Protein AF-A0ABD2TKL0-F1 (afdb_monomer)

Structure (mmCIF, N/CA/C/O backbone):
data_AF-A0ABD2TKL0-F1
#
_entry.id   AF-A0ABD2TKL0-F1
#
loop_
_atom_site.group_PDB
_atom_site.id
_atom_site.type_symbol
_atom_site.label_atom_id
_atom_site.label_alt_id
_atom_site.label_comp_id
_atom_site.label_asym_id
_atom_site.label_entity_id
_atom_site.label_seq_id
_atom_site.pdbx_PDB_ins_code
_atom_site.Cartn_x
_atom_site.Cartn_y
_atom_site.Cartn_z
_atom_site.occupancy
_atom_site.B_iso_or_equiv
_atom_site.auth_seq_id
_atom_site.auth_comp_id
_atom_site.auth_asym_id
_atom_site.auth_atom_id
_atom_site.pdbx_PDB_model_num
ATOM 1 N N . MET A 1 1 ? 14.483 70.917 74.355 1.00 39.25 1 MET A N 1
ATOM 2 C CA . MET A 1 1 ? 14.812 69.885 73.347 1.00 39.25 1 MET A CA 1
ATOM 3 C C . MET A 1 1 ? 14.126 70.251 72.047 1.00 39.25 1 MET A C 1
ATOM 5 O O . MET A 1 1 ? 13.033 70.799 72.085 1.00 39.25 1 MET A O 1
ATOM 9 N N . ALA A 1 2 ? 14.862 70.106 70.951 1.00 35.78 2 ALA A N 1
ATOM 10 C CA . ALA A 1 2 ? 14.733 70.887 69.730 1.00 35.78 2 ALA A CA 1
ATOM 11 C C . ALA A 1 2 ? 13.505 70.552 68.871 1.00 35.78 2 ALA A C 1
ATOM 13 O O . ALA A 1 2 ? 13.134 69.396 68.699 1.00 35.78 2 ALA A O 1
ATOM 14 N N . ASN A 1 3 ? 12.942 71.611 68.292 1.00 35.56 3 ASN A N 1
ATOM 15 C CA . ASN A 1 3 ? 11.890 71.616 67.289 1.00 35.56 3 ASN A CA 1
ATOM 16 C C . ASN A 1 3 ? 12.576 71.867 65.932 1.00 35.56 3 ASN A C 1
ATOM 18 O O . ASN A 1 3 ? 13.086 72.968 65.706 1.00 35.56 3 ASN A O 1
ATOM 22 N N . HIS A 1 4 ? 12.679 70.856 65.063 1.00 39.47 4 HIS A N 1
ATOM 23 C CA . HIS A 1 4 ? 13.347 71.008 63.767 1.00 39.47 4 HIS A CA 1
ATOM 24 C C . HIS A 1 4 ? 12.363 71.421 62.671 1.00 39.47 4 HIS A C 1
ATOM 26 O O . HIS A 1 4 ? 11.510 70.662 62.219 1.00 39.47 4 HIS A O 1
ATOM 32 N N . ARG A 1 5 ? 12.541 72.678 62.259 1.00 38.84 5 ARG A N 1
ATOM 33 C CA . ARG A 1 5 ? 11.972 73.333 61.085 1.00 38.84 5 ARG A CA 1
ATOM 34 C C . ARG A 1 5 ? 12.292 72.594 59.782 1.00 38.84 5 ARG A C 1
ATOM 36 O O . ARG A 1 5 ? 13.413 72.147 59.561 1.00 38.84 5 ARG A O 1
ATOM 43 N N . PHE A 1 6 ? 11.295 72.634 58.902 1.00 40.59 6 PHE A N 1
ATOM 44 C CA . PHE A 1 6 ? 11.349 72.493 57.449 1.00 40.59 6 PHE A CA 1
ATOM 45 C C . PHE A 1 6 ? 12.642 73.018 56.800 1.00 40.59 6 PHE A C 1
ATOM 47 O O . PHE A 1 6 ? 12.986 74.192 56.950 1.00 40.59 6 PHE A O 1
ATOM 54 N N . GLN A 1 7 ? 13.249 72.192 55.946 1.00 38.81 7 GLN A N 1
ATOM 55 C CA . GLN A 1 7 ? 14.012 72.650 54.786 1.00 38.81 7 GLN A CA 1
ATOM 56 C C . GLN A 1 7 ? 13.522 71.916 53.535 1.00 38.81 7 GLN A C 1
ATOM 58 O O . GLN A 1 7 ? 13.645 70.705 53.389 1.00 38.81 7 GLN A O 1
ATOM 63 N N . SER A 1 8 ? 12.933 72.699 52.637 1.00 43.91 8 SER A N 1
ATOM 64 C CA . SER A 1 8 ? 12.586 72.340 51.269 1.00 43.91 8 SER A CA 1
ATOM 65 C C . SER A 1 8 ? 13.842 72.029 50.453 1.00 43.91 8 SER A C 1
ATOM 67 O O . SER A 1 8 ? 14.709 72.896 50.326 1.00 43.91 8 SER A O 1
ATOM 69 N N . LEU A 1 9 ? 13.901 70.864 49.808 1.00 39.94 9 LEU A N 1
ATOM 70 C CA . LEU A 1 9 ? 14.871 70.591 48.748 1.00 39.94 9 LEU A CA 1
ATOM 71 C C . LEU A 1 9 ? 14.143 70.217 47.456 1.00 39.94 9 LEU A C 1
ATOM 73 O O . LEU A 1 9 ? 13.656 69.107 47.264 1.00 39.94 9 LEU A O 1
ATOM 77 N N . LYS A 1 10 ? 14.089 71.211 46.564 1.00 47.44 10 LYS A N 1
ATOM 78 C CA . LYS A 1 10 ? 13.870 71.045 45.129 1.00 47.44 10 LYS A CA 1
ATOM 79 C C . LYS A 1 10 ? 14.947 70.109 44.579 1.00 47.44 10 LYS A C 1
ATOM 81 O O . LYS A 1 10 ? 16.130 70.420 44.686 1.00 47.44 10 LYS A O 1
ATOM 86 N N . TRP A 1 11 ? 14.541 69.039 43.904 1.00 36.41 11 TRP A N 1
ATOM 87 C CA . TRP A 1 11 ? 15.440 68.273 43.043 1.00 36.41 11 TRP A CA 1
ATOM 88 C C . TRP A 1 11 ? 14.736 67.906 41.735 1.00 36.41 11 TRP A C 1
ATOM 90 O O . TRP A 1 11 ? 14.266 66.794 41.533 1.00 36.41 11 TRP A O 1
ATOM 100 N N . TRP A 1 12 ? 14.643 68.879 40.825 1.00 42.88 12 TRP A N 1
ATOM 101 C CA . TRP A 1 12 ? 14.432 68.585 39.407 1.00 42.88 12 TRP A CA 1
ATOM 102 C C . TRP A 1 12 ? 15.801 68.279 38.807 1.00 42.88 12 TRP A C 1
ATOM 104 O O . TRP A 1 12 ? 16.527 69.173 38.370 1.00 42.88 12 TRP A O 1
ATOM 114 N N . ARG A 1 13 ? 16.196 67.007 38.858 1.00 55.19 13 ARG A N 1
ATOM 115 C CA . ARG A 1 13 ? 17.421 66.537 38.214 1.00 55.19 13 ARG A CA 1
ATOM 116 C C . ARG A 1 13 ? 17.191 66.555 36.699 1.00 55.19 13 ARG A C 1
ATOM 118 O O . ARG A 1 13 ? 16.297 65.874 36.204 1.00 55.19 13 ARG A O 1
ATOM 125 N N . LYS A 1 14 ? 17.974 67.344 35.954 1.00 58.19 14 LYS A N 1
ATOM 126 C CA . LYS A 1 14 ? 18.012 67.256 34.485 1.00 58.19 14 LYS A CA 1
ATOM 127 C C . LYS A 1 14 ? 18.575 65.884 34.111 1.00 58.19 14 LYS A C 1
ATOM 129 O O . LYS A 1 14 ? 19.761 65.637 34.309 1.00 58.19 14 LYS A O 1
ATOM 134 N N . LEU A 1 15 ? 17.707 65.013 33.606 1.00 57.06 15 LEU A N 1
ATOM 135 C CA . LEU A 1 15 ? 18.072 63.695 33.095 1.00 57.06 15 LEU A CA 1
ATOM 136 C C . LEU A 1 15 ? 19.005 63.847 31.888 1.00 57.06 15 LEU A C 1
ATOM 138 O O . LEU A 1 15 ? 18.778 64.667 30.993 1.00 57.06 15 LEU A O 1
ATOM 142 N N . THR A 1 16 ? 20.071 63.061 31.878 1.00 70.75 16 THR A N 1
ATOM 143 C CA . THR A 1 16 ? 21.037 62.976 30.782 1.00 70.75 16 THR A CA 1
ATOM 144 C C . THR A 1 16 ? 20.407 62.310 29.556 1.00 70.75 16 THR A C 1
ATOM 146 O O . THR A 1 16 ? 19.427 61.570 29.656 1.00 70.75 16 THR A O 1
ATOM 149 N N . ARG A 1 17 ? 20.977 62.532 28.362 1.00 60.41 17 ARG A N 1
ATOM 150 C CA . ARG A 1 17 ? 20.471 61.962 27.093 1.00 60.41 17 ARG A CA 1
ATOM 151 C C . ARG A 1 17 ? 20.322 60.431 27.140 1.00 60.41 17 ARG A C 1
ATOM 153 O O . ARG A 1 17 ? 19.425 59.893 26.507 1.00 60.41 17 ARG A O 1
ATOM 160 N N . ARG A 1 18 ? 21.175 59.759 27.924 1.00 64.19 18 ARG A N 1
ATOM 161 C CA . ARG A 1 18 ? 21.169 58.305 28.142 1.00 64.19 18 ARG A CA 1
ATOM 162 C C . ARG A 1 18 ? 20.049 57.845 29.083 1.00 64.19 18 ARG A C 1
ATOM 164 O O . ARG A 1 18 ? 19.515 56.758 28.912 1.00 64.19 18 ARG A O 1
ATOM 171 N N . GLU A 1 19 ? 19.668 58.663 30.059 1.00 69.38 19 GLU A N 1
ATOM 172 C CA . GLU A 1 19 ? 18.536 58.362 30.944 1.00 69.38 19 GLU A CA 1
ATOM 173 C C . GLU A 1 19 ? 17.198 58.575 30.218 1.00 69.38 19 GLU A C 1
ATOM 175 O O . GLU A 1 19 ? 16.269 57.793 30.409 1.00 69.38 19 GLU A O 1
ATOM 180 N N . TRP A 1 20 ? 17.123 59.552 29.305 1.00 67.75 20 TRP A N 1
ATOM 181 C CA . TRP A 1 20 ? 15.969 59.731 28.415 1.00 67.75 20 TRP A CA 1
ATOM 182 C C . TRP A 1 20 ? 15.771 58.566 27.444 1.00 67.75 20 TRP A C 1
ATOM 184 O O . TRP A 1 20 ? 14.635 58.147 27.231 1.00 67.75 20 TRP A O 1
ATOM 194 N N . THR A 1 21 ? 16.845 58.008 26.878 1.00 68.19 21 THR A N 1
ATOM 195 C CA . THR A 1 21 ? 16.728 56.843 25.987 1.00 68.19 21 THR A CA 1
ATOM 196 C C . THR A 1 21 ? 16.302 55.586 26.737 1.00 68.19 21 THR A C 1
ATOM 198 O O . THR A 1 21 ? 15.481 54.832 26.222 1.00 68.19 21 THR A O 1
ATOM 201 N N . ILE A 1 22 ? 16.790 55.380 27.965 1.00 72.44 22 ILE A N 1
ATOM 202 C CA . ILE A 1 22 ? 16.349 54.263 28.812 1.00 72.44 22 ILE A CA 1
ATOM 203 C C . ILE A 1 22 ? 14.875 54.435 29.198 1.00 72.44 22 ILE A C 1
ATOM 205 O O . ILE A 1 22 ? 14.100 53.494 29.061 1.00 72.44 22 ILE A O 1
ATOM 209 N N . ALA A 1 23 ? 14.454 55.637 29.605 1.00 72.25 23 ALA A N 1
ATOM 210 C CA . ALA A 1 23 ?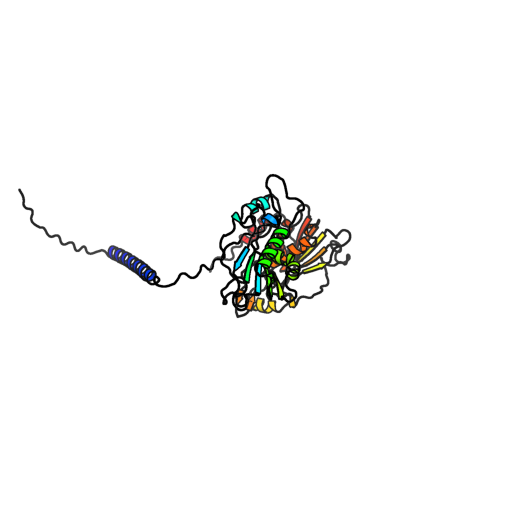 13.055 55.904 29.932 1.00 72.25 23 ALA A CA 1
ATOM 211 C C . ALA A 1 23 ? 12.125 55.695 28.722 1.00 72.25 23 ALA A C 1
ATOM 213 O O . ALA A 1 23 ? 11.073 55.076 28.866 1.00 72.25 23 ALA A O 1
ATOM 214 N N . ALA A 1 24 ? 12.527 56.140 27.526 1.00 71.44 24 ALA A N 1
ATOM 215 C CA . ALA A 1 24 ? 11.753 55.960 26.298 1.00 71.44 24 ALA A CA 1
ATOM 216 C C . ALA A 1 24 ? 11.652 54.486 25.865 1.00 71.44 24 ALA A C 1
ATOM 218 O O . ALA A 1 24 ? 10.581 54.043 25.445 1.00 71.44 24 ALA A O 1
ATOM 219 N N . ALA A 1 25 ? 12.732 53.709 26.005 1.00 73.19 25 ALA A N 1
ATOM 220 C CA . ALA A 1 25 ? 12.725 52.275 25.717 1.00 73.19 25 ALA A CA 1
ATOM 221 C C . ALA A 1 25 ? 11.818 51.510 26.694 1.00 73.19 25 ALA A C 1
ATOM 223 O O . ALA A 1 25 ? 10.984 50.714 26.264 1.00 73.19 25 ALA A O 1
ATOM 224 N N . SER A 1 26 ? 11.906 51.813 27.992 1.00 71.88 26 SER A N 1
ATOM 225 C CA . SER A 1 26 ? 11.052 51.209 29.021 1.00 71.88 26 SER A CA 1
ATOM 226 C C . SER A 1 26 ? 9.573 51.541 28.816 1.00 71.88 26 SER A C 1
ATOM 228 O O . SER A 1 26 ? 8.727 50.661 28.951 1.00 71.88 26 SER A O 1
ATOM 230 N N . LEU A 1 27 ? 9.251 52.784 28.433 1.00 73.62 27 LEU A N 1
ATOM 231 C CA . LEU A 1 27 ? 7.878 53.189 28.125 1.00 73.62 27 LEU A CA 1
ATOM 232 C C . LEU A 1 27 ? 7.348 52.461 26.881 1.00 73.62 27 LEU A C 1
ATOM 234 O O . LEU A 1 27 ? 6.213 52.000 26.882 1.00 73.62 27 LEU A O 1
ATOM 238 N N . SER A 1 28 ? 8.182 52.306 25.848 1.00 69.25 28 SER A N 1
ATOM 239 C CA . SER A 1 28 ? 7.814 51.606 24.609 1.00 69.25 28 SER A CA 1
ATOM 240 C C . SER A 1 28 ? 7.518 50.127 24.865 1.00 69.25 28 SER A C 1
ATOM 242 O O . SER A 1 28 ? 6.519 49.613 24.372 1.00 69.25 28 SER A O 1
ATOM 244 N N . ILE A 1 29 ? 8.324 49.460 25.698 1.00 71.50 29 ILE A N 1
ATOM 245 C CA . ILE A 1 29 ? 8.072 48.073 26.117 1.00 71.50 29 ILE A CA 1
ATOM 246 C C . ILE A 1 29 ? 6.756 47.984 26.899 1.00 71.50 29 ILE A C 1
ATOM 248 O O . ILE A 1 29 ? 5.958 47.093 26.628 1.00 71.50 29 ILE A O 1
ATOM 252 N N . LEU A 1 30 ? 6.479 48.934 27.802 1.00 72.25 30 LEU A N 1
ATOM 253 C CA . LEU A 1 30 ? 5.226 48.969 28.565 1.00 72.25 30 LEU A CA 1
ATOM 254 C C . LEU A 1 30 ? 3.991 49.186 27.668 1.00 72.25 30 LEU A C 1
ATOM 256 O O . LEU A 1 30 ? 2.945 48.582 27.891 1.00 72.25 30 LEU A O 1
ATOM 260 N N . PHE A 1 31 ? 4.106 50.022 26.632 1.00 66.06 31 PHE A N 1
ATOM 261 C CA . PHE A 1 31 ? 3.042 50.226 25.644 1.00 66.06 31 PHE A CA 1
ATOM 262 C C . PHE A 1 31 ? 2.820 48.988 24.768 1.00 66.06 31 PHE A C 1
ATOM 264 O O . PHE A 1 31 ? 1.670 48.653 24.475 1.00 66.06 31 PHE A O 1
ATOM 271 N N . PHE A 1 32 ? 3.885 48.275 24.391 1.00 59.59 32 PHE A N 1
ATOM 272 C CA . PHE A 1 32 ? 3.768 47.009 23.667 1.00 59.59 32 PHE A CA 1
ATOM 273 C C . PHE A 1 32 ? 3.122 45.920 24.534 1.00 59.59 32 PHE A C 1
ATOM 275 O O . PHE A 1 32 ? 2.214 45.240 24.060 1.00 59.59 32 PHE A O 1
ATOM 282 N N . THR A 1 33 ? 3.489 45.793 25.814 1.00 62.75 33 THR A N 1
ATOM 283 C CA . THR A 1 33 ? 2.867 44.799 26.705 1.00 62.75 33 THR A CA 1
ATOM 284 C C . THR A 1 33 ? 1.407 45.125 27.025 1.00 62.75 33 THR A C 1
ATOM 286 O O . THR A 1 33 ? 0.571 44.224 26.973 1.00 62.75 33 THR A O 1
ATOM 289 N N . LEU A 1 34 ? 1.044 46.396 27.256 1.00 57.16 34 LEU A N 1
ATOM 290 C CA . LEU A 1 34 ? -0.367 46.781 27.423 1.00 57.16 34 LEU A CA 1
ATOM 291 C C . LEU A 1 34 ? -1.189 46.602 26.137 1.00 57.16 34 LEU A C 1
ATOM 293 O O . LEU A 1 34 ? -2.364 46.236 26.215 1.00 57.16 34 LEU A O 1
ATOM 297 N N . SER A 1 35 ? -0.596 46.811 24.958 1.00 57.47 35 SER A N 1
ATOM 298 C CA . SER A 1 35 ? -1.269 46.554 23.674 1.00 57.47 35 SER A CA 1
ATOM 299 C C . SER A 1 35 ? -1.516 45.058 23.459 1.00 57.47 35 SER A C 1
ATOM 301 O O . SER A 1 35 ? -2.596 44.678 23.019 1.00 57.47 35 SER A O 1
ATOM 303 N N . PHE A 1 36 ? -0.582 44.189 23.863 1.00 51.44 36 PHE A N 1
ATOM 304 C CA . PHE A 1 36 ? -0.784 42.736 23.837 1.00 51.44 36 PHE A CA 1
ATOM 305 C C . PHE A 1 36 ? -1.855 42.267 24.832 1.00 51.44 36 PHE A C 1
ATOM 307 O O . PHE A 1 36 ? -2.663 41.408 24.486 1.00 51.44 36 PHE A O 1
ATOM 314 N N . ILE A 1 37 ? -1.931 42.852 26.033 1.00 55.81 37 ILE A N 1
ATOM 315 C CA . ILE A 1 37 ? -2.962 42.504 27.029 1.00 55.81 37 ILE A CA 1
ATOM 316 C C . ILE A 1 37 ? -4.350 42.994 26.583 1.00 55.81 37 ILE A C 1
ATOM 318 O O . ILE A 1 37 ? -5.338 42.274 26.719 1.00 55.81 37 ILE A O 1
ATOM 322 N N . THR A 1 38 ? -4.445 44.191 25.996 1.00 52.97 38 THR A N 1
ATOM 323 C CA . THR A 1 38 ? -5.719 44.725 25.474 1.00 52.97 38 THR A CA 1
ATOM 324 C C . THR A 1 38 ? -6.166 44.050 24.173 1.00 52.97 38 THR A C 1
ATOM 326 O O . THR A 1 38 ? -7.370 43.939 23.945 1.00 52.97 38 THR A O 1
ATOM 329 N N . HIS A 1 39 ? -5.236 43.531 23.359 1.00 49.78 39 HIS A N 1
ATOM 330 C CA . HIS A 1 39 ? -5.553 42.686 22.203 1.00 49.78 39 HIS A CA 1
ATOM 331 C C . HIS A 1 39 ? -5.976 41.269 22.627 1.00 49.78 39 HIS A C 1
ATOM 333 O O . HIS A 1 39 ? -6.954 40.744 22.102 1.00 49.78 39 HIS A O 1
ATOM 339 N N . SER A 1 40 ? -5.327 40.696 23.648 1.00 44.94 40 SER A N 1
ATOM 340 C CA . SER A 1 40 ? -5.685 39.374 24.192 1.00 44.94 40 SER A CA 1
ATOM 341 C C . SER A 1 40 ? -7.054 39.377 24.887 1.00 44.94 40 SER A C 1
ATOM 343 O O . SER A 1 40 ? -7.813 38.422 24.763 1.00 44.94 40 SER A O 1
ATOM 345 N N . ASN A 1 41 ? -7.434 40.481 25.543 1.00 43.84 41 ASN A N 1
ATOM 346 C CA . ASN A 1 41 ? -8.737 40.612 26.211 1.00 43.84 41 ASN A CA 1
ATOM 347 C C . ASN A 1 41 ? -9.910 40.970 25.275 1.00 43.84 41 ASN A C 1
ATOM 349 O O . ASN A 1 41 ? -11.048 41.023 25.737 1.00 43.84 41 ASN A O 1
ATOM 353 N N . ARG A 1 42 ? -9.678 41.200 23.971 1.00 41.47 42 ARG A N 1
ATOM 354 C CA . ARG A 1 42 ? -10.756 41.398 22.976 1.00 41.47 42 ARG A CA 1
ATOM 355 C C . ARG A 1 42 ? -11.228 40.109 22.290 1.00 41.47 42 ARG A C 1
ATOM 357 O O . ARG A 1 42 ? -12.180 40.177 21.521 1.00 41.47 42 ARG A O 1
ATOM 364 N N . TYR A 1 43 ? -10.635 38.959 22.616 1.00 40.62 43 TYR A N 1
ATOM 365 C CA . TYR A 1 43 ? -11.062 37.628 22.154 1.00 40.62 43 TYR A CA 1
ATOM 366 C C . TYR A 1 43 ? -11.635 36.760 23.283 1.00 40.62 43 TYR A C 1
ATOM 368 O O . TYR A 1 43 ? -11.528 35.539 23.269 1.00 40.62 43 TYR A O 1
ATOM 376 N N . SER A 1 44 ? -12.272 37.383 24.271 1.00 47.94 44 SER A N 1
ATOM 377 C CA . SER A 1 44 ? -13.084 36.659 25.244 1.00 47.94 44 SER A CA 1
ATOM 378 C C . SER A 1 44 ? -14.446 37.325 25.339 1.00 47.94 44 SER A C 1
ATOM 380 O O . SER A 1 44 ? -14.635 38.276 26.092 1.00 47.94 44 SER A O 1
ATOM 382 N N . ASN A 1 45 ? -15.357 36.900 24.461 1.00 42.91 45 ASN A N 1
ATOM 383 C CA . ASN A 1 45 ? -16.749 36.622 24.806 1.00 42.91 45 ASN A CA 1
ATOM 384 C C . ASN A 1 45 ? -17.491 36.024 23.602 1.00 42.91 45 ASN A C 1
ATOM 386 O O . ASN A 1 45 ? -17.555 36.622 22.531 1.00 42.91 45 ASN A O 1
ATOM 390 N N . ASN A 1 46 ? -18.099 34.866 23.867 1.00 46.31 46 ASN A N 1
ATOM 391 C CA . ASN A 1 46 ? -19.011 34.075 23.039 1.00 46.31 46 ASN A CA 1
ATOM 392 C C . ASN A 1 46 ? -18.413 33.298 21.856 1.00 46.31 46 ASN A C 1
ATOM 394 O O . ASN A 1 46 ? -18.666 33.605 20.696 1.00 46.31 46 ASN A O 1
ATOM 398 N N . SER A 1 47 ? -17.805 32.153 22.163 1.00 32.97 47 SER A N 1
ATOM 399 C CA . SER A 1 47 ? -18.075 30.944 21.382 1.00 32.97 47 SER A CA 1
ATOM 400 C C . SER A 1 47 ? -18.459 29.826 22.343 1.00 32.97 47 SER A C 1
ATOM 402 O O . SER A 1 47 ? -17.672 29.463 23.217 1.00 32.97 47 SER A O 1
ATOM 404 N N . MET A 1 48 ? -19.672 29.287 22.190 1.00 38.56 48 MET A N 1
ATOM 405 C CA . MET A 1 48 ? -19.973 27.920 22.619 1.00 38.56 48 MET A CA 1
ATOM 406 C C . MET A 1 48 ? -18.800 27.048 22.171 1.00 38.56 48 MET A C 1
ATOM 408 O O . MET A 1 48 ? -18.437 27.098 20.996 1.00 38.56 48 MET A O 1
ATOM 412 N N . THR A 1 49 ? -18.166 26.321 23.090 1.00 34.56 49 THR A N 1
ATOM 413 C CA . THR A 1 49 ? -17.178 25.301 22.730 1.00 34.56 49 THR A CA 1
ATOM 414 C C . THR A 1 49 ? -17.811 24.404 21.667 1.00 34.56 49 THR A C 1
ATOM 416 O O . THR A 1 49 ? -18.863 23.820 21.954 1.00 34.56 49 THR A O 1
ATOM 419 N N . PRO A 1 50 ? -17.238 24.324 20.452 1.00 42.56 50 PRO A N 1
ATOM 420 C CA . PRO A 1 50 ? -17.664 23.335 19.476 1.00 42.56 50 PRO A CA 1
ATOM 421 C C . PRO A 1 50 ? -17.591 21.949 20.131 1.00 42.56 50 PRO A C 1
ATOM 423 O O . PRO A 1 50 ? -16.760 21.752 21.029 1.00 42.56 50 PRO A O 1
ATOM 426 N N . PRO A 1 51 ? -18.437 20.986 19.731 1.00 48.91 51 PRO A N 1
ATOM 427 C CA . PRO A 1 51 ? -18.204 19.594 20.091 1.00 48.91 51 PRO A CA 1
ATOM 428 C C . PRO A 1 51 ? -16.749 19.253 19.756 1.00 48.91 51 PRO A C 1
ATOM 430 O O . PRO A 1 51 ? -16.257 19.660 18.708 1.00 48.91 51 PRO A O 1
ATOM 433 N N . SER A 1 52 ? -16.050 18.574 20.663 1.00 56.50 52 SER A N 1
ATOM 434 C CA . SER A 1 52 ? -14.696 18.086 20.398 1.00 56.50 52 SER A CA 1
ATOM 435 C C . SER A 1 52 ? -14.695 17.299 19.082 1.00 56.50 52 SER A C 1
ATOM 437 O O . SER A 1 52 ? -15.376 16.280 18.989 1.00 56.50 52 SER A O 1
ATOM 439 N N . ASP A 1 53 ? -13.940 17.758 18.080 1.00 77.06 53 ASP A N 1
ATOM 440 C CA . ASP A 1 53 ? -13.741 17.070 16.791 1.00 77.06 53 ASP A CA 1
ATOM 441 C C . ASP A 1 53 ? -12.852 15.815 16.920 1.00 77.06 53 ASP A C 1
ATOM 443 O O . ASP A 1 53 ? -12.397 15.260 15.919 1.00 77.06 53 ASP A O 1
ATOM 447 N N . LEU A 1 54 ? -12.560 15.373 18.148 1.00 91.81 54 LEU A N 1
ATOM 448 C CA . LEU A 1 54 ? -11.766 14.184 18.424 1.00 91.81 54 LEU A CA 1
ATOM 449 C C . LEU A 1 54 ? -12.653 12.934 18.432 1.00 91.81 54 LEU A C 1
ATOM 451 O O . LEU A 1 54 ? -13.710 12.887 19.058 1.00 91.81 54 LEU A O 1
ATOM 455 N N . ILE A 1 55 ? -12.199 11.902 17.729 1.00 95.38 55 ILE A N 1
ATOM 456 C CA . ILE A 1 55 ? -12.895 10.633 17.562 1.00 95.38 55 ILE A CA 1
ATOM 457 C C . ILE A 1 55 ? -12.274 9.616 18.528 1.00 95.38 55 ILE A C 1
ATOM 459 O O . ILE A 1 55 ? -11.077 9.327 18.404 1.00 95.38 55 ILE A O 1
ATOM 463 N N . PRO A 1 56 ? -13.046 9.033 19.461 1.00 97.50 56 PRO A N 1
ATOM 464 C CA . PRO A 1 56 ? -12.515 8.108 20.455 1.00 97.50 56 PRO A CA 1
ATOM 465 C C . PRO A 1 56 ? -12.132 6.754 19.850 1.00 97.50 56 PRO A C 1
ATOM 467 O O . PRO A 1 56 ? -12.722 6.288 18.871 1.00 97.50 56 PRO A O 1
ATOM 470 N N . PHE A 1 57 ? -11.136 6.113 20.455 1.00 98.00 57 PHE A N 1
ATOM 471 C CA . PHE A 1 57 ? -10.751 4.736 20.183 1.00 98.00 57 PHE A CA 1
ATOM 472 C C . PHE A 1 57 ? -11.809 3.788 20.746 1.00 98.00 57 PHE A C 1
ATOM 474 O O . PHE A 1 57 ? -12.200 3.886 21.909 1.00 98.00 57 PHE A O 1
ATOM 481 N N . THR A 1 58 ? -12.251 2.852 19.917 1.00 98.12 58 THR A N 1
ATOM 482 C CA . THR A 1 58 ? -13.206 1.801 20.261 1.00 98.12 58 THR A CA 1
ATOM 483 C C . THR A 1 58 ? -12.479 0.459 20.206 1.00 98.12 58 THR A C 1
ATOM 485 O O . THR A 1 58 ? -12.175 -0.011 19.107 1.00 98.12 58 THR A O 1
ATOM 488 N N . PRO A 1 59 ? -12.158 -0.158 21.359 1.00 97.69 59 PRO A N 1
ATOM 489 C CA . PRO A 1 59 ? -11.683 -1.536 21.398 1.00 97.69 59 PRO A CA 1
ATOM 490 C C . PRO A 1 59 ? -12.772 -2.485 20.887 1.00 97.69 59 PRO A C 1
ATOM 492 O O . PRO A 1 59 ? -13.944 -2.295 21.218 1.00 97.69 59 PRO A O 1
ATOM 495 N N . LEU A 1 60 ? -12.387 -3.522 20.142 1.00 97.31 60 LEU A N 1
ATOM 496 C CA . LEU A 1 60 ? -13.335 -4.512 19.630 1.00 97.31 60 LEU A CA 1
ATOM 497 C C . LEU A 1 60 ? -14.037 -5.254 20.772 1.00 97.31 60 LEU A C 1
ATOM 499 O O . LEU A 1 60 ? -13.385 -5.836 21.645 1.00 97.31 60 LEU A O 1
ATOM 503 N N . SER A 1 61 ? -15.366 -5.312 20.726 1.00 94.12 61 SER A N 1
ATOM 504 C CA . SER A 1 61 ? -16.188 -5.929 21.774 1.00 94.12 61 SER A CA 1
ATOM 505 C C . SER A 1 61 ? -16.020 -7.450 21.850 1.00 94.12 61 SER A C 1
ATOM 507 O O . SER A 1 61 ? -15.941 -8.014 22.941 1.00 94.12 61 SER A O 1
ATOM 509 N N . ASN A 1 62 ? -15.882 -8.115 20.69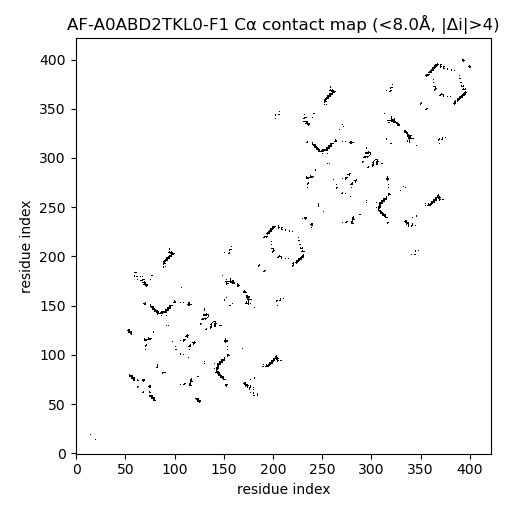9 1.00 90.19 62 ASN A N 1
ATOM 510 C CA . ASN A 1 62 ? -15.782 -9.576 20.596 1.00 90.19 62 ASN A CA 1
ATOM 511 C C . ASN A 1 62 ? -14.344 -10.087 20.407 1.00 90.19 62 ASN A C 1
ATOM 513 O O . ASN A 1 62 ? -14.145 -11.273 20.129 1.00 90.19 62 ASN A O 1
ATOM 517 N N . ALA A 1 63 ? -13.330 -9.227 20.565 1.00 92.31 63 ALA A N 1
ATOM 518 C CA . ALA A 1 63 ? -11.933 -9.598 20.325 1.00 92.31 63 ALA A CA 1
ATOM 519 C C . ALA A 1 63 ? -11.479 -10.797 21.172 1.00 92.31 63 ALA A C 1
ATOM 521 O O . ALA A 1 63 ? -10.907 -11.738 20.632 1.00 92.31 63 ALA A O 1
ATOM 522 N N . GLN A 1 64 ? -11.807 -10.828 22.469 1.00 90.94 64 GLN A N 1
ATOM 523 C CA . GLN A 1 64 ? -11.461 -11.963 23.337 1.00 90.94 64 GLN A CA 1
ATOM 524 C C . GLN A 1 64 ? -12.105 -13.274 22.885 1.00 90.94 64 GLN A C 1
ATOM 526 O O . GLN A 1 64 ? -11.431 -14.297 22.830 1.00 90.94 64 GLN A O 1
ATOM 531 N N . GLN A 1 65 ? -13.394 -13.247 22.536 1.00 92.06 65 GLN A N 1
ATOM 532 C CA . GLN A 1 65 ? -14.108 -14.441 22.080 1.00 92.06 65 GLN A CA 1
ATOM 533 C C . GLN A 1 65 ? -13.508 -14.988 20.780 1.00 92.06 65 GLN A C 1
ATOM 535 O O . GLN A 1 65 ? -13.405 -16.200 20.607 1.00 92.06 65 GLN A O 1
ATOM 540 N N . LYS A 1 66 ? -13.084 -14.090 19.887 1.00 92.00 66 LYS A N 1
ATOM 541 C CA . LYS A 1 66 ? -12.445 -14.430 18.614 1.00 92.00 66 LYS A CA 1
ATOM 542 C C . LYS A 1 66 ? -10.946 -14.700 18.721 1.00 92.00 66 LYS A C 1
ATOM 544 O O . LYS A 1 66 ? -10.333 -15.064 17.728 1.00 92.00 66 LYS A O 1
ATOM 549 N N . SER A 1 67 ? -10.347 -14.530 19.901 1.00 92.06 67 SER A N 1
ATOM 550 C CA . SER A 1 67 ? -8.888 -14.550 20.081 1.00 92.06 67 SER A CA 1
ATOM 551 C C . SER A 1 67 ? -8.143 -13.553 19.171 1.00 92.06 67 SER A C 1
ATOM 553 O O . SER A 1 67 ? -7.040 -13.826 18.699 1.00 92.06 67 SER A O 1
ATOM 555 N N . ALA A 1 68 ? -8.754 -12.392 18.912 1.00 95.19 68 ALA A N 1
ATOM 556 C CA . ALA A 1 68 ? -8.153 -11.285 18.178 1.00 95.19 68 ALA A CA 1
ATOM 557 C C . ALA A 1 68 ? -7.370 -10.391 19.146 1.00 95.19 68 ALA A C 1
ATOM 559 O O . ALA A 1 68 ? -7.958 -9.708 19.988 1.00 95.19 68 ALA A O 1
ATOM 560 N N . PHE A 1 69 ? -6.048 -10.375 19.013 1.00 95.62 69 PHE A N 1
ATOM 561 C CA . PHE A 1 69 ? -5.161 -9.619 19.890 1.00 95.62 69 PHE A CA 1
ATOM 562 C C . PHE A 1 69 ? -4.105 -8.872 19.079 1.00 95.62 69 PHE A C 1
ATOM 564 O O . PHE A 1 69 ? -3.595 -9.401 18.095 1.00 95.62 69 PHE A O 1
ATOM 571 N N . CYS A 1 70 ? -3.762 -7.660 19.515 1.00 97.06 70 CYS A N 1
ATOM 572 C CA . CYS A 1 70 ? -2.540 -6.982 19.086 1.00 97.06 70 CYS A CA 1
ATOM 573 C C . CYS A 1 70 ? -1.305 -7.796 19.488 1.00 97.06 70 CYS A C 1
ATOM 575 O O . CYS A 1 70 ? -1.406 -8.677 20.342 1.00 97.06 70 CYS A O 1
ATOM 577 N N . LEU A 1 71 ? -0.131 -7.457 18.941 1.00 94.94 71 LEU A N 1
ATOM 578 C CA . LEU A 1 71 ? 1.113 -8.184 19.216 1.00 94.94 71 LEU A CA 1
ATOM 579 C C . LEU A 1 71 ? 1.356 -8.439 20.712 1.00 94.94 71 LEU A C 1
ATOM 581 O O . LEU A 1 71 ? 1.838 -9.515 21.050 1.00 94.94 71 LEU A O 1
ATOM 585 N N . ASP A 1 72 ? 1.035 -7.487 21.597 1.00 94.69 72 ASP A N 1
ATOM 586 C CA . ASP A 1 72 ? 1.229 -7.571 23.058 1.00 94.69 72 ASP A CA 1
ATOM 587 C C . ASP A 1 72 ? 0.074 -8.229 23.850 1.00 94.69 72 ASP A C 1
ATOM 589 O O . ASP A 1 72 ? 0.079 -8.207 25.087 1.00 94.69 72 ASP A O 1
ATOM 593 N N . GLY A 1 73 ? -0.956 -8.739 23.171 1.00 94.19 73 GLY A N 1
ATOM 594 C CA . GLY A 1 73 ? -2.146 -9.318 23.799 1.00 94.19 73 GLY A CA 1
ATOM 595 C C . GLY A 1 73 ? -3.257 -8.313 24.137 1.00 94.19 73 GLY A C 1
ATOM 596 O O . GLY A 1 73 ? -4.297 -8.701 24.670 1.00 94.19 73 GLY A O 1
ATOM 597 N N . SER A 1 74 ? -3.070 -7.015 23.876 1.00 96.88 74 SER A N 1
ATOM 598 C CA . SER A 1 74 ? -4.133 -6.016 24.050 1.00 96.88 74 SER A CA 1
ATOM 599 C C . SER A 1 74 ? -5.211 -6.127 22.964 1.00 96.88 74 SER A C 1
ATOM 601 O O . SER A 1 74 ? -5.000 -6.729 21.911 1.00 96.88 74 SER A O 1
ATOM 603 N N . LEU A 1 75 ? -6.401 -5.573 23.227 1.00 97.69 75 LEU A N 1
ATOM 604 C CA . LEU A 1 75 ? -7.516 -5.663 22.282 1.00 97.69 75 LEU A CA 1
ATOM 605 C C . LEU A 1 75 ? -7.306 -4.681 21.121 1.00 97.69 75 LEU A C 1
ATOM 607 O O . LEU A 1 75 ? -7.094 -3.494 21.387 1.00 97.69 75 LEU A O 1
ATOM 611 N N . PRO A 1 76 ? -7.388 -5.130 19.859 1.00 98.06 76 PRO A N 1
ATOM 612 C CA . PRO A 1 76 ? -7.378 -4.235 18.707 1.00 98.06 76 PRO A CA 1
ATOM 613 C C . PRO A 1 76 ? -8.640 -3.361 18.687 1.00 98.06 76 PRO A C 1
ATOM 615 O O . PRO A 1 76 ? -9.576 -3.570 19.463 1.00 98.06 76 PRO A O 1
ATOM 618 N N . GLY A 1 77 ? -8.685 -2.380 17.788 1.00 98.00 77 GLY A N 1
ATOM 619 C CA . GLY A 1 77 ? -9.836 -1.493 17.683 1.00 98.00 77 GLY A CA 1
ATOM 620 C C . GLY A 1 77 ? -9.745 -0.490 16.544 1.00 98.00 77 GLY A C 1
ATOM 621 O O . GLY A 1 77 ? -8.840 -0.528 15.707 1.00 98.00 77 GLY A O 1
ATOM 622 N N . TYR A 1 78 ? -10.699 0.428 16.524 1.00 98.56 78 TYR A N 1
ATOM 623 C CA . TYR A 1 78 ? -10.828 1.448 15.490 1.00 98.56 78 TYR A CA 1
ATOM 624 C C . TYR A 1 78 ? -11.374 2.758 16.062 1.00 98.56 78 TYR A C 1
ATOM 626 O O . TYR A 1 78 ? -11.887 2.813 17.175 1.00 98.56 78 TYR A O 1
ATOM 634 N N . HIS A 1 79 ? -11.293 3.826 15.277 1.00 98.38 79 HIS A N 1
ATOM 635 C CA . HIS A 1 79 ? -12.034 5.064 15.514 1.00 98.38 79 HIS A CA 1
ATOM 636 C C . HIS A 1 79 ? -13.172 5.138 14.506 1.00 98.38 79 HIS A C 1
ATOM 638 O O . HIS A 1 79 ? -12.948 4.863 13.328 1.00 98.38 79 HIS A O 1
ATOM 644 N N . LEU A 1 80 ? -14.370 5.512 14.946 1.00 97.94 80 LEU A N 1
ATOM 645 C CA . LEU A 1 80 ? -15.547 5.612 14.085 1.00 97.94 80 LEU A CA 1
ATOM 646 C C . LEU A 1 80 ? -16.225 6.966 14.260 1.00 97.94 80 LEU A C 1
ATOM 648 O O . LEU A 1 80 ? -16.630 7.337 15.359 1.00 97.94 80 LEU A O 1
ATOM 652 N N . GLN A 1 81 ? -16.441 7.643 13.140 1.00 97.31 81 GLN A N 1
ATOM 653 C CA . GLN A 1 81 ? -17.340 8.780 13.036 1.00 97.31 81 GLN A CA 1
ATOM 654 C C . GLN A 1 81 ? -18.502 8.399 12.120 1.00 97.31 81 GLN A C 1
ATOM 656 O O . GLN A 1 81 ? -18.295 8.009 10.971 1.00 97.31 81 GLN A O 1
ATOM 661 N N . LYS A 1 82 ? -19.733 8.480 12.634 1.00 97.25 82 LYS A N 1
ATOM 662 C CA . LYS A 1 82 ? -20.924 8.135 11.851 1.00 97.25 82 LYS A CA 1
ATOM 663 C C . LYS A 1 82 ? -21.193 9.182 10.774 1.00 97.25 82 LYS A C 1
ATOM 665 O O . LYS A 1 82 ? -21.057 10.380 11.022 1.00 97.25 82 LYS A O 1
ATOM 670 N N . GLY A 1 83 ? -21.611 8.699 9.611 1.00 96.44 83 GLY A N 1
ATOM 671 C CA . GLY A 1 83 ? -22.057 9.532 8.507 1.00 96.44 83 GLY A CA 1
ATOM 672 C C . GLY A 1 83 ? -23.405 10.177 8.796 1.00 96.44 83 GLY A C 1
ATOM 673 O O . GLY A 1 83 ? -24.131 9.790 9.717 1.00 96.44 83 GLY A O 1
ATOM 674 N N . PHE A 1 84 ? -23.760 11.161 7.984 1.00 96.62 84 PHE A N 1
ATOM 675 C CA . PHE A 1 84 ? -25.010 11.899 8.104 1.00 96.62 84 PHE A CA 1
ATOM 676 C C . PHE A 1 84 ? -25.606 12.188 6.728 1.00 96.62 84 PHE A C 1
ATOM 678 O O . PHE A 1 84 ? -24.947 12.061 5.700 1.00 96.62 84 PHE A O 1
ATOM 685 N N . GLY A 1 85 ? -26.891 12.550 6.704 1.00 96.62 85 GLY A N 1
ATOM 686 C CA . GLY A 1 85 ? -27.593 12.888 5.468 1.00 96.62 85 GLY A CA 1
ATOM 687 C C . GLY A 1 85 ? -27.429 11.812 4.392 1.00 96.62 85 GLY A C 1
ATOM 688 O O . GLY A 1 85 ? -27.757 10.642 4.610 1.00 96.62 85 GLY A O 1
ATOM 689 N N . SER A 1 86 ? -26.902 12.221 3.238 1.00 96.12 86 SER A N 1
ATOM 690 C CA . SER A 1 86 ? -26.749 11.355 2.069 1.00 96.12 86 SER A CA 1
ATOM 691 C C . SER A 1 86 ? -25.631 10.319 2.200 1.00 96.12 86 SER A C 1
ATOM 693 O O . SER A 1 86 ? -25.581 9.395 1.393 1.00 96.12 86 SER A O 1
ATOM 695 N N . GLY A 1 87 ? -24.703 10.489 3.143 1.00 96.56 87 GLY A N 1
ATOM 696 C CA . GLY A 1 87 ? -23.585 9.578 3.384 1.00 96.56 87 GLY A CA 1
ATOM 697 C C . GLY A 1 87 ? -23.837 8.567 4.503 1.00 96.56 87 GLY A C 1
ATOM 698 O O . GLY A 1 87 ? -22.977 7.733 4.774 1.00 96.56 87 GLY A O 1
ATOM 699 N N . SER A 1 88 ? -25.016 8.585 5.132 1.00 97.06 88 SER A N 1
ATOM 700 C CA . SER A 1 88 ? -25.361 7.687 6.247 1.00 97.06 88 SER A CA 1
ATOM 701 C C . SER A 1 88 ? -25.327 6.188 5.900 1.00 97.06 88 SER A C 1
ATOM 703 O O . SER A 1 88 ? -25.107 5.372 6.794 1.00 97.06 88 SER A O 1
ATOM 705 N N . ASP A 1 89 ? -25.468 5.819 4.624 1.00 97.38 89 ASP A N 1
ATOM 706 C CA . ASP A 1 89 ? -25.349 4.451 4.096 1.00 97.38 89 ASP A CA 1
ATOM 707 C C . ASP A 1 89 ? -24.059 4.222 3.281 1.00 97.38 89 ASP A C 1
ATOM 709 O O . ASP A 1 89 ? -23.916 3.213 2.584 1.00 97.38 89 ASP A O 1
ATOM 713 N N . LYS A 1 90 ? -23.100 5.151 3.358 1.00 98.56 90 LYS A N 1
ATOM 714 C CA . LYS A 1 90 ? -21.813 5.078 2.661 1.00 98.56 90 LYS A CA 1
ATOM 715 C C . LYS A 1 90 ? -20.674 4.996 3.669 1.00 98.56 90 LYS A C 1
ATOM 717 O O . LYS A 1 90 ? -20.770 5.558 4.759 1.00 98.56 90 LYS A O 1
ATOM 722 N N . TRP A 1 91 ? -19.613 4.277 3.322 1.00 98.69 91 TRP A N 1
ATOM 723 C CA . TRP A 1 91 ? -18.542 3.934 4.257 1.00 98.69 91 TRP A CA 1
ATOM 724 C C . TRP A 1 91 ? -17.157 4.151 3.650 1.00 98.69 91 TRP A C 1
ATOM 726 O O . TRP A 1 91 ? -16.898 3.709 2.535 1.00 98.69 91 TRP A O 1
ATOM 736 N N . VAL A 1 92 ? -16.270 4.816 4.388 1.00 97.62 92 VAL A N 1
ATOM 737 C CA . VAL A 1 92 ? -14.825 4.844 4.137 1.00 97.62 92 VAL A CA 1
ATOM 738 C C . VAL A 1 92 ? -14.138 4.169 5.314 1.00 97.62 92 VAL A C 1
ATOM 740 O O . VAL A 1 92 ? -14.242 4.629 6.452 1.00 97.62 92 VAL A O 1
ATOM 743 N N . LEU A 1 93 ? -13.441 3.073 5.041 1.00 98.31 93 LEU A N 1
ATOM 744 C CA . LEU A 1 93 ? -12.573 2.390 5.988 1.00 98.31 93 LEU A CA 1
ATOM 745 C C . LEU A 1 93 ? -11.133 2.696 5.586 1.00 98.31 93 LEU A C 1
ATOM 747 O O . LEU A 1 93 ? -10.753 2.502 4.435 1.00 98.31 93 LEU A O 1
ATOM 751 N N . HIS A 1 94 ? -10.337 3.194 6.522 1.00 93.19 94 HIS A N 1
ATOM 752 C CA . HIS A 1 94 ? -8.929 3.492 6.316 1.00 93.19 94 HIS A CA 1
ATOM 753 C C . HIS A 1 94 ? -8.072 2.686 7.286 1.00 93.19 94 HIS A C 1
ATOM 755 O O . HIS A 1 94 ? -8.227 2.806 8.504 1.00 93.19 94 HIS A O 1
ATOM 761 N N . ILE A 1 95 ? -7.164 1.881 6.747 1.00 92.19 95 ILE A N 1
ATOM 762 C CA . ILE A 1 95 ? -6.224 1.069 7.510 1.00 92.19 95 ILE A CA 1
ATOM 763 C C . ILE A 1 95 ? -4.961 1.891 7.765 1.00 92.19 95 ILE A C 1
ATOM 765 O O . ILE A 1 95 ? -4.291 2.344 6.834 1.00 92.19 95 ILE A O 1
ATOM 769 N N . GLU A 1 96 ? -4.645 2.087 9.044 1.00 84.62 96 GLU A N 1
ATOM 770 C CA . GLU A 1 96 ? -3.425 2.762 9.478 1.00 84.62 96 GLU A CA 1
ATOM 771 C C . GLU A 1 96 ? -2.167 2.017 8.995 1.00 84.62 96 GLU A C 1
ATOM 773 O O . GLU A 1 96 ? -2.098 0.790 9.029 1.00 84.62 96 GLU A O 1
ATOM 778 N N . GLY A 1 97 ? -1.167 2.771 8.536 1.00 73.38 97 GLY A N 1
ATOM 779 C CA . GLY A 1 97 ? 0.148 2.241 8.177 1.00 73.38 97 GLY A CA 1
ATOM 780 C C . GLY A 1 97 ? 1.112 2.160 9.361 1.00 73.38 97 GLY A C 1
ATOM 781 O O . GLY A 1 97 ? 0.754 2.407 10.510 1.00 73.38 97 GLY A O 1
ATOM 782 N N . GLY A 1 98 ? 2.378 1.858 9.071 1.00 62.88 98 GLY A N 1
ATOM 783 C CA . GLY A 1 98 ? 3.440 1.873 10.084 1.00 62.88 98 GLY A CA 1
ATOM 784 C C . GLY A 1 98 ? 4.476 0.762 9.947 1.00 62.88 98 GLY A C 1
ATOM 785 O O . GLY A 1 98 ? 4.991 0.310 10.968 1.00 62.88 98 GLY A O 1
ATOM 786 N N . GLY A 1 99 ? 4.760 0.282 8.732 1.00 65.25 99 GLY A N 1
ATOM 787 C CA . GLY A 1 99 ? 5.752 -0.767 8.456 1.00 65.25 99 GLY A CA 1
ATOM 788 C C . GLY A 1 99 ? 5.500 -2.101 9.172 1.00 65.25 99 GLY A C 1
ATOM 789 O O . GLY A 1 99 ? 4.449 -2.320 9.769 1.00 65.25 99 GLY A O 1
ATOM 790 N N . TRP A 1 100 ? 6.493 -2.984 9.182 1.00 81.69 100 TRP A N 1
ATOM 791 C CA . TRP A 1 100 ? 6.393 -4.325 9.777 1.00 81.69 100 TRP A CA 1
ATOM 792 C C . TRP A 1 100 ? 7.410 -4.531 10.896 1.00 81.69 100 TRP A C 1
ATOM 794 O O . TRP A 1 100 ? 8.210 -3.646 11.218 1.00 81.69 100 TRP A O 1
ATOM 804 N N . CYS A 1 101 ? 7.360 -5.700 11.519 1.00 74.31 101 CYS A N 1
ATOM 805 C CA . CYS A 1 101 ? 8.488 -6.249 12.255 1.00 74.31 101 CYS A CA 1
ATOM 806 C C . CYS A 1 101 ? 8.837 -7.617 11.653 1.00 74.31 101 CYS A C 1
ATOM 808 O O . CYS A 1 101 ? 7.951 -8.422 11.385 1.00 74.31 101 CYS A O 1
ATOM 810 N N . ASN A 1 102 ? 10.119 -7.860 11.384 1.00 79.75 102 ASN A N 1
ATOM 811 C CA . ASN A 1 102 ? 10.595 -9.027 10.627 1.00 79.75 102 ASN A CA 1
ATOM 812 C C . ASN A 1 102 ? 11.546 -9.925 11.440 1.00 79.75 102 ASN A C 1
ATOM 814 O O . ASN A 1 102 ? 12.148 -10.857 10.909 1.00 79.75 102 ASN A O 1
ATOM 818 N N . SER A 1 103 ? 11.690 -9.655 12.738 1.00 79.12 103 SER A N 1
ATOM 819 C CA . SER A 1 103 ? 12.444 -10.479 13.680 1.00 79.12 103 SER A CA 1
ATOM 820 C C . SER A 1 103 ? 11.790 -10.447 15.059 1.00 79.12 103 SER A C 1
ATOM 822 O O . SER A 1 103 ? 11.045 -9.522 15.381 1.00 79.12 103 SER A O 1
ATOM 824 N N . ILE A 1 104 ? 12.098 -11.428 15.908 1.00 85.06 104 ILE A N 1
ATOM 825 C CA . ILE A 1 104 ? 11.582 -11.460 17.284 1.00 85.06 104 ILE A CA 1
ATOM 826 C C . ILE A 1 104 ? 11.998 -10.204 18.055 1.00 85.06 104 ILE A C 1
ATOM 828 O O . ILE A 1 104 ? 11.201 -9.647 18.800 1.00 85.06 104 ILE A O 1
ATOM 832 N N . GLU A 1 105 ? 13.215 -9.708 17.843 1.00 85.88 105 GLU A N 1
ATOM 833 C CA . GLU A 1 105 ? 13.722 -8.501 18.494 1.00 85.88 105 GLU A CA 1
ATOM 834 C C . GLU A 1 105 ? 12.952 -7.254 18.045 1.00 85.88 105 GLU A C 1
ATOM 836 O O . GLU A 1 105 ? 12.519 -6.460 18.883 1.00 85.88 105 GLU A O 1
ATOM 841 N N . THR A 1 106 ? 12.730 -7.095 16.735 1.00 78.88 106 THR A N 1
ATOM 842 C CA . THR A 1 106 ? 11.983 -5.947 16.195 1.00 78.88 106 THR A CA 1
ATOM 843 C C . THR A 1 106 ? 10.505 -6.003 16.584 1.00 78.88 106 THR A C 1
ATOM 845 O O . THR A 1 106 ? 9.917 -4.968 16.901 1.00 78.88 106 THR A O 1
ATOM 848 N N . CYS A 1 107 ? 9.908 -7.197 16.647 1.00 88.50 107 CYS A N 1
ATOM 849 C CA . CYS A 1 107 ? 8.532 -7.378 17.107 1.00 88.50 107 CYS A CA 1
ATOM 850 C C . CYS A 1 107 ? 8.393 -7.159 18.618 1.00 88.50 107 CYS A C 1
ATOM 852 O O . CYS A 1 107 ? 7.432 -6.525 19.050 1.00 88.50 107 CYS A O 1
ATOM 854 N N . SER A 1 108 ? 9.367 -7.610 19.415 1.00 91.75 108 SER A N 1
ATOM 855 C CA . SER A 1 108 ? 9.431 -7.366 20.864 1.00 91.75 108 SER A CA 1
ATOM 856 C C . SER A 1 108 ? 9.469 -5.870 21.157 1.00 91.75 108 SER A C 1
ATOM 858 O O . SER A 1 108 ? 8.694 -5.359 21.962 1.00 91.75 108 SER A O 1
ATOM 860 N N . PHE A 1 109 ? 10.308 -5.128 20.426 1.00 88.69 109 PHE A N 1
ATOM 861 C CA . PHE A 1 109 ? 10.314 -3.673 20.512 1.00 88.69 109 PHE A CA 1
ATOM 862 C C . PHE A 1 109 ? 8.954 -3.085 20.113 1.00 88.69 109 PHE A C 1
ATOM 864 O O . PHE A 1 109 ? 8.405 -2.254 20.837 1.00 88.69 109 PHE A O 1
ATOM 871 N N . ARG A 1 110 ? 8.366 -3.546 19.002 1.00 90.56 110 ARG A N 1
ATOM 872 C CA . ARG A 1 110 ? 7.092 -3.028 18.485 1.00 90.56 110 ARG A CA 1
ATOM 873 C C . ARG A 1 110 ? 5.927 -3.19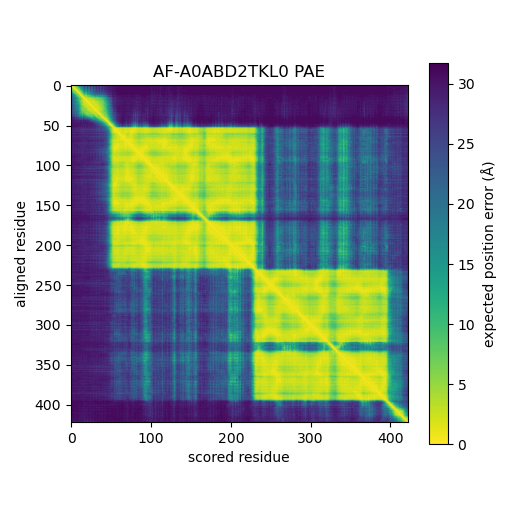9 19.466 1.00 90.56 110 ARG A C 1
ATOM 875 O O . ARG A 1 110 ? 5.111 -2.281 19.545 1.00 90.56 110 ARG A O 1
ATOM 882 N N . GLN A 1 111 ? 5.876 -4.277 20.257 1.00 93.75 111 GLN A N 1
ATOM 883 C CA . GLN A 1 111 ? 4.883 -4.467 21.336 1.00 93.75 111 GLN A CA 1
ATOM 884 C C . GLN A 1 111 ? 4.856 -3.304 22.341 1.00 93.75 111 GLN A C 1
ATOM 886 O O . GLN A 1 111 ? 3.814 -3.008 22.918 1.00 93.75 111 GLN A O 1
ATOM 891 N N . THR A 1 112 ? 5.982 -2.610 22.529 1.00 95.00 112 THR A N 1
ATOM 892 C CA . THR A 1 112 ? 6.093 -1.463 23.449 1.00 95.00 112 THR A CA 1
ATOM 893 C C . THR A 1 112 ? 5.648 -0.132 22.831 1.00 95.00 112 THR A C 1
ATOM 895 O O . THR A 1 112 ? 5.817 0.929 23.429 1.00 95.00 112 THR A O 1
ATOM 898 N N . THR A 1 113 ? 5.076 -0.167 21.624 1.00 93.75 113 THR A N 1
ATOM 899 C CA . THR A 1 113 ? 4.671 1.013 20.854 1.00 93.75 113 THR A CA 1
ATOM 900 C C . THR A 1 113 ? 3.200 0.940 20.456 1.00 93.75 113 THR A C 1
ATOM 902 O O . THR A 1 113 ? 2.577 -0.123 20.487 1.00 93.75 113 THR A O 1
ATOM 905 N N . LYS A 1 114 ? 2.653 2.062 19.974 1.00 93.94 114 LYS A N 1
ATOM 906 C CA . LYS A 1 114 ? 1.282 2.132 19.445 1.00 93.94 114 LYS A CA 1
ATOM 907 C C . LYS A 1 114 ? 1.008 1.215 18.246 1.00 93.94 114 LYS A C 1
ATOM 909 O O . LYS A 1 114 ? -0.149 0.965 17.942 1.00 93.94 114 LYS A O 1
ATOM 914 N N . LEU A 1 115 ? 2.060 0.722 17.581 1.00 91.56 115 LEU A N 1
ATOM 915 C CA . LEU A 1 115 ? 1.982 -0.172 16.419 1.00 91.56 115 LEU A CA 1
ATOM 916 C C . LEU A 1 115 ? 2.062 -1.665 16.785 1.00 91.56 115 LEU A C 1
ATOM 918 O O . LEU A 1 115 ? 2.100 -2.512 15.894 1.00 91.56 115 LEU A O 1
ATOM 922 N N . GLY A 1 116 ? 2.140 -1.995 18.077 1.00 95.12 116 GLY A N 1
ATOM 923 C CA . GLY A 1 116 ? 2.087 -3.372 18.584 1.00 95.12 116 GLY A CA 1
ATOM 924 C C . GLY A 1 116 ? 1.180 -3.555 19.802 1.00 95.12 116 GLY A C 1
ATOM 925 O O . GLY A 1 116 ? 0.995 -4.680 20.256 1.00 95.12 116 GLY A O 1
ATOM 926 N N . SER A 1 117 ? 0.606 -2.472 20.332 1.00 97.12 117 SER A N 1
ATOM 927 C CA . SER A 1 117 ? -0.293 -2.510 21.484 1.00 97.12 117 SER A CA 1
ATOM 928 C C . SER A 1 117 ? -1.277 -1.349 21.466 1.00 97.12 117 SER A C 1
ATOM 930 O O . SER A 1 117 ? -0.886 -0.183 21.350 1.00 97.12 117 SER A O 1
ATOM 932 N N . SER A 1 118 ? -2.556 -1.654 21.683 1.00 97.69 118 SER A N 1
ATOM 933 C CA . SER A 1 118 ? -3.588 -0.636 21.872 1.00 97.69 118 SER A CA 1
ATOM 934 C C . SER A 1 118 ? -3.460 0.122 23.191 1.00 97.69 118 SER A C 1
ATOM 936 O O . SER A 1 118 ? -4.018 1.207 23.328 1.00 97.69 118 SER A O 1
ATOM 938 N N . ARG A 1 119 ? -2.655 -0.372 24.142 1.00 97.19 119 ARG A N 1
ATOM 939 C CA . ARG A 1 119 ? -2.362 0.331 25.404 1.00 97.19 119 ARG A CA 1
ATOM 940 C C . ARG A 1 119 ? -1.546 1.607 25.193 1.00 97.19 119 ARG A C 1
ATOM 942 O O . ARG A 1 119 ? -1.555 2.474 26.060 1.00 97.19 119 ARG A O 1
ATOM 949 N N . PHE A 1 120 ? -0.842 1.711 24.064 1.00 97.31 120 PHE A N 1
ATOM 950 C CA . PHE A 1 120 ? -0.037 2.879 23.697 1.00 97.31 120 PHE A CA 1
ATOM 951 C C . PHE A 1 120 ? -0.664 3.707 22.567 1.00 97.31 120 PHE A C 1
ATOM 953 O O . PHE A 1 120 ? -0.050 4.668 22.106 1.00 97.31 120 PHE A O 1
ATOM 960 N N . MET A 1 121 ? -1.860 3.342 22.097 1.00 96.50 121 MET A N 1
ATOM 961 C CA . MET A 1 121 ? -2.578 4.104 21.078 1.00 96.50 121 MET A CA 1
ATOM 962 C C . MET A 1 121 ? -3.183 5.379 21.662 1.00 96.50 121 MET A C 1
ATOM 964 O O . MET A 1 121 ? -3.616 5.426 22.810 1.00 96.50 121 MET A O 1
ATOM 968 N N . GLU A 1 122 ? -3.260 6.418 20.836 1.00 93.94 122 GLU A N 1
ATOM 969 C CA . GLU A 1 122 ? -3.992 7.634 21.160 1.00 93.94 122 GLU A CA 1
ATOM 970 C C . GLU A 1 122 ? -5.475 7.300 21.394 1.00 93.94 122 GLU A C 1
ATOM 972 O O . GLU A 1 122 ? -6.135 6.737 20.516 1.00 93.94 122 GLU A O 1
ATOM 977 N N . HIS A 1 123 ? -5.989 7.655 22.575 1.00 93.75 123 HIS A N 1
ATOM 978 C CA . HIS A 1 123 ? -7.378 7.394 22.966 1.00 93.75 123 HIS A CA 1
ATOM 979 C C . HIS A 1 123 ? -8.392 8.176 22.139 1.00 93.75 123 HIS A C 1
ATOM 981 O O . HIS A 1 123 ? -9.515 7.718 21.972 1.00 93.75 123 HIS A O 1
ATOM 987 N N . GLU A 1 124 ? -8.007 9.336 21.618 1.00 94.75 124 GLU A N 1
ATOM 988 C CA . GLU A 1 124 ? -8.818 10.120 20.702 1.00 94.75 124 GLU A CA 1
ATOM 989 C C . GLU A 1 124 ? -7.913 10.687 19.607 1.00 94.75 124 GLU A C 1
ATOM 991 O O . GLU A 1 124 ? -6.751 11.017 19.856 1.00 94.75 124 GLU A O 1
ATOM 996 N N . VAL A 1 125 ? -8.429 10.781 18.383 1.00 86.62 125 VAL A N 1
ATOM 997 C CA . VAL A 1 125 ? -7.684 11.308 17.232 1.00 86.62 125 VAL A CA 1
ATOM 998 C C . VAL A 1 125 ? -8.553 12.263 16.438 1.00 86.62 125 VAL A C 1
ATOM 1000 O O . VAL A 1 125 ? -9.765 12.099 16.385 1.00 86.62 125 VAL A O 1
ATOM 1003 N N . GLN A 1 126 ? -7.935 13.227 15.769 1.00 86.38 126 GLN A N 1
ATOM 1004 C CA . GLN A 1 126 ? -8.617 14.017 14.753 1.00 86.38 126 GLN A CA 1
ATOM 1005 C C . GLN A 1 126 ? -8.534 13.297 13.402 1.00 86.38 126 GLN A C 1
ATOM 1007 O O . GLN A 1 126 ? -7.516 12.684 13.069 1.00 86.38 126 GLN A O 1
ATOM 1012 N N . PHE A 1 127 ? -9.612 13.357 12.625 1.00 87.06 127 PHE A N 1
ATOM 1013 C CA . PHE A 1 127 ? -9.620 12.862 11.253 1.00 87.06 127 PHE A CA 1
ATOM 1014 C C . PHE A 1 127 ? -9.230 13.962 10.263 1.00 87.06 127 PHE A C 1
ATOM 1016 O O . PHE A 1 127 ? -9.685 15.097 10.370 1.00 87.06 127 PHE A O 1
ATOM 1023 N N . PHE A 1 128 ? -8.417 13.590 9.272 1.00 77.38 128 PHE A N 1
ATOM 1024 C CA . PHE A 1 128 ? -7.897 14.470 8.224 1.00 77.38 128 PHE A CA 1
ATOM 1025 C C . PHE A 1 128 ? -8.018 13.806 6.847 1.00 77.38 128 PHE A C 1
ATOM 1027 O O . PHE A 1 128 ? -8.294 12.605 6.752 1.00 77.38 128 PHE A O 1
ATOM 1034 N N . GLY A 1 129 ? -7.797 14.582 5.781 1.00 79.00 129 GLY A N 1
ATOM 1035 C CA . GLY A 1 129 ? -7.804 14.088 4.401 1.00 79.00 129 GLY A CA 1
ATOM 1036 C C . GLY A 1 129 ? -9.112 13.375 4.059 1.00 79.00 129 GLY A C 1
ATOM 1037 O O . GLY A 1 129 ? -10.190 13.889 4.351 1.00 79.00 129 GLY A O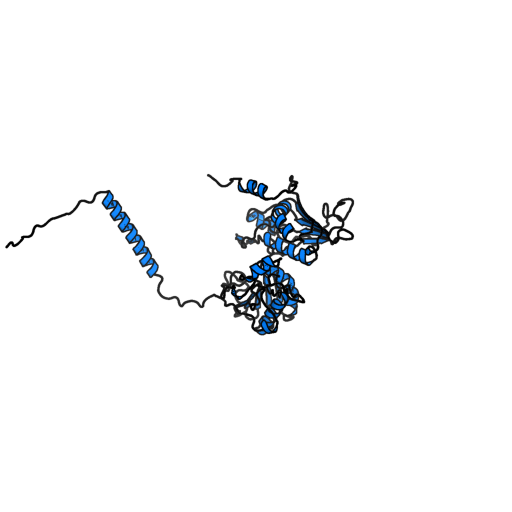 1
ATOM 1038 N N . ILE A 1 130 ? -9.022 12.152 3.527 1.00 79.31 130 ILE A N 1
ATOM 1039 C CA . ILE A 1 130 ? -10.185 11.329 3.150 1.00 79.31 130 ILE A CA 1
ATOM 1040 C C . ILE A 1 130 ? -11.130 10.995 4.322 1.00 79.31 130 ILE A C 1
ATOM 1042 O O . ILE A 1 130 ? -12.283 10.624 4.105 1.00 79.31 130 ILE A O 1
ATOM 1046 N N . LEU A 1 131 ? -10.672 11.143 5.572 1.00 85.38 131 LEU A N 1
ATOM 1047 C CA . LEU A 1 131 ? -11.500 10.971 6.769 1.00 85.38 131 LEU A CA 1
ATOM 1048 C C . LEU A 1 131 ? -12.026 12.305 7.343 1.00 85.38 131 LEU A C 1
ATOM 1050 O O . LEU A 1 131 ? -12.832 12.303 8.277 1.00 85.38 131 LEU A O 1
ATOM 1054 N N . SER A 1 132 ? -11.609 13.456 6.813 1.00 84.44 132 SER A N 1
ATOM 1055 C CA . SER A 1 132 ? -12.043 14.764 7.322 1.00 84.44 132 SER A CA 1
ATOM 1056 C C . SER A 1 132 ? -13.560 14.947 7.188 1.00 84.44 132 SER A C 1
ATOM 1058 O O . SER A 1 132 ? -14.177 14.443 6.248 1.00 84.44 132 SER A O 1
ATOM 1060 N N . SER A 1 133 ? -14.188 15.626 8.152 1.00 89.12 133 SER A N 1
ATOM 1061 C CA . SER A 1 133 ? -15.592 16.079 8.054 1.00 89.12 133 SER A CA 1
ATOM 1062 C C . SER A 1 133 ? -15.722 17.451 7.405 1.00 89.12 133 SER A C 1
ATOM 1064 O O . SER A 1 133 ? -16.840 17.903 7.177 1.00 89.12 133 SER A O 1
ATOM 1066 N N . ASP A 1 134 ? -14.603 18.123 7.140 1.00 82.38 134 ASP A N 1
ATOM 1067 C CA . ASP A 1 134 ? -14.592 19.419 6.479 1.00 82.38 134 ASP A CA 1
ATOM 1068 C C . ASP A 1 134 ? -14.818 19.222 4.969 1.00 82.38 134 ASP A C 1
ATOM 1070 O O . ASP A 1 134 ? -13.945 18.661 4.299 1.00 82.38 134 ASP A O 1
ATOM 1074 N N . PRO A 1 135 ? -15.944 19.692 4.397 1.00 84.56 135 PRO A N 1
ATOM 1075 C CA . PRO A 1 135 ? -16.220 19.553 2.968 1.00 84.56 135 PRO A CA 1
ATOM 1076 C C . PRO A 1 135 ? -15.198 20.275 2.081 1.00 84.56 135 PRO A C 1
ATOM 1078 O O . PRO A 1 135 ? -15.087 19.954 0.902 1.00 84.56 135 PRO A O 1
ATOM 1081 N N . SER A 1 136 ? -14.454 21.248 2.619 1.00 78.25 136 SER A N 1
ATOM 1082 C CA . SER A 1 136 ? -13.380 21.920 1.881 1.00 78.25 136 SER A CA 1
ATOM 1083 C C . SER A 1 136 ? -12.128 21.052 1.731 1.00 78.25 136 SER A C 1
ATOM 1085 O O . SER A 1 136 ? -11.379 21.230 0.774 1.00 78.25 136 SER A O 1
ATOM 1087 N N . GLN A 1 137 ? -11.922 20.092 2.640 1.00 67.88 137 GLN A N 1
ATOM 1088 C CA . GLN A 1 137 ? -10.829 19.118 2.580 1.00 67.88 137 GLN A CA 1
ATOM 1089 C C . GLN A 1 137 ? -11.263 17.779 1.980 1.00 67.88 137 GLN A C 1
ATOM 1091 O O . GLN A 1 137 ? -10.450 17.079 1.385 1.00 67.88 137 GLN A O 1
ATOM 1096 N N . ASN A 1 138 ? -12.530 17.409 2.165 1.00 76.81 138 ASN A N 1
ATOM 1097 C CA . ASN A 1 138 ? -13.074 16.113 1.788 1.00 76.81 138 ASN A CA 1
ATOM 1098 C C . ASN A 1 138 ? -14.427 16.258 1.072 1.00 76.81 138 ASN A C 1
ATOM 1100 O O . ASN A 1 138 ? -15.456 15.833 1.600 1.00 76.81 138 ASN A O 1
ATOM 1104 N N . PRO A 1 139 ? -14.461 16.870 -0.121 1.00 77.31 139 PRO A N 1
ATOM 1105 C CA . PRO A 1 139 ? -15.717 17.192 -0.798 1.00 77.31 139 PRO A CA 1
ATOM 1106 C C . PRO A 1 139 ? -16.566 15.955 -1.129 1.00 77.31 139 PRO A C 1
ATOM 1108 O O . PRO A 1 139 ? -17.791 16.051 -1.182 1.00 77.31 139 PRO A O 1
ATOM 1111 N N . ASP A 1 140 ? -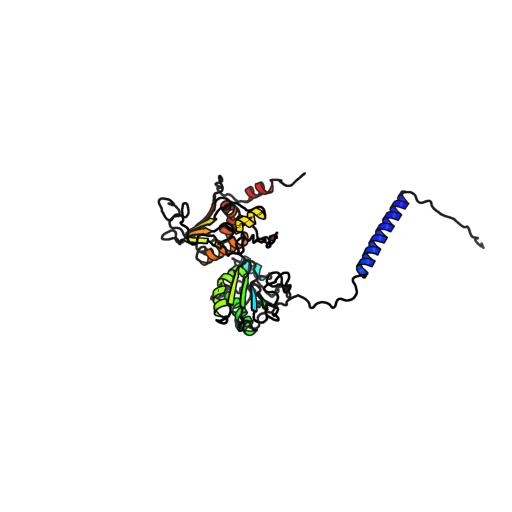15.931 14.795 -1.314 1.00 82.06 140 ASP A N 1
ATOM 1112 C CA . ASP A 1 140 ? -16.593 13.572 -1.773 1.00 82.06 140 ASP A CA 1
ATOM 1113 C C . ASP A 1 140 ? -17.095 12.667 -0.636 1.00 82.06 140 ASP A C 1
ATOM 1115 O O . ASP A 1 140 ? -18.107 11.971 -0.800 1.00 82.06 140 ASP A O 1
ATOM 1119 N N . PHE A 1 141 ? -16.397 12.660 0.508 1.00 90.12 141 PHE A N 1
ATOM 1120 C CA . PHE A 1 141 ? -16.630 11.693 1.588 1.00 90.12 141 PHE A CA 1
ATOM 1121 C C . PHE A 1 141 ? -16.935 12.323 2.956 1.00 90.12 141 PHE A C 1
ATOM 1123 O O . PHE A 1 141 ? -17.103 11.585 3.928 1.00 90.12 141 PHE A O 1
ATOM 1130 N N . PHE A 1 142 ? -17.031 13.656 3.072 1.00 93.94 142 PHE A N 1
ATOM 1131 C CA . PHE A 1 142 ? -17.198 14.329 4.371 1.00 93.94 142 PHE A CA 1
ATOM 1132 C C . PHE A 1 142 ? -18.413 13.848 5.184 1.00 93.94 142 PHE A C 1
ATOM 1134 O O . PHE A 1 142 ? -18.333 13.824 6.415 1.00 93.94 142 PHE A O 1
ATOM 1141 N N . ASP A 1 143 ? -19.510 13.463 4.516 1.00 96.94 143 ASP A N 1
ATOM 1142 C CA . ASP A 1 143 ? -20.764 13.013 5.135 1.00 96.94 143 ASP A CA 1
ATOM 1143 C C . ASP A 1 143 ? -20.885 11.482 5.281 1.00 96.94 143 ASP A C 1
ATOM 1145 O O . ASP A 1 143 ? -21.904 10.996 5.776 1.00 96.94 143 ASP A O 1
ATOM 1149 N N . TRP A 1 144 ? -19.864 10.709 4.885 1.00 98.38 144 TRP A N 1
ATOM 1150 C CA . TRP A 1 144 ? -19.862 9.241 4.964 1.00 98.38 144 TRP A CA 1
ATOM 1151 C C . TRP A 1 144 ? -19.579 8.750 6.392 1.00 98.38 144 TRP A C 1
ATOM 1153 O O . TRP A 1 144 ? -19.039 9.476 7.229 1.00 98.38 144 TRP A O 1
ATOM 1163 N N . ASN A 1 145 ? -19.903 7.484 6.676 1.00 98.56 145 ASN A N 1
ATOM 1164 C CA . ASN A 1 145 ? -19.356 6.788 7.843 1.00 98.56 145 ASN A CA 1
ATOM 1165 C C . ASN A 1 145 ? -17.854 6.592 7.641 1.00 98.56 145 ASN A C 1
ATOM 1167 O O . ASN A 1 145 ? -17.430 6.080 6.605 1.00 98.56 145 ASN A O 1
ATOM 1171 N N . LYS A 1 146 ? -17.049 6.992 8.620 1.00 97.69 146 LYS A N 1
ATOM 1172 C CA . LYS A 1 146 ? -15.591 7.046 8.501 1.00 97.69 146 LYS A CA 1
ATOM 1173 C C . LYS A 1 146 ? -14.954 6.249 9.617 1.00 97.69 146 LYS A C 1
ATOM 1175 O O . LYS A 1 146 ? -15.192 6.522 10.794 1.00 97.69 146 LYS A O 1
ATOM 1180 N N . VAL A 1 147 ? -14.157 5.261 9.235 1.00 98.56 147 VAL A N 1
ATOM 1181 C CA . VAL A 1 147 ? -13.502 4.331 10.151 1.00 98.56 147 VAL A CA 1
ATOM 1182 C C . VAL A 1 147 ? -11.997 4.410 9.948 1.00 98.56 147 VAL A C 1
ATOM 1184 O O . VAL A 1 147 ? -11.518 4.200 8.839 1.00 98.56 147 VAL A O 1
ATOM 1187 N N . LYS A 1 148 ? -11.242 4.657 11.021 1.00 97.06 148 LYS A N 1
ATOM 1188 C CA . LYS A 1 148 ? -9.788 4.452 11.051 1.00 97.06 148 LYS A CA 1
ATOM 1189 C C . LYS A 1 148 ? -9.493 3.166 11.817 1.00 97.06 148 LYS A C 1
ATOM 1191 O O . LYS A 1 148 ? -9.613 3.150 13.042 1.00 97.06 148 LYS A O 1
ATOM 1196 N N . ILE A 1 149 ? -9.108 2.110 11.110 1.00 98.31 149 ILE A N 1
ATOM 1197 C CA . ILE A 1 149 ? -8.703 0.830 11.700 1.00 98.31 149 ILE A CA 1
ATOM 1198 C C . ILE A 1 149 ? -7.266 0.983 12.204 1.00 98.31 149 ILE A C 1
ATOM 1200 O O . ILE A 1 149 ? -6.384 1.390 11.443 1.00 98.31 149 ILE A O 1
ATOM 1204 N N . ARG A 1 150 ? -7.032 0.712 13.493 1.00 97.25 150 ARG A N 1
ATOM 1205 C CA . ARG A 1 150 ? -5.710 0.872 14.113 1.00 97.25 150 ARG A CA 1
ATOM 1206 C C . ARG A 1 150 ? -4.859 -0.371 13.894 1.00 97.25 150 ARG A C 1
ATOM 1208 O O . ARG A 1 150 ? -5.317 -1.488 14.118 1.00 97.25 150 ARG A O 1
ATOM 1215 N N . TYR A 1 151 ? -3.619 -0.162 13.473 1.00 92.62 151 TYR A N 1
ATOM 1216 C CA . TYR A 1 151 ? -2.701 -1.232 13.096 1.00 92.62 151 TYR A CA 1
ATOM 1217 C C . TYR A 1 151 ? -1.833 -1.662 14.282 1.00 92.62 151 TYR A C 1
ATOM 1219 O O . TYR A 1 151 ? -1.150 -0.833 14.885 1.00 92.62 151 TYR A O 1
ATOM 1227 N N . CYS A 1 152 ? -1.876 -2.952 14.639 1.00 96.50 152 CYS A N 1
ATOM 1228 C CA . CYS A 1 152 ? -1.152 -3.467 15.807 1.00 96.50 152 CYS A CA 1
ATOM 1229 C C . CYS A 1 152 ? -0.645 -4.915 15.716 1.00 96.50 152 CYS A C 1
ATOM 1231 O O . CYS A 1 152 ? -0.120 -5.421 16.709 1.00 96.50 152 CYS A O 1
ATOM 1233 N N . ASP A 1 153 ? -0.797 -5.592 14.573 1.00 94.69 153 ASP A N 1
ATOM 1234 C CA . ASP A 1 153 ? -0.315 -6.968 14.376 1.00 94.69 153 ASP A CA 1
ATOM 1235 C C . ASP A 1 153 ? 1.105 -7.032 13.797 1.00 94.69 153 ASP A C 1
ATOM 1237 O O . ASP A 1 153 ? 1.736 -8.083 13.841 1.00 94.69 153 ASP A O 1
ATOM 1241 N N . GLY A 1 154 ? 1.619 -5.925 13.248 1.00 84.62 154 GLY A N 1
ATOM 1242 C CA . GLY A 1 154 ? 2.959 -5.870 12.653 1.00 84.62 154 GLY A CA 1
ATOM 1243 C C . GLY A 1 154 ? 3.117 -6.654 11.344 1.00 84.62 154 GLY A C 1
ATOM 1244 O O . GLY A 1 154 ? 4.248 -6.786 10.877 1.00 84.62 154 GLY A O 1
ATOM 1245 N N . GLY A 1 155 ? 2.015 -7.147 10.766 1.00 83.25 155 GLY A N 1
ATOM 1246 C CA . GLY A 1 155 ? 1.959 -8.039 9.609 1.00 83.25 155 GLY A CA 1
ATOM 1247 C C . GLY A 1 155 ? 0.949 -7.617 8.536 1.00 83.25 155 GLY A C 1
ATOM 1248 O O . GLY A 1 155 ? 0.466 -8.480 7.810 1.00 83.25 155 GLY A O 1
ATOM 1249 N N . SER A 1 156 ? 0.577 -6.334 8.438 1.00 84.81 156 SER A N 1
ATOM 1250 C CA . SER A 1 156 ? -0.468 -5.850 7.508 1.00 84.81 156 SER A CA 1
ATOM 1251 C C . SER A 1 156 ? -1.780 -6.638 7.560 1.00 84.81 156 SER A C 1
ATOM 1253 O O . SER A 1 156 ? -2.389 -6.905 6.527 1.00 84.81 156 SER A O 1
ATOM 1255 N N . PHE A 1 157 ? -2.224 -7.029 8.754 1.00 93.06 157 PHE A N 1
ATOM 1256 C CA . PHE A 1 157 ? -3.440 -7.816 8.933 1.00 93.06 157 PHE A CA 1
ATOM 1257 C C . PHE A 1 157 ? -3.436 -9.170 8.190 1.00 93.06 157 PHE A C 1
ATOM 1259 O O . PHE A 1 157 ? -4.502 -9.700 7.907 1.00 93.06 157 PHE A O 1
ATOM 1266 N N . SER A 1 158 ? -2.273 -9.748 7.867 1.00 85.88 158 SER A N 1
ATOM 1267 C CA . SER A 1 158 ? -2.184 -10.977 7.048 1.00 85.88 158 SER A CA 1
ATOM 1268 C C . SER A 1 158 ? -1.958 -12.269 7.845 1.00 85.88 158 SER A C 1
ATOM 1270 O O . SER A 1 158 ? -2.226 -13.365 7.359 1.00 85.88 158 SER A O 1
ATOM 1272 N N . GLY A 1 159 ? -1.435 -12.170 9.072 1.00 81.88 159 GLY A N 1
ATOM 1273 C CA . GLY A 1 159 ? -0.957 -13.332 9.827 1.00 81.88 159 GLY A CA 1
ATOM 1274 C C . GLY A 1 159 ? -2.032 -14.064 10.638 1.00 81.88 159 GLY A C 1
ATOM 1275 O O . GLY A 1 159 ? -2.828 -13.434 11.336 1.00 81.88 159 GLY A O 1
ATOM 1276 N N . HIS A 1 160 ? -2.000 -15.400 10.615 1.00 86.19 160 HIS A N 1
ATOM 1277 C CA . HIS A 1 160 ? -2.633 -16.275 11.611 1.00 86.19 160 HIS A CA 1
ATOM 1278 C C . HIS A 1 160 ? -1.875 -17.612 11.709 1.00 86.19 160 HIS A C 1
ATOM 1280 O O . HIS A 1 160 ? -2.197 -18.552 10.983 1.00 86.19 160 HIS A O 1
ATOM 1286 N N . PRO A 1 161 ? -0.838 -17.722 12.558 1.00 79.50 161 PRO A N 1
ATOM 1287 C CA . PRO A 1 161 ? -0.086 -18.962 12.684 1.00 79.50 161 PRO A CA 1
ATOM 1288 C C . PRO A 1 161 ? -0.894 -20.034 13.433 1.00 79.50 161 PRO A C 1
ATOM 1290 O O . PRO A 1 161 ? -1.615 -19.730 14.388 1.00 79.50 161 PRO A O 1
ATOM 1293 N N . ASP A 1 162 ? -0.683 -21.302 13.065 1.00 71.94 162 ASP A N 1
ATOM 1294 C CA . ASP A 1 162 ? -1.284 -22.476 13.727 1.00 71.94 162 ASP A CA 1
ATOM 1295 C C . ASP A 1 162 ? -0.931 -22.563 15.224 1.00 71.94 162 ASP A C 1
ATOM 1297 O O . ASP A 1 162 ? -1.667 -23.131 16.034 1.00 71.94 162 ASP A O 1
ATOM 1301 N N . SER A 1 163 ? 0.212 -21.993 15.613 1.00 69.81 163 SER A N 1
ATOM 1302 C CA . SER A 1 163 ? 0.662 -21.926 17.000 1.00 69.81 163 SER A CA 1
ATOM 1303 C C . SER A 1 163 ? 1.439 -20.646 17.270 1.00 69.81 163 SER A C 1
ATOM 1305 O O . SER A 1 163 ? 2.269 -20.245 16.455 1.00 69.81 163 SER A O 1
ATOM 1307 N N . GLU A 1 164 ? 1.233 -20.061 18.449 1.00 72.69 164 GLU A N 1
ATOM 1308 C CA . GLU A 1 164 ? 1.990 -18.882 18.874 1.00 72.69 164 GLU A CA 1
ATOM 1309 C C . GLU A 1 164 ? 3.443 -19.211 19.200 1.00 72.69 164 GLU A C 1
ATOM 1311 O O . GLU A 1 164 ? 3.780 -20.307 19.667 1.00 72.69 164 GLU A O 1
ATOM 1316 N N . PHE A 1 165 ? 4.303 -18.212 19.015 1.00 66.94 165 PHE A N 1
ATOM 1317 C CA . PHE A 1 165 ? 5.699 -18.297 19.410 1.00 66.94 165 PHE A CA 1
ATOM 1318 C C . PHE A 1 165 ? 5.821 -18.327 20.940 1.00 66.94 165 PHE A C 1
ATOM 1320 O O . PHE A 1 165 ? 5.418 -17.395 21.633 1.00 66.94 165 PHE A O 1
ATOM 1327 N N . LYS A 1 166 ? 6.406 -19.402 21.478 1.00 58.75 166 LYS A N 1
ATOM 1328 C CA . LYS A 1 166 ? 6.618 -19.599 22.919 1.00 58.75 166 LYS A CA 1
ATOM 1329 C C . LYS A 1 166 ? 8.109 -19.597 23.236 1.00 58.75 166 LYS A C 1
ATOM 1331 O O . LYS A 1 166 ? 8.708 -20.660 23.368 1.00 58.75 166 LYS A O 1
ATOM 1336 N N . ASN A 1 167 ? 8.724 -18.420 23.351 1.00 54.56 167 ASN A N 1
ATOM 1337 C CA . ASN A 1 167 ? 10.107 -18.325 23.834 1.00 54.56 167 ASN A CA 1
ATOM 1338 C C . ASN A 1 167 ? 10.346 -17.046 24.660 1.00 54.56 167 ASN A C 1
ATOM 1340 O O . ASN A 1 167 ? 10.983 -16.098 24.210 1.00 54.56 167 ASN A O 1
ATOM 1344 N N . GLY A 1 168 ? 9.793 -17.012 25.878 1.00 57.97 168 GLY A N 1
ATOM 1345 C CA . GLY A 1 168 ? 10.048 -15.970 26.887 1.00 57.97 168 GLY A CA 1
ATOM 1346 C C . GLY A 1 168 ? 9.153 -14.727 26.809 1.00 57.97 168 GLY A C 1
ATOM 1347 O O . GLY A 1 168 ? 8.720 -14.250 27.854 1.00 57.97 168 GLY A O 1
ATOM 1348 N N . THR A 1 169 ? 8.812 -14.267 25.602 1.00 63.69 169 THR A N 1
ATOM 1349 C CA . THR A 1 169 ? 7.811 -13.212 25.351 1.00 63.69 169 THR A CA 1
ATOM 1350 C C . THR A 1 169 ? 6.685 -13.795 24.499 1.00 63.69 169 THR A C 1
ATOM 1352 O O . THR A 1 169 ? 6.956 -14.411 23.468 1.00 63.69 169 THR A O 1
ATOM 1355 N N . GLU A 1 170 ? 5.436 -13.657 24.946 1.00 80.75 170 GLU A N 1
ATOM 1356 C CA . GLU A 1 170 ? 4.260 -14.100 24.190 1.00 80.75 170 GLU A CA 1
ATOM 1357 C C . GLU A 1 170 ? 3.958 -13.079 23.085 1.00 80.75 170 GLU A C 1
ATOM 1359 O O . GLU A 1 170 ? 3.848 -11.882 23.357 1.00 80.75 170 GLU A O 1
ATOM 1364 N N . PHE A 1 171 ? 3.869 -13.548 21.841 1.00 86.94 171 PHE A N 1
ATOM 1365 C CA . PHE A 1 171 ? 3.470 -12.749 20.683 1.00 86.94 171 PHE A CA 1
ATOM 1366 C C . PHE A 1 171 ? 2.145 -13.264 20.151 1.00 86.94 171 PHE A C 1
ATOM 1368 O O . PHE A 1 171 ? 1.946 -14.475 20.104 1.00 86.94 171 PHE A O 1
ATOM 1375 N N . PHE A 1 172 ? 1.299 -12.345 19.694 1.00 91.44 172 PHE A N 1
ATOM 1376 C CA . PHE A 1 172 ? 0.057 -12.666 19.001 1.00 91.44 172 PHE A CA 1
ATOM 1377 C C . PHE A 1 172 ? 0.111 -12.127 17.571 1.00 91.44 172 PHE A C 1
ATOM 1379 O O . PHE A 1 172 ? -0.287 -10.995 17.296 1.00 91.44 172 PHE A O 1
ATOM 1386 N N . PHE A 1 173 ? 0.607 -12.938 16.634 1.00 91.69 173 PHE A N 1
ATOM 1387 C CA . PHE A 1 173 ? 0.626 -12.586 15.207 1.00 91.69 173 PHE A CA 1
ATOM 1388 C C . PHE A 1 173 ? -0.743 -12.865 14.576 1.00 91.69 173 PHE A C 1
ATOM 1390 O O . PHE A 1 173 ? -0.912 -13.800 13.798 1.00 91.69 173 PHE A O 1
ATOM 1397 N N . ARG A 1 174 ? -1.755 -12.087 14.971 1.00 92.94 174 ARG A N 1
ATOM 1398 C CA . ARG A 1 174 ? -3.175 -12.371 14.700 1.00 92.94 174 ARG A CA 1
ATOM 1399 C C . ARG A 1 174 ? -3.803 -11.466 13.642 1.00 92.94 174 ARG A C 1
ATOM 1401 O O . ARG A 1 174 ? -5.018 -11.314 13.645 1.00 92.94 174 ARG A O 1
ATOM 1408 N N . GLY A 1 175 ? -3.010 -10.881 12.747 1.00 94.38 175 GLY A N 1
ATOM 1409 C CA . GLY A 1 175 ? -3.467 -9.934 11.727 1.00 94.38 175 GLY A CA 1
ATOM 1410 C C . GLY A 1 175 ? -4.773 -10.316 11.015 1.00 94.38 175 GLY A C 1
ATOM 1411 O O . GLY A 1 175 ? -5.715 -9.525 11.038 1.00 94.38 175 GLY A O 1
ATOM 1412 N N . GLN A 1 176 ? -4.863 -11.535 10.475 1.00 94.12 176 GLN A N 1
ATOM 1413 C CA . GLN A 1 176 ? -6.062 -12.029 9.781 1.00 94.12 176 GLN A CA 1
ATOM 1414 C C . GLN A 1 176 ? -7.278 -12.102 10.722 1.00 94.12 176 GLN A C 1
ATOM 1416 O O . GLN A 1 176 ? -8.376 -11.674 10.381 1.00 94.12 176 GLN A O 1
ATOM 1421 N N . VAL A 1 177 ? -7.080 -12.573 11.957 1.00 95.94 177 VAL A N 1
ATOM 1422 C CA . VAL A 1 177 ? -8.153 -12.675 12.966 1.00 95.94 177 VAL A CA 1
ATOM 1423 C C . VAL A 1 177 ? -8.623 -11.297 13.409 1.00 95.94 177 VAL A C 1
ATOM 1425 O O . VAL A 1 177 ? -9.810 -11.092 13.655 1.00 95.94 177 VAL A O 1
ATOM 1428 N N . ILE A 1 178 ? -7.698 -10.340 13.530 1.00 97.88 178 ILE A N 1
ATOM 1429 C CA . ILE A 1 178 ? -8.044 -8.953 13.829 1.00 97.88 178 ILE A CA 1
ATOM 1430 C C . ILE A 1 178 ? -8.894 -8.393 12.691 1.00 97.88 178 ILE A C 1
ATOM 1432 O O . ILE A 1 178 ? -9.937 -7.813 12.975 1.00 97.88 178 ILE A O 1
ATOM 1436 N N . TRP A 1 179 ? -8.494 -8.592 11.433 1.00 97.12 179 TRP A N 1
ATOM 1437 C CA . TRP A 1 179 ? -9.271 -8.159 10.271 1.00 97.12 179 TRP A CA 1
ATOM 1438 C C . TRP A 1 179 ? -10.706 -8.702 10.306 1.00 97.12 179 TRP A C 1
ATOM 1440 O O . TRP A 1 179 ? -11.658 -7.921 10.304 1.00 97.12 179 TRP A O 1
ATOM 1450 N N . GLU A 1 180 ? -10.869 -10.016 10.455 1.00 96.50 180 GLU A N 1
ATOM 1451 C CA . GLU A 1 180 ? -12.179 -10.673 10.551 1.00 96.50 180 GLU A CA 1
ATOM 1452 C C . GLU A 1 180 ? -13.002 -10.180 11.753 1.00 96.50 180 GLU A C 1
ATOM 1454 O O . GLU A 1 180 ? -14.224 -10.028 11.685 1.00 96.50 180 GLU A O 1
ATOM 1459 N N . ALA A 1 181 ? -12.354 -9.918 12.891 1.00 97.44 181 ALA A N 1
ATOM 1460 C CA . ALA A 1 181 ? -13.017 -9.375 14.070 1.00 97.44 181 ALA A CA 1
ATOM 1461 C C . ALA A 1 181 ? -13.504 -7.936 13.850 1.00 97.44 181 ALA A C 1
ATOM 1463 O O . ALA A 1 181 ? -14.629 -7.619 14.241 1.00 97.44 181 ALA A O 1
ATOM 1464 N N . VAL A 1 182 ? -12.690 -7.087 13.212 1.00 98.06 182 VAL A N 1
ATOM 1465 C CA . VAL A 1 182 ? -13.071 -5.713 12.858 1.00 98.06 182 VAL A CA 1
ATOM 1466 C C . VAL A 1 182 ? -14.232 -5.734 11.866 1.00 98.06 182 VAL A C 1
ATOM 1468 O O . VAL A 1 182 ? -15.224 -5.046 12.095 1.00 98.06 182 VAL A O 1
ATOM 1471 N N . MET A 1 183 ? -14.145 -6.522 10.789 1.00 98.12 183 MET A N 1
ATOM 1472 C CA . MET A 1 183 ? -15.191 -6.571 9.763 1.00 98.12 183 MET A CA 1
ATOM 1473 C C . MET A 1 183 ? -16.536 -7.017 10.335 1.00 98.12 183 MET A C 1
ATOM 1475 O O . MET A 1 183 ? -17.538 -6.344 10.102 1.00 98.12 183 MET A O 1
ATOM 1479 N N . ASP A 1 184 ? -16.567 -8.077 11.145 1.00 97.44 184 ASP A N 1
ATOM 1480 C CA . ASP A 1 184 ? -17.807 -8.546 11.773 1.00 97.44 184 ASP A CA 1
ATOM 1481 C C . ASP A 1 184 ? -18.437 -7.493 12.688 1.00 97.44 184 ASP A C 1
ATOM 1483 O O . ASP A 1 184 ? -19.657 -7.301 12.681 1.00 97.44 184 ASP A O 1
ATOM 1487 N N . GLU A 1 185 ? -17.621 -6.777 13.465 1.00 98.06 185 GLU A N 1
ATOM 1488 C CA . GLU A 1 185 ? -18.124 -5.699 14.312 1.00 98.06 185 GLU A CA 1
ATOM 1489 C C . GLU A 1 185 ? -18.683 -4.549 13.466 1.00 98.06 185 GLU A C 1
ATOM 1491 O O . GLU A 1 185 ? -19.819 -4.122 13.693 1.00 98.06 185 GLU A O 1
ATOM 1496 N N . LEU A 1 186 ? -17.956 -4.103 12.437 1.00 98.31 186 LEU A N 1
ATOM 1497 C CA . LEU A 1 186 ? -18.416 -3.044 11.535 1.00 98.31 186 LEU A CA 1
ATOM 1498 C C . LEU A 1 186 ? -19.710 -3.436 10.799 1.00 98.31 186 LEU A C 1
ATOM 1500 O O . LEU A 1 186 ? -20.633 -2.620 10.688 1.00 98.31 186 LEU A O 1
ATOM 1504 N N . LEU A 1 187 ? -19.823 -4.689 10.347 1.00 98.19 187 LEU A N 1
ATOM 1505 C CA . LEU A 1 187 ? -21.042 -5.243 9.750 1.00 98.19 187 LEU A CA 1
ATOM 1506 C C . LEU A 1 187 ? -22.222 -5.161 10.723 1.00 98.19 187 LEU A C 1
ATOM 1508 O O . LEU A 1 187 ? -23.312 -4.745 10.315 1.00 98.19 187 LEU A O 1
ATOM 1512 N N . SER A 1 188 ? -21.998 -5.484 12.000 1.00 97.38 188 SER A N 1
ATOM 1513 C CA . SER A 1 188 ? -23.034 -5.460 13.040 1.00 97.38 188 SER A CA 1
ATOM 1514 C C . SER A 1 188 ? -23.554 -4.054 13.361 1.00 97.38 188 SER A C 1
ATOM 1516 O O . SER A 1 188 ? -24.724 -3.893 13.709 1.00 97.38 188 SER A O 1
ATOM 1518 N N . ILE A 1 189 ? -22.723 -3.020 13.197 1.00 96.62 189 ILE A N 1
ATOM 1519 C CA . ILE A 1 189 ? -23.083 -1.628 13.517 1.00 96.62 189 ILE A CA 1
ATOM 1520 C C . ILE A 1 189 ? -23.562 -0.818 12.306 1.00 96.62 189 ILE A C 1
ATOM 1522 O O . ILE A 1 189 ? -23.885 0.364 12.455 1.00 96.62 189 ILE A O 1
ATOM 1526 N N . GLY A 1 190 ? -23.636 -1.436 11.122 1.00 97.31 190 GLY A N 1
ATOM 1527 C CA . GLY A 1 190 ? -24.330 -0.869 9.964 1.00 97.31 190 GLY A CA 1
ATOM 1528 C C . GLY A 1 190 ? -23.633 -1.018 8.615 1.00 97.31 190 GLY A C 1
ATOM 1529 O O . GLY A 1 190 ? -24.279 -0.753 7.602 1.00 97.31 190 GLY A O 1
ATOM 1530 N N . LEU A 1 191 ? -22.373 -1.468 8.562 1.00 98.19 191 LEU A N 1
ATOM 1531 C CA . LEU A 1 191 ? -21.659 -1.670 7.292 1.00 98.19 191 LEU A CA 1
ATOM 1532 C C . LEU A 1 191 ? -22.373 -2.699 6.393 1.00 98.19 191 LEU A C 1
ATOM 1534 O O . LEU A 1 191 ? -22.354 -2.573 5.173 1.00 98.19 191 LEU A O 1
ATOM 1538 N N . SER A 1 192 ? -23.102 -3.647 6.989 1.00 97.56 192 SER A N 1
ATOM 1539 C CA . SER A 1 192 ? -23.947 -4.624 6.283 1.00 97.56 192 SER A CA 1
ATOM 1540 C C . SER A 1 192 ? -25.067 -3.999 5.438 1.00 97.56 192 SER A C 1
ATOM 1542 O O . SER A 1 192 ? -25.604 -4.662 4.556 1.00 97.56 192 SER A O 1
ATOM 1544 N N . ASN A 1 193 ? -25.404 -2.725 5.662 1.00 97.25 193 ASN A N 1
ATOM 1545 C CA . ASN A 1 193 ? -26.408 -1.984 4.893 1.00 97.25 193 ASN A CA 1
ATOM 1546 C C . ASN A 1 193 ? -25.790 -1.004 3.881 1.00 97.25 193 ASN A C 1
ATOM 1548 O O . ASN A 1 193 ? -26.512 -0.192 3.299 1.00 97.25 193 ASN A O 1
ATOM 1552 N N . ALA A 1 194 ? -24.467 -1.031 3.690 1.00 98.06 194 ALA A N 1
ATOM 1553 C CA . ALA A 1 194 ? -23.777 -0.054 2.862 1.00 98.06 194 ALA A CA 1
ATOM 1554 C C . ALA A 1 194 ? -24.226 -0.107 1.393 1.00 98.06 194 ALA A C 1
ATOM 1556 O O . ALA A 1 194 ? -24.287 -1.172 0.782 1.00 98.06 194 ALA A O 1
ATOM 1557 N N . LYS A 1 195 ? -24.470 1.063 0.793 1.00 98.06 195 LYS A N 1
ATOM 1558 C CA . LYS A 1 195 ? -24.663 1.216 -0.661 1.00 98.06 195 LYS A CA 1
ATOM 1559 C C . LYS A 1 195 ? -23.371 1.541 -1.392 1.00 98.06 195 LYS A C 1
ATOM 1561 O O . LYS A 1 195 ? -23.216 1.190 -2.563 1.00 98.06 195 LYS A O 1
ATOM 1566 N N . LYS A 1 196 ? -22.439 2.206 -0.711 1.00 97.69 196 LYS A N 1
ATOM 1567 C CA . LYS A 1 196 ? -21.078 2.442 -1.195 1.00 97.69 196 LYS A CA 1
ATOM 1568 C C . LYS A 1 196 ? -20.090 2.177 -0.075 1.00 97.69 196 LYS A C 1
ATOM 1570 O O . LYS A 1 196 ? -20.310 2.628 1.046 1.00 97.69 196 LYS A O 1
ATOM 1575 N N . ALA A 1 197 ? -19.004 1.493 -0.392 1.00 98.06 197 ALA A N 1
ATOM 1576 C CA . ALA A 1 197 ? -17.927 1.254 0.551 1.00 98.06 197 ALA A CA 1
ATOM 1577 C C . ALA A 1 197 ? -16.579 1.468 -0.137 1.00 98.06 197 ALA A C 1
ATOM 1579 O O . ALA A 1 197 ? -16.364 1.003 -1.256 1.00 98.06 197 ALA A O 1
ATOM 1580 N N . LEU A 1 198 ? -15.685 2.186 0.528 1.00 96.44 198 LEU A N 1
ATOM 1581 C CA . LEU A 1 198 ? -14.310 2.390 0.107 1.00 96.44 198 LEU A CA 1
ATOM 1582 C C . LEU A 1 198 ? -13.390 1.832 1.188 1.00 96.44 198 LEU A C 1
ATOM 1584 O O . LEU A 1 198 ? -13.386 2.346 2.305 1.00 96.44 198 LEU A O 1
ATOM 1588 N N . LEU A 1 199 ? -12.613 0.806 0.855 1.00 96.06 199 LEU A N 1
ATOM 1589 C CA . LEU A 1 199 ? -11.477 0.389 1.668 1.00 96.06 199 LEU A CA 1
ATOM 1590 C C . LEU A 1 199 ? -10.248 1.168 1.213 1.00 96.06 199 LEU A C 1
ATOM 1592 O O . LEU A 1 199 ? -10.007 1.308 0.019 1.00 96.06 199 LEU A O 1
ATOM 1596 N N . SER A 1 200 ? -9.477 1.703 2.142 1.00 87.00 200 SER A N 1
ATOM 1597 C CA . SER A 1 200 ? -8.255 2.428 1.833 1.00 87.00 200 SER A CA 1
ATOM 1598 C C . SER A 1 200 ? -7.179 2.155 2.862 1.00 87.00 200 SER A C 1
ATOM 1600 O O . SER A 1 200 ? -7.476 1.738 3.980 1.00 87.00 200 SER A O 1
ATOM 1602 N N . GLY A 1 201 ? -5.934 2.457 2.522 1.00 78.12 201 GLY A N 1
ATOM 1603 C CA . GLY A 1 201 ? -4.850 2.380 3.484 1.00 78.12 201 GLY A CA 1
ATOM 1604 C C . GLY A 1 201 ? -3.561 3.004 2.980 1.00 78.12 201 GLY A C 1
ATOM 1605 O O . GLY A 1 201 ? -3.370 3.210 1.779 1.00 78.12 201 GLY A O 1
ATOM 1606 N N . CYS A 1 202 ? -2.685 3.316 3.929 1.00 64.75 202 CYS A N 1
ATOM 1607 C CA . CYS A 1 202 ? -1.383 3.929 3.679 1.00 64.75 202 CYS A CA 1
ATOM 1608 C C . CYS A 1 202 ? -0.254 2.966 4.084 1.00 64.75 202 CYS A C 1
ATOM 1610 O O . CYS A 1 202 ? -0.337 2.341 5.144 1.00 64.75 202 CYS A O 1
ATOM 1612 N N . SER A 1 203 ? 0.800 2.842 3.262 1.00 65.75 203 SER A N 1
ATOM 1613 C CA . SER A 1 203 ? 1.968 1.969 3.511 1.00 65.75 203 SER A CA 1
ATOM 1614 C C . SER A 1 203 ? 1.533 0.533 3.877 1.00 65.75 203 SER A C 1
ATOM 1616 O O . SER A 1 203 ? 0.780 -0.076 3.119 1.00 65.75 203 SER A O 1
ATOM 1618 N N . ALA A 1 204 ? 1.892 0.011 5.056 1.00 65.44 204 ALA A N 1
ATOM 1619 C CA . ALA A 1 204 ? 1.444 -1.301 5.542 1.00 65.44 204 ALA A CA 1
ATOM 1620 C C . ALA A 1 204 ? -0.091 -1.491 5.531 1.00 65.44 204 ALA A C 1
ATOM 1622 O O . ALA A 1 204 ? -0.576 -2.596 5.280 1.00 65.44 204 ALA A O 1
ATOM 1623 N N . GLY A 1 205 ? -0.871 -0.428 5.747 1.00 73.00 205 GLY A N 1
ATOM 1624 C CA . GLY A 1 205 ? -2.330 -0.459 5.617 1.00 73.00 205 GLY A CA 1
ATOM 1625 C C . GLY A 1 205 ? -2.805 -0.464 4.159 1.00 73.00 205 GLY A C 1
ATOM 1626 O O . GLY A 1 205 ? -3.876 -0.984 3.850 1.00 73.00 205 GLY A O 1
ATOM 1627 N N . GLY A 1 206 ? -2.000 0.076 3.243 1.00 66.69 206 GLY A N 1
ATOM 1628 C CA . GLY A 1 206 ? -2.202 -0.046 1.800 1.00 66.69 206 GLY A CA 1
ATOM 1629 C C . GLY A 1 206 ? -2.012 -1.488 1.331 1.00 66.69 206 GLY A C 1
ATOM 1630 O O . GLY A 1 206 ? -2.873 -2.012 0.630 1.00 66.69 206 GLY A O 1
ATOM 1631 N N . LEU A 1 207 ? -0.964 -2.172 1.805 1.00 63.44 207 LEU A N 1
ATOM 1632 C CA . LEU A 1 207 ? -0.805 -3.612 1.571 1.00 63.44 207 LEU A CA 1
ATOM 1633 C C . LEU A 1 207 ? -1.983 -4.406 2.154 1.00 63.44 207 LEU A C 1
ATOM 1635 O O . LEU A 1 207 ? -2.552 -5.245 1.466 1.00 63.44 207 LEU A O 1
ATOM 1639 N N . ALA A 1 208 ? -2.411 -4.096 3.381 1.00 79.94 208 ALA A N 1
ATOM 1640 C CA . ALA A 1 208 ? -3.598 -4.720 3.970 1.00 79.94 208 ALA A CA 1
ATOM 1641 C C . ALA A 1 208 ? -4.858 -4.488 3.111 1.00 79.94 208 ALA A C 1
ATOM 1643 O O . ALA A 1 208 ? -5.677 -5.385 2.951 1.00 79.94 208 ALA A O 1
ATOM 1644 N N . THR A 1 209 ? -4.991 -3.304 2.503 1.00 80.81 209 THR A N 1
ATOM 1645 C CA . THR A 1 209 ? -6.086 -3.000 1.569 1.00 80.81 209 THR A CA 1
ATOM 1646 C C . THR A 1 209 ? -6.031 -3.886 0.328 1.00 80.81 209 THR A C 1
ATOM 1648 O O . THR A 1 209 ? -7.080 -4.332 -0.119 1.00 80.81 209 THR A O 1
ATOM 1651 N N . LEU A 1 210 ? -4.841 -4.156 -0.218 1.00 73.19 210 LEU A N 1
ATOM 1652 C CA . LEU A 1 210 ? -4.665 -5.068 -1.352 1.00 73.19 210 LEU A CA 1
ATOM 1653 C C . LEU A 1 210 ? -5.015 -6.512 -0.982 1.00 73.19 210 LEU A C 1
ATOM 1655 O O . LEU A 1 210 ? -5.781 -7.144 -1.701 1.00 73.19 210 LEU A O 1
ATOM 1659 N N . ILE A 1 211 ? -4.492 -7.002 0.146 1.00 79.25 211 ILE A N 1
ATOM 1660 C CA . ILE A 1 211 ? -4.714 -8.374 0.628 1.00 79.25 211 ILE A CA 1
ATOM 1661 C C . ILE A 1 211 ? -6.206 -8.643 0.836 1.00 79.25 211 ILE A C 1
ATOM 1663 O O . ILE A 1 211 ? -6.712 -9.676 0.412 1.00 79.25 211 ILE A O 1
ATOM 1667 N N . HIS A 1 212 ? -6.912 -7.696 1.455 1.00 90.88 212 HIS A N 1
ATOM 1668 C CA . HIS A 1 212 ? -8.282 -7.904 1.918 1.00 90.88 212 HIS A CA 1
ATOM 1669 C C . HIS A 1 212 ? -9.362 -7.347 0.990 1.00 90.88 212 HIS A C 1
ATOM 1671 O O . HIS A 1 212 ? -10.541 -7.390 1.339 1.00 90.88 212 HIS A O 1
ATOM 1677 N N . CYS A 1 213 ? -9.004 -6.781 -0.167 1.00 87.69 213 CYS A N 1
ATOM 1678 C CA . CYS A 1 213 ? -9.981 -6.105 -1.025 1.00 87.69 213 CYS A CA 1
ATOM 1679 C C . CYS A 1 213 ? -11.085 -7.049 -1.524 1.00 87.69 213 CYS A C 1
ATOM 1681 O O . CYS A 1 213 ? -12.266 -6.685 -1.504 1.00 87.69 213 CYS A O 1
ATOM 1683 N N . ASP A 1 214 ? -10.705 -8.253 -1.957 1.00 82.94 214 ASP A N 1
ATOM 1684 C CA . ASP A 1 214 ? -11.645 -9.239 -2.493 1.00 82.94 214 ASP A CA 1
ATOM 1685 C C . ASP A 1 214 ? -12.584 -9.751 -1.391 1.00 82.94 214 ASP A C 1
ATOM 1687 O O . ASP A 1 214 ? -13.806 -9.698 -1.558 1.00 82.94 214 ASP A O 1
ATOM 1691 N N . ASP A 1 215 ? -12.038 -10.104 -0.224 1.00 89.00 215 ASP A N 1
ATOM 1692 C CA . ASP A 1 215 ? -12.813 -10.508 0.956 1.00 89.00 215 ASP A CA 1
ATOM 1693 C C . ASP A 1 215 ? -13.767 -9.390 1.407 1.00 89.00 215 ASP A C 1
ATOM 1695 O O . ASP A 1 215 ? -14.948 -9.622 1.673 1.00 89.00 215 ASP A O 1
ATOM 1699 N N . PHE A 1 216 ? -13.292 -8.139 1.427 1.00 96.62 216 PHE A N 1
ATOM 1700 C CA . PHE A 1 216 ? -14.108 -6.969 1.751 1.00 96.62 216 PHE A CA 1
ATOM 1701 C C . PHE A 1 216 ? -15.272 -6.786 0.771 1.00 96.62 216 PHE A C 1
ATOM 1703 O O . PHE A 1 216 ? -16.389 -6.444 1.170 1.00 96.62 216 PHE A O 1
ATOM 1710 N N . ARG A 1 217 ? -15.040 -7.022 -0.525 1.00 95.38 217 ARG A N 1
ATOM 1711 C CA . ARG A 1 217 ? -16.100 -7.005 -1.537 1.00 95.38 217 ARG A CA 1
ATOM 1712 C C . ARG A 1 217 ? -17.096 -8.141 -1.325 1.00 95.38 217 ARG A C 1
ATOM 1714 O O . ARG A 1 217 ? -18.290 -7.916 -1.552 1.00 95.38 217 ARG A O 1
ATOM 1721 N N . GLU A 1 218 ? -16.628 -9.327 -0.953 1.00 95.81 218 GLU A N 1
ATOM 1722 C CA . GLU A 1 218 ? -17.446 -10.533 -0.806 1.00 95.81 218 GLU A CA 1
ATOM 1723 C C . GLU A 1 218 ? -18.433 -10.437 0.365 1.00 95.81 218 GLU A C 1
ATOM 1725 O O . GLU A 1 218 ? -19.599 -10.810 0.214 1.00 95.81 218 GLU A O 1
ATOM 1730 N N . ILE A 1 219 ? -18.010 -9.874 1.500 1.00 96.50 219 ILE A N 1
ATOM 1731 C CA . ILE A 1 219 ? -18.842 -9.771 2.714 1.00 96.50 219 ILE A CA 1
ATOM 1732 C C . ILE A 1 219 ? -19.918 -8.672 2.654 1.00 96.50 219 ILE A C 1
ATOM 1734 O O . ILE A 1 219 ? -20.804 -8.618 3.510 1.00 96.50 219 ILE A O 1
ATOM 1738 N N . LEU A 1 220 ? -19.856 -7.777 1.665 1.00 97.25 220 LEU A N 1
ATOM 1739 C CA . LEU A 1 220 ? -20.784 -6.653 1.505 1.00 97.25 220 LEU A CA 1
ATOM 1740 C C . LEU A 1 220 ? -21.980 -6.990 0.597 1.00 97.25 220 LEU A C 1
ATOM 1742 O O . LEU A 1 220 ? -21.908 -7.910 -0.225 1.00 97.25 220 LEU A O 1
ATOM 1746 N N . PRO A 1 221 ? -23.093 -6.225 0.678 1.00 96.62 221 PRO A N 1
ATOM 1747 C CA . PRO A 1 221 ? -24.254 -6.445 -0.179 1.00 96.62 221 PRO A CA 1
ATOM 1748 C C . PRO A 1 221 ? -23.883 -6.530 -1.661 1.00 96.62 221 PRO A C 1
ATOM 1750 O O . PRO A 1 221 ? -23.049 -5.779 -2.173 1.00 96.62 221 PRO A O 1
ATOM 1753 N N . LYS A 1 222 ? -24.523 -7.447 -2.392 1.00 93.56 222 LYS A N 1
ATOM 1754 C CA . LYS A 1 222 ? -24.213 -7.666 -3.815 1.00 93.56 222 LYS A CA 1
ATOM 1755 C C . LYS A 1 222 ? -24.443 -6.415 -4.663 1.00 93.56 222 LYS A C 1
ATOM 1757 O O . LYS A 1 222 ? -23.714 -6.218 -5.631 1.00 93.56 222 LYS A O 1
ATOM 1762 N N . ASP A 1 223 ? -25.415 -5.587 -4.285 1.00 94.06 223 ASP A N 1
ATOM 1763 C CA . ASP A 1 223 ? -25.762 -4.319 -4.929 1.00 94.06 223 ASP A CA 1
ATOM 1764 C C . ASP A 1 223 ? -24.942 -3.115 -4.428 1.00 94.06 223 ASP A C 1
ATOM 1766 O O . ASP A 1 223 ? -25.087 -2.019 -4.972 1.00 94.06 223 ASP A O 1
ATOM 1770 N N . ALA A 1 224 ? -24.071 -3.293 -3.428 1.00 96.25 224 ALA A N 1
ATOM 1771 C CA . ALA A 1 224 ? -23.168 -2.243 -2.973 1.00 96.25 224 ALA A CA 1
ATOM 1772 C C . ALA A 1 224 ? -22.061 -1.977 -4.006 1.00 96.25 224 ALA A C 1
ATOM 1774 O O . ALA A 1 224 ? -21.477 -2.897 -4.585 1.00 96.25 224 ALA A O 1
ATOM 1775 N N . ASN A 1 225 ? -21.725 -0.701 -4.205 1.00 91.06 225 ASN A N 1
ATOM 1776 C CA . ASN A 1 225 ? -20.544 -0.307 -4.968 1.00 91.06 225 ASN A CA 1
ATOM 1777 C C . ASN A 1 225 ? -19.333 -0.264 -4.033 1.00 91.06 225 ASN A C 1
ATOM 1779 O O . ASN A 1 225 ? -19.188 0.674 -3.244 1.00 91.06 225 ASN A O 1
ATOM 1783 N N . VAL A 1 226 ? -18.493 -1.290 -4.121 1.00 93.81 226 VAL A N 1
ATOM 1784 C CA . VAL A 1 226 ? -17.297 -1.439 -3.293 1.00 93.81 226 VAL A CA 1
ATOM 1785 C C . VAL A 1 226 ? -16.063 -1.121 -4.125 1.00 93.81 226 VAL A C 1
ATOM 1787 O O . VAL A 1 226 ? -15.925 -1.606 -5.249 1.00 93.81 226 VAL A O 1
ATOM 1790 N N . LYS A 1 227 ? -15.173 -0.301 -3.574 1.00 86.12 227 LYS A N 1
ATOM 1791 C CA . LYS A 1 227 ? -13.870 0.016 -4.160 1.00 86.12 227 LYS A CA 1
ATOM 1792 C C . LYS A 1 227 ? -12.779 -0.102 -3.109 1.00 86.12 227 LYS A C 1
ATOM 1794 O O . LYS A 1 227 ? -13.042 0.076 -1.922 1.00 86.12 227 LYS A O 1
ATOM 1799 N N . CYS A 1 228 ? -11.558 -0.322 -3.572 1.00 84.00 228 CYS A N 1
ATOM 1800 C CA . CYS A 1 228 ? -10.361 -0.275 -2.749 1.00 84.00 228 CYS A CA 1
ATOM 1801 C C . CYS A 1 228 ? -9.404 0.781 -3.312 1.00 84.00 228 CYS A C 1
ATOM 1803 O O . CYS A 1 228 ? -9.290 0.925 -4.531 1.00 84.00 228 CYS A O 1
ATOM 1805 N N . LEU A 1 229 ? -8.762 1.542 -2.431 1.00 77.00 229 LEU A N 1
ATOM 1806 C CA . LEU A 1 229 ? -7.829 2.615 -2.757 1.00 77.00 229 LEU A CA 1
ATOM 1807 C C . LEU A 1 229 ? -6.515 2.395 -2.012 1.00 77.00 229 LEU A C 1
ATOM 1809 O O . LEU A 1 229 ? -6.460 2.448 -0.786 1.00 77.00 229 LEU A O 1
ATOM 1813 N N . VAL A 1 230 ? -5.444 2.215 -2.767 1.00 68.00 230 VAL A N 1
ATOM 1814 C CA . VAL A 1 230 ? -4.085 2.116 -2.237 1.00 68.00 230 VAL A CA 1
ATOM 1815 C C . VAL A 1 230 ? -3.403 3.460 -2.488 1.00 68.00 230 VAL A C 1
ATOM 1817 O O . VAL A 1 230 ? -3.461 3.956 -3.608 1.00 68.00 230 VAL A O 1
ATOM 1820 N N . ASP A 1 231 ? -2.756 4.066 -1.486 1.00 65.69 231 ASP A N 1
ATOM 1821 C CA . ASP A 1 231 ? -2.045 5.364 -1.629 1.00 65.69 231 ASP A CA 1
ATOM 1822 C C . ASP A 1 231 ? -0.743 5.265 -2.468 1.00 65.69 231 ASP A C 1
ATOM 1824 O O . ASP A 1 231 ? 0.039 6.210 -2.579 1.00 65.69 231 ASP A O 1
ATOM 1828 N N . ALA A 1 232 ? -0.506 4.109 -3.092 1.00 76.06 232 ALA A N 1
ATOM 1829 C CA . ALA A 1 232 ? 0.459 3.935 -4.164 1.00 76.06 232 ALA A CA 1
ATOM 1830 C C . ALA A 1 232 ? -0.223 4.311 -5.484 1.00 76.06 232 ALA A C 1
ATOM 1832 O O . ALA A 1 232 ? -0.937 3.501 -6.072 1.00 76.06 232 ALA A O 1
ATOM 1833 N N . VAL A 1 233 ? -0.019 5.545 -5.943 1.00 84.81 233 VAL A N 1
ATOM 1834 C CA . VAL A 1 233 ? -0.552 6.032 -7.221 1.00 84.81 233 VAL A CA 1
ATOM 1835 C C . VAL A 1 233 ? 0.523 6.762 -8.022 1.00 84.81 233 VAL A C 1
ATOM 1837 O O . VAL A 1 233 ? 1.382 7.437 -7.462 1.00 84.81 233 VAL A O 1
ATOM 1840 N N . CYS A 1 234 ? 0.470 6.630 -9.344 1.00 91.38 234 CYS A N 1
ATOM 1841 C CA . CYS A 1 234 ? 1.246 7.414 -10.297 1.00 91.38 234 CYS A CA 1
ATOM 1842 C C . CYS A 1 234 ? 0.936 8.912 -10.176 1.00 91.38 234 CYS A C 1
ATOM 1844 O O . CYS A 1 234 ? -0.044 9.297 -9.540 1.00 91.38 234 CYS A O 1
ATOM 1846 N N . LEU A 1 235 ? 1.719 9.759 -10.856 1.00 89.94 235 LEU A N 1
ATOM 1847 C CA . LEU A 1 235 ? 1.537 11.214 -10.828 1.00 89.94 235 LEU A CA 1
ATOM 1848 C C . LEU A 1 235 ? 0.087 11.658 -11.063 1.00 89.94 235 LEU A C 1
ATOM 1850 O O . LEU A 1 235 ? -0.326 12.632 -10.444 1.00 89.94 235 LEU A O 1
ATOM 1854 N N . ASP A 1 236 ? -0.669 10.985 -11.938 1.00 89.06 236 ASP A N 1
ATOM 1855 C CA . ASP A 1 236 ? -2.067 11.303 -12.282 1.00 89.06 236 ASP A CA 1
ATOM 1856 C C . ASP A 1 236 ? -3.134 10.642 -11.379 1.00 89.06 236 ASP A C 1
ATOM 1858 O O . ASP A 1 236 ? -4.330 10.749 -11.663 1.00 89.06 236 ASP A O 1
ATOM 1862 N N . GLY A 1 237 ? -2.725 9.904 -10.344 1.00 84.00 237 GLY A N 1
ATOM 1863 C CA . GLY A 1 237 ? -3.623 9.168 -9.453 1.00 84.00 237 GLY A CA 1
ATOM 1864 C C . GLY A 1 237 ? -4.010 7.760 -9.934 1.00 84.00 237 GLY A C 1
ATOM 1865 O O . GLY A 1 237 ? -4.790 7.080 -9.270 1.00 84.00 237 GLY A O 1
ATOM 1866 N N . SER A 1 238 ? -3.516 7.294 -11.086 1.00 86.12 238 SER A N 1
ATOM 1867 C CA . SER A 1 238 ? -3.704 5.900 -11.523 1.00 86.12 238 SER A CA 1
ATOM 1868 C C . SER A 1 238 ? -2.822 4.927 -10.731 1.00 86.12 238 SER A C 1
ATOM 1870 O O . SER A 1 238 ? -1.780 5.314 -10.215 1.00 86.12 238 SER A O 1
ATOM 1872 N N . LEU A 1 239 ? -3.220 3.655 -10.613 1.00 86.75 239 LEU A N 1
ATOM 1873 C CA . LEU A 1 239 ? -2.436 2.661 -9.865 1.00 86.75 239 LEU A CA 1
ATOM 1874 C C . LEU A 1 239 ? -1.119 2.343 -10.594 1.00 86.75 239 LEU A C 1
ATOM 1876 O O . LEU A 1 239 ? -1.149 2.188 -11.816 1.00 86.75 239 LEU A O 1
ATOM 1880 N N . PRO A 1 240 ? 0.022 2.225 -9.896 1.00 91.56 240 PRO A N 1
ATOM 1881 C CA . PRO A 1 240 ? 1.284 1.806 -10.492 1.00 91.56 240 PRO A CA 1
ATOM 1882 C C . PRO A 1 240 ? 1.219 0.336 -10.919 1.00 91.56 240 PRO A C 1
ATOM 1884 O O . PRO A 1 240 ? 0.259 -0.377 -10.630 1.00 91.56 240 PRO A O 1
ATOM 1887 N N . GLY A 1 241 ? 2.260 -0.140 -11.597 1.00 91.12 241 GLY A N 1
ATOM 1888 C CA . GLY A 1 241 ? 2.329 -1.542 -11.986 1.00 91.12 241 GLY A CA 1
ATOM 1889 C C . GLY A 1 241 ? 3.730 -2.012 -12.340 1.00 91.12 241 GLY A C 1
ATOM 1890 O O . GLY A 1 241 ? 4.684 -1.238 -12.447 1.00 91.12 241 GLY A O 1
ATOM 1891 N N . TYR A 1 242 ? 3.838 -3.315 -12.555 1.00 96.38 242 TYR A N 1
ATOM 1892 C CA . TYR A 1 242 ? 5.035 -3.982 -13.039 1.00 96.38 242 TYR A CA 1
ATOM 1893 C C . TYR A 1 242 ? 4.646 -5.082 -14.030 1.00 96.38 242 TYR A C 1
ATOM 1895 O O . TYR A 1 242 ? 3.508 -5.547 -14.067 1.00 96.38 242 TYR A O 1
ATOM 1903 N N . HIS A 1 243 ? 5.609 -5.514 -14.835 1.00 96.94 243 HIS A N 1
ATOM 1904 C CA . HIS A 1 243 ? 5.481 -6.690 -15.691 1.00 96.94 243 HIS A CA 1
ATOM 1905 C C . HIS A 1 243 ? 6.317 -7.814 -15.101 1.00 96.94 243 HIS A C 1
ATOM 1907 O O . HIS A 1 243 ? 7.463 -7.575 -14.731 1.00 96.94 243 HIS A O 1
ATOM 1913 N N . LEU A 1 244 ? 5.772 -9.027 -15.034 1.00 96.38 244 LEU A N 1
ATOM 1914 C CA . LEU A 1 244 ? 6.453 -10.201 -14.490 1.00 96.38 244 LEU A CA 1
ATOM 1915 C C . LEU A 1 244 ? 6.457 -11.347 -15.500 1.00 96.38 244 LEU A C 1
ATOM 1917 O O . LEU A 1 244 ? 5.428 -11.701 -16.072 1.00 96.38 244 LEU A O 1
ATOM 1921 N N . GLN A 1 245 ? 7.610 -11.992 -15.631 1.00 96.12 245 GLN A N 1
ATOM 1922 C CA . GLN A 1 245 ? 7.767 -13.289 -16.270 1.00 96.12 245 GLN A CA 1
ATOM 1923 C C . GLN A 1 245 ? 8.394 -14.260 -15.268 1.00 96.12 245 GLN A C 1
ATOM 1925 O O . GLN A 1 245 ? 9.489 -14.012 -14.764 1.00 96.12 245 GLN A O 1
ATOM 1930 N N . LYS A 1 246 ? 7.706 -15.370 -14.979 1.00 95.75 246 LYS A N 1
ATOM 1931 C CA . LYS A 1 246 ? 8.207 -16.391 -14.050 1.00 95.75 246 LYS A CA 1
ATOM 1932 C C . LYS A 1 246 ? 9.427 -17.110 -14.627 1.00 95.75 246 LYS A C 1
ATOM 1934 O O . LYS A 1 246 ? 9.469 -17.417 -15.820 1.00 95.75 246 LYS A O 1
ATOM 1939 N N . GLY A 1 247 ? 10.390 -17.384 -13.755 1.00 95.12 247 GLY A N 1
ATOM 1940 C CA . GLY A 1 247 ? 11.569 -18.178 -14.065 1.00 95.12 247 GLY A CA 1
ATOM 1941 C C . GLY A 1 247 ? 11.239 -19.660 -14.202 1.00 95.12 247 GLY A C 1
ATOM 1942 O O . GLY A 1 247 ? 10.157 -20.121 -13.832 1.00 95.12 247 GLY A O 1
ATOM 1943 N N . PHE A 1 248 ? 12.189 -20.424 -14.725 1.00 95.94 248 PHE A N 1
ATOM 1944 C CA . PHE A 1 248 ? 12.050 -21.862 -14.932 1.00 95.94 248 PHE A CA 1
ATOM 1945 C C . PHE A 1 248 ? 13.358 -22.594 -14.639 1.00 95.94 248 PHE A C 1
ATOM 1947 O O . PHE A 1 248 ? 14.425 -21.994 -14.530 1.00 95.94 248 PHE A O 1
ATOM 1954 N N . GLY A 1 249 ? 13.276 -23.919 -14.498 1.00 96.00 249 GLY A N 1
ATOM 1955 C CA . GLY A 1 249 ? 14.447 -24.767 -14.294 1.00 96.00 249 GLY A CA 1
ATOM 1956 C C . GLY A 1 249 ? 15.279 -24.328 -13.090 1.00 96.00 249 GLY A C 1
ATOM 1957 O O . GLY A 1 249 ? 14.795 -24.310 -11.964 1.00 96.00 249 GLY A O 1
ATOM 1958 N N . SER A 1 250 ? 16.542 -23.980 -13.334 1.00 95.62 250 SER A N 1
ATOM 1959 C CA . SER A 1 250 ? 17.471 -23.591 -12.272 1.00 95.62 250 SER A CA 1
ATOM 1960 C C . SER A 1 250 ? 17.271 -22.158 -11.773 1.00 95.62 250 SER A C 1
ATOM 1962 O O . SER A 1 250 ? 17.858 -21.791 -10.757 1.00 95.62 250 SER A O 1
ATOM 1964 N N . GLY A 1 251 ? 16.536 -21.324 -12.509 1.00 96.00 251 GLY A N 1
ATOM 1965 C CA . GLY A 1 251 ? 16.307 -19.914 -12.202 1.00 96.00 251 GLY A CA 1
ATOM 1966 C C . GLY A 1 251 ? 14.985 -19.634 -11.491 1.00 96.00 251 GLY A C 1
ATOM 1967 O O . GLY A 1 251 ? 14.713 -18.482 -11.167 1.00 96.00 251 GLY A O 1
ATOM 1968 N N . SER A 1 252 ? 14.175 -20.655 -11.190 1.00 96.31 252 SER A N 1
ATOM 1969 C CA . SER A 1 252 ? 12.860 -20.473 -10.556 1.00 96.31 252 SER A CA 1
ATOM 1970 C C . SER A 1 252 ? 12.916 -19.850 -9.155 1.00 96.31 252 SER A C 1
ATOM 1972 O O . SER A 1 252 ? 11.926 -19.272 -8.719 1.00 96.31 252 SER A O 1
ATOM 1974 N N . ASP A 1 253 ? 14.051 -19.943 -8.454 1.00 96.38 253 ASP A N 1
ATOM 1975 C CA . ASP A 1 253 ? 14.308 -19.312 -7.148 1.00 96.38 253 ASP A CA 1
ATOM 1976 C C . ASP A 1 253 ? 15.248 -18.092 -7.237 1.00 96.38 253 ASP A C 1
ATOM 1978 O O . ASP A 1 253 ? 15.775 -17.619 -6.226 1.00 96.38 253 ASP A O 1
ATOM 1982 N N . LYS A 1 254 ? 15.470 -17.567 -8.448 1.00 98.44 254 LYS A N 1
ATOM 1983 C CA . LYS A 1 254 ? 16.331 -16.411 -8.713 1.00 98.44 254 LYS A CA 1
ATOM 1984 C C . LYS A 1 254 ? 15.528 -15.288 -9.362 1.00 98.44 254 LYS A C 1
ATOM 1986 O O . LYS A 1 254 ? 14.583 -15.555 -10.102 1.00 98.44 254 LYS A O 1
ATOM 1991 N N . TRP A 1 255 ? 15.890 -14.041 -9.078 1.00 98.62 255 TRP A N 1
ATOM 1992 C CA . TRP A 1 255 ? 15.086 -12.873 -9.441 1.00 98.62 255 TRP A CA 1
ATOM 1993 C C . TRP A 1 255 ? 15.926 -11.745 -10.037 1.00 98.62 255 TRP A C 1
ATOM 1995 O O . TRP A 1 255 ? 16.971 -11.395 -9.495 1.00 98.62 255 TRP A O 1
ATOM 2005 N N . VAL A 1 256 ? 15.465 -11.166 -11.144 1.00 97.81 256 VAL A N 1
ATOM 2006 C CA . VAL A 1 256 ? 15.960 -9.901 -11.699 1.00 97.81 256 VAL A CA 1
ATOM 2007 C C . VAL A 1 256 ? 14.812 -8.903 -11.684 1.00 97.81 256 VAL A C 1
ATOM 2009 O O . VAL A 1 256 ? 13.804 -9.103 -12.360 1.00 97.81 256 VAL A O 1
ATOM 2012 N N . LEU A 1 257 ? 14.966 -7.828 -10.919 1.00 98.19 257 LEU A N 1
ATOM 2013 C CA . LEU A 1 257 ? 14.044 -6.698 -10.881 1.00 98.19 257 LEU A CA 1
ATOM 2014 C C . LEU A 1 257 ? 14.719 -5.528 -11.587 1.00 98.19 257 LEU A C 1
ATOM 2016 O O . LEU A 1 257 ? 15.800 -5.111 -11.185 1.00 98.19 257 LEU A O 1
ATOM 2020 N N . HIS A 1 258 ? 14.099 -5.004 -12.638 1.00 95.25 258 HIS A N 1
ATOM 2021 C CA . HIS A 1 258 ? 14.607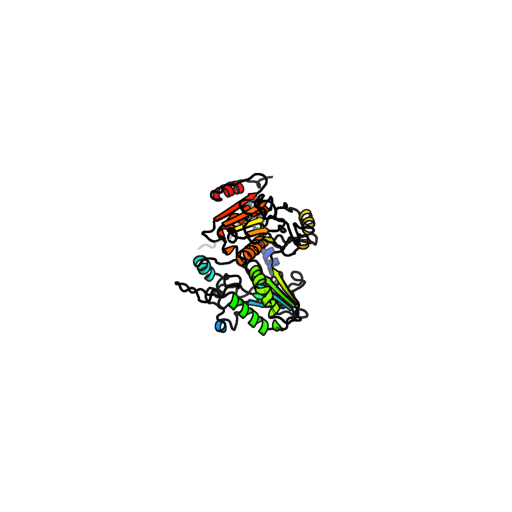 -3.865 -13.389 1.00 95.25 258 HIS A CA 1
ATOM 2022 C C . HIS A 1 258 ? 13.655 -2.671 -13.280 1.00 95.25 258 HIS A C 1
ATOM 2024 O O . HIS A 1 258 ? 12.501 -2.749 -13.707 1.00 95.25 258 HIS A O 1
ATOM 2030 N N . ILE A 1 259 ? 14.148 -1.561 -12.738 1.00 95.00 259 ILE A N 1
ATOM 2031 C CA . ILE A 1 259 ? 13.420 -0.303 -12.602 1.00 95.00 259 ILE A CA 1
ATOM 2032 C C . ILE A 1 259 ? 13.544 0.493 -13.901 1.00 95.00 259 ILE A C 1
ATOM 2034 O O . ILE A 1 259 ? 14.643 0.846 -14.341 1.00 95.00 259 ILE A O 1
ATOM 2038 N N . GLU A 1 260 ? 12.399 0.780 -14.517 1.00 90.25 260 GLU A N 1
ATOM 2039 C CA . GLU A 1 260 ? 12.320 1.573 -15.739 1.00 90.25 260 GLU A CA 1
ATOM 2040 C C . GLU A 1 260 ? 12.876 2.995 -15.537 1.00 90.25 260 GLU A C 1
ATOM 2042 O O . GLU A 1 260 ? 12.623 3.662 -14.535 1.00 90.25 260 GLU A O 1
ATOM 2047 N N . GLY A 1 261 ? 13.646 3.470 -16.517 1.00 77.62 261 GLY A N 1
ATOM 2048 C CA . GLY A 1 261 ? 14.107 4.855 -16.589 1.00 77.62 261 GLY A CA 1
ATOM 2049 C C . GLY A 1 261 ? 13.127 5.768 -17.326 1.00 77.62 261 GLY A C 1
ATOM 2050 O O . GLY A 1 261 ? 12.178 5.321 -17.962 1.00 77.62 261 GLY A O 1
ATOM 2051 N N . GLY A 1 262 ? 13.375 7.076 -17.286 1.00 78.31 262 GLY A N 1
ATOM 2052 C CA . GLY A 1 262 ? 12.537 8.040 -18.013 1.00 78.31 262 GLY A CA 1
ATOM 2053 C C . GLY A 1 262 ? 12.701 9.492 -17.578 1.00 78.31 262 GLY A C 1
ATOM 2054 O O . GLY A 1 262 ? 11.744 10.256 -17.649 1.00 78.31 262 GLY A O 1
ATOM 2055 N N . GLY A 1 263 ? 13.875 9.865 -17.054 1.00 75.31 263 GLY A N 1
ATOM 2056 C CA . GLY A 1 263 ? 14.145 11.209 -16.528 1.00 75.31 263 GLY A CA 1
ATOM 2057 C C . GLY A 1 263 ? 13.234 11.636 -15.369 1.00 75.31 263 GLY A C 1
ATOM 2058 O O . GLY A 1 263 ? 12.432 10.859 -14.851 1.00 75.31 263 GLY A O 1
ATOM 2059 N N . TRP A 1 264 ? 13.304 12.903 -14.981 1.00 82.44 264 TRP A N 1
ATOM 2060 C CA . TRP A 1 264 ? 12.489 13.502 -13.912 1.00 82.44 264 TRP A CA 1
ATOM 2061 C C . TRP A 1 264 ? 11.587 14.597 -14.466 1.00 82.44 264 TRP A C 1
ATOM 2063 O O . TRP A 1 264 ? 11.839 15.114 -15.553 1.00 82.44 264 TRP A O 1
ATOM 2073 N N . CYS A 1 265 ? 10.530 14.939 -13.735 1.00 78.62 265 CYS A N 1
ATOM 2074 C CA . CYS A 1 265 ? 9.873 16.229 -13.915 1.00 78.62 265 CYS A CA 1
ATOM 2075 C C . CYS A 1 265 ? 10.246 17.118 -12.724 1.00 78.62 265 CYS A C 1
ATOM 2077 O O . CYS A 1 265 ? 10.268 16.657 -11.588 1.00 78.62 265 CYS A O 1
ATOM 2079 N N . ASN A 1 266 ? 10.638 18.362 -12.989 1.00 78.12 266 ASN A N 1
ATOM 2080 C CA . ASN A 1 266 ? 11.214 19.270 -11.988 1.00 78.12 266 ASN A CA 1
ATOM 2081 C C . ASN A 1 266 ? 10.505 20.631 -11.938 1.00 78.12 266 ASN A C 1
ATOM 2083 O O . ASN A 1 266 ? 10.965 21.555 -11.269 1.00 78.12 266 ASN A O 1
ATOM 2087 N N . SER A 1 267 ? 9.386 20.754 -12.648 1.00 79.44 267 SER A N 1
ATOM 2088 C CA . SER A 1 267 ? 8.493 21.906 -12.618 1.00 79.44 267 SER A CA 1
ATOM 2089 C C . SER A 1 267 ? 7.048 21.435 -12.740 1.00 79.44 267 SER A C 1
ATOM 2091 O O . SER A 1 267 ? 6.785 20.338 -13.235 1.00 79.44 267 SER A O 1
ATOM 2093 N N . ILE A 1 268 ? 6.104 22.283 -12.338 1.00 79.88 268 ILE A N 1
ATOM 2094 C CA . ILE A 1 268 ? 4.669 21.996 -12.454 1.00 79.88 268 ILE A CA 1
ATOM 2095 C C . ILE A 1 268 ? 4.310 21.704 -13.911 1.00 79.88 268 ILE A C 1
ATOM 2097 O O . ILE A 1 268 ? 3.628 20.731 -14.193 1.00 79.88 268 ILE A O 1
ATOM 2101 N N . GLU A 1 269 ? 4.832 22.490 -14.850 1.00 84.88 269 GLU A N 1
ATOM 2102 C CA . GLU A 1 269 ? 4.551 22.352 -16.279 1.00 84.88 269 GLU A CA 1
ATOM 2103 C C . GLU A 1 269 ? 5.074 21.018 -16.824 1.00 84.88 269 GLU A C 1
ATOM 2105 O O . GLU A 1 269 ? 4.370 20.319 -17.557 1.00 84.88 269 GLU A O 1
ATOM 2110 N N . THR A 1 270 ? 6.296 20.634 -16.439 1.00 81.25 270 THR A N 1
ATOM 2111 C CA . THR A 1 270 ? 6.887 19.361 -16.873 1.00 81.25 270 THR A CA 1
ATOM 2112 C C . THR A 1 270 ? 6.173 18.166 -16.244 1.00 81.25 270 THR A C 1
ATOM 2114 O O . THR A 1 270 ? 5.971 17.161 -16.926 1.00 81.25 270 THR A O 1
ATOM 2117 N N . CYS A 1 271 ? 5.732 18.268 -14.986 1.00 86.38 271 CYS A N 1
ATOM 2118 C CA . CYS A 1 271 ? 4.967 17.213 -14.322 1.00 86.38 271 CYS A CA 1
ATOM 2119 C C . CYS A 1 271 ? 3.528 17.114 -14.853 1.00 86.38 271 CYS A C 1
ATOM 2121 O O . CYS A 1 271 ? 3.054 16.001 -15.078 1.00 86.38 271 CYS A O 1
ATOM 2123 N N . SER A 1 272 ? 2.865 18.239 -15.153 1.00 89.00 272 SER A N 1
ATOM 2124 C CA . SER A 1 272 ? 1.541 18.273 -15.798 1.00 89.00 272 SER A CA 1
ATOM 2125 C C . SER A 1 272 ? 1.572 17.580 -17.150 1.00 89.00 272 SER A C 1
ATOM 2127 O O . SER A 1 272 ? 0.721 16.746 -17.444 1.00 89.00 272 SER A O 1
ATOM 2129 N N . PHE A 1 273 ? 2.578 17.884 -17.976 1.00 89.44 273 PHE A N 1
ATOM 2130 C CA . PHE A 1 273 ? 2.747 17.179 -19.241 1.00 89.44 273 PHE A CA 1
ATOM 2131 C C . PHE A 1 273 ? 2.970 15.683 -19.002 1.00 89.44 273 PHE A C 1
ATOM 2133 O O . PHE A 1 273 ? 2.328 14.846 -19.634 1.00 89.44 273 PHE A O 1
ATOM 2140 N N . ARG A 1 274 ? 3.835 15.333 -18.045 1.00 89.81 274 ARG A N 1
ATOM 2141 C CA . ARG A 1 274 ? 4.200 13.945 -17.759 1.00 89.81 274 ARG A CA 1
ATOM 2142 C C . ARG A 1 274 ? 3.021 13.075 -17.323 1.00 89.81 274 ARG A C 1
ATOM 2144 O O . ARG A 1 274 ? 2.971 11.923 -17.753 1.00 89.81 274 ARG A O 1
ATOM 2151 N N . GLN A 1 275 ? 2.067 13.605 -16.555 1.00 91.06 275 GLN A N 1
ATOM 2152 C CA . GLN A 1 275 ? 0.822 12.909 -16.182 1.00 91.06 275 GLN A CA 1
ATOM 2153 C C . GLN A 1 275 ? 0.026 12.407 -17.395 1.00 91.06 275 GLN A C 1
ATOM 2155 O O . GLN A 1 275 ? -0.658 11.393 -17.313 1.00 91.06 275 GLN A O 1
ATOM 2160 N N . THR A 1 276 ? 0.149 13.073 -18.545 1.00 93.25 276 THR A N 1
ATOM 2161 C CA . THR A 1 276 ? -0.531 12.678 -19.791 1.00 93.25 276 THR A CA 1
ATOM 2162 C C . THR A 1 276 ? 0.224 11.607 -20.590 1.00 93.25 276 THR A C 1
ATOM 2164 O O . THR A 1 276 ? -0.115 11.317 -21.735 1.00 93.25 276 THR A O 1
ATOM 2167 N N . THR A 1 277 ? 1.269 11.013 -20.004 1.00 94.62 277 THR A N 1
ATOM 2168 C CA . THR A 1 277 ? 2.147 10.032 -20.654 1.00 94.62 277 THR A CA 1
ATOM 2169 C C . THR A 1 277 ? 2.298 8.771 -19.808 1.00 94.62 277 THR A C 1
ATOM 2171 O O . THR A 1 277 ? 2.024 8.770 -18.608 1.00 94.62 277 THR A O 1
ATOM 2174 N N . LYS A 1 278 ? 2.854 7.707 -20.401 1.00 94.94 278 LYS A N 1
ATOM 2175 C CA . LYS A 1 278 ? 3.158 6.452 -19.690 1.00 94.94 278 LYS A CA 1
ATOM 2176 C C . LYS A 1 278 ? 4.149 6.586 -18.527 1.00 94.94 278 LYS A C 1
ATOM 2178 O O . LYS A 1 278 ? 4.261 5.668 -17.728 1.00 94.94 278 LYS A O 1
ATOM 2183 N N . LEU A 1 279 ? 4.870 7.709 -18.446 1.00 91.56 279 LEU A N 1
ATOM 2184 C CA . LEU A 1 279 ? 5.832 8.010 -17.381 1.00 91.56 279 LEU A CA 1
ATOM 2185 C C . LEU A 1 279 ? 5.224 8.803 -16.213 1.00 91.56 279 LEU A C 1
ATOM 2187 O O . LEU A 1 279 ? 5.956 9.186 -15.300 1.00 91.56 279 LEU A O 1
ATOM 2191 N N . GLY A 1 280 ? 3.927 9.107 -16.265 1.00 92.19 280 GLY A N 1
ATOM 2192 C CA . GLY A 1 280 ? 3.179 9.749 -15.180 1.00 92.19 280 GLY A CA 1
ATOM 2193 C C . GLY A 1 280 ? 1.797 9.143 -14.936 1.00 92.19 280 GLY A C 1
ATOM 2194 O O . GLY A 1 280 ? 1.107 9.571 -14.018 1.00 92.19 280 GLY A O 1
ATOM 2195 N N . SER A 1 281 ? 1.390 8.156 -15.737 1.00 94.25 281 SER A N 1
ATOM 2196 C CA . SER A 1 281 ? 0.098 7.489 -15.619 1.00 94.25 281 SER A CA 1
ATOM 2197 C C . SER A 1 281 ? 0.152 6.079 -16.191 1.00 94.25 281 SER A C 1
ATOM 2199 O O . SER A 1 281 ? 0.601 5.865 -17.323 1.00 94.25 281 SER A O 1
ATOM 2201 N N . SER A 1 282 ? -0.364 5.113 -15.435 1.00 94.25 282 SER A N 1
ATOM 2202 C CA . SER A 1 282 ? -0.513 3.736 -15.899 1.00 94.25 282 SER A CA 1
ATOM 2203 C C . SER A 1 282 ? -1.603 3.568 -16.951 1.00 94.25 282 SER A C 1
ATOM 2205 O O . SER A 1 282 ? -1.582 2.595 -17.700 1.00 94.25 282 SER A O 1
ATOM 2207 N N . ARG A 1 283 ? -2.498 4.551 -17.110 1.00 92.25 283 ARG A N 1
ATOM 2208 C CA . ARG A 1 283 ? -3.536 4.544 -18.157 1.00 92.25 283 ARG A CA 1
ATOM 2209 C C . ARG A 1 283 ? -2.953 4.577 -19.570 1.00 92.25 283 ARG A C 1
ATOM 2211 O O . ARG A 1 283 ? -3.638 4.204 -20.517 1.00 92.25 283 ARG A O 1
ATOM 2218 N N . PHE A 1 284 ? -1.707 5.028 -19.711 1.00 94.56 284 PHE A N 1
ATOM 2219 C CA . PHE A 1 284 ? -0.984 5.066 -20.983 1.00 94.56 284 PHE A CA 1
ATOM 2220 C C . PHE A 1 284 ? 0.127 4.013 -21.070 1.00 94.56 284 PHE A C 1
ATOM 2222 O O . PHE A 1 284 ? 0.883 4.007 -22.042 1.00 94.56 284 PHE A O 1
ATOM 2229 N N . MET A 1 285 ? 0.270 3.146 -20.063 1.00 94.62 285 MET A N 1
ATOM 2230 C CA . MET A 1 285 ? 1.243 2.060 -20.104 1.00 94.62 285 MET A CA 1
ATOM 2231 C C . MET A 1 285 ? 0.760 0.926 -21.002 1.00 94.62 285 MET A C 1
ATOM 2233 O O . MET A 1 285 ? -0.423 0.607 -21.081 1.00 94.62 285 MET A O 1
ATOM 2237 N N . GLU A 1 286 ? 1.711 0.281 -21.664 1.00 93.56 286 GLU A N 1
ATOM 2238 C CA . GLU A 1 286 ? 1.459 -0.922 -22.437 1.00 93.56 286 GLU A CA 1
ATOM 2239 C C . GLU A 1 286 ? 1.052 -2.075 -21.502 1.00 93.56 286 GLU A C 1
ATOM 2241 O O . GLU A 1 286 ? 1.751 -2.358 -20.524 1.00 93.56 286 GLU A O 1
ATOM 2246 N N . HIS A 1 287 ? -0.058 -2.752 -21.817 1.00 88.62 287 HIS A N 1
ATOM 2247 C CA . HIS A 1 287 ? -0.528 -3.921 -21.062 1.00 88.62 287 HIS A CA 1
ATOM 2248 C C . HIS A 1 287 ? 0.445 -5.098 -21.163 1.00 88.62 287 HIS A C 1
ATOM 2250 O O . HIS A 1 287 ? 0.696 -5.780 -20.173 1.00 88.62 287 HIS A O 1
ATOM 2256 N N . GLU A 1 288 ? 1.057 -5.281 -22.331 1.00 88.19 288 GLU A N 1
ATOM 2257 C CA . GLU A 1 288 ? 2.084 -6.286 -22.578 1.00 88.19 288 GLU A CA 1
ATOM 2258 C C . GLU A 1 288 ? 3.368 -5.602 -23.042 1.00 88.19 288 GLU A C 1
ATOM 2260 O O . GLU A 1 288 ? 3.345 -4.678 -23.857 1.00 88.19 288 GLU A O 1
ATOM 2265 N N . VAL A 1 289 ? 4.503 -6.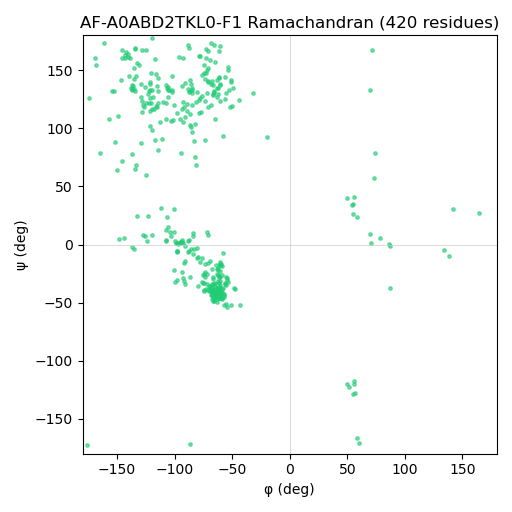066 -22.525 1.00 88.62 289 VAL A N 1
ATOM 2266 C CA . VAL A 1 289 ? 5.825 -5.592 -22.933 1.00 88.62 289 VAL A CA 1
ATOM 2267 C C . VAL A 1 289 ? 6.701 -6.784 -23.268 1.00 88.62 289 VAL A C 1
ATOM 2269 O O . VAL A 1 289 ? 6.716 -7.788 -22.558 1.00 88.62 289 VAL A O 1
ATOM 2272 N N . GLN A 1 290 ? 7.467 -6.660 -24.343 1.00 86.81 290 GLN A N 1
ATOM 2273 C CA . GLN A 1 290 ? 8.494 -7.637 -24.657 1.00 86.81 290 GLN A CA 1
ATOM 2274 C C . GLN A 1 290 ? 9.735 -7.355 -23.805 1.00 86.81 290 GLN A C 1
ATOM 2276 O O . GLN A 1 290 ? 10.197 -6.215 -23.707 1.00 86.81 290 GLN A O 1
ATOM 2281 N N . PHE A 1 291 ? 10.267 -8.396 -23.169 1.00 90.44 291 PHE A N 1
ATOM 2282 C CA . PHE A 1 291 ? 11.504 -8.299 -22.408 1.00 90.44 291 PHE A CA 1
ATOM 2283 C C . PHE A 1 291 ? 12.726 -8.473 -23.310 1.00 90.44 291 PHE A C 1
ATOM 2285 O O . PHE A 1 291 ? 12.794 -9.391 -24.126 1.00 90.44 291 PHE A O 1
ATOM 2292 N N . PHE A 1 292 ? 13.707 -7.592 -23.120 1.00 82.62 292 PHE A N 1
ATOM 2293 C CA . PHE A 1 292 ? 14.955 -7.539 -23.877 1.00 82.62 292 PHE A CA 1
ATOM 2294 C C . PHE A 1 292 ? 16.150 -7.369 -22.933 1.00 82.62 292 PHE A C 1
ATOM 2296 O O . PHE A 1 292 ? 15.981 -7.057 -21.750 1.00 82.62 292 PHE A O 1
ATOM 2303 N N . GLY A 1 293 ? 17.366 -7.549 -23.460 1.00 87.31 293 GLY A N 1
ATOM 2304 C CA . GLY A 1 293 ? 18.606 -7.365 -22.701 1.00 87.31 293 GLY A CA 1
ATOM 2305 C C . GLY A 1 293 ? 18.642 -8.251 -21.456 1.00 87.31 293 GLY A C 1
ATOM 2306 O O . GLY A 1 293 ? 18.365 -9.444 -21.547 1.00 87.31 293 GLY A O 1
ATOM 2307 N N . ILE A 1 294 ? 18.901 -7.656 -20.288 1.00 86.62 294 ILE A N 1
ATOM 2308 C CA . ILE A 1 294 ? 18.971 -8.369 -18.999 1.00 86.62 294 ILE A CA 1
ATOM 2309 C C . ILE A 1 294 ? 17.661 -9.074 -18.601 1.00 86.62 294 ILE A C 1
ATOM 2311 O O . ILE A 1 294 ? 17.671 -9.977 -17.768 1.00 86.62 294 ILE A O 1
ATOM 2315 N N . LEU A 1 295 ? 16.531 -8.696 -19.211 1.00 90.50 295 LEU A N 1
ATOM 2316 C CA . LEU A 1 295 ? 15.239 -9.355 -19.012 1.00 90.50 295 LEU A CA 1
ATOM 2317 C C . LEU A 1 295 ? 14.898 -10.370 -20.124 1.00 90.50 295 LEU A C 1
ATOM 2319 O O . LEU A 1 295 ? 13.889 -11.070 -20.037 1.00 90.50 295 LEU A O 1
ATOM 2323 N N . SER A 1 296 ? 15.703 -10.490 -21.182 1.00 90.81 296 SER A N 1
ATOM 2324 C CA . SER A 1 296 ? 15.409 -11.416 -22.285 1.00 90.81 296 SER A CA 1
ATOM 2325 C C . SER A 1 296 ? 15.355 -12.870 -21.797 1.00 90.81 296 SER A C 1
ATOM 2327 O O . SER A 1 296 ? 16.108 -13.258 -20.905 1.00 90.81 296 SER A O 1
ATOM 2329 N N . SER A 1 297 ? 14.448 -13.680 -22.351 1.00 90.50 297 SER A N 1
ATOM 2330 C CA . SER A 1 297 ? 14.440 -15.148 -22.168 1.00 90.50 297 SER A CA 1
ATOM 2331 C C . SER A 1 297 ? 15.305 -15.877 -23.191 1.00 90.50 297 SER A C 1
ATOM 2333 O O . SER A 1 297 ? 15.433 -17.096 -23.115 1.00 90.50 297 SER A O 1
ATOM 2335 N N . ASP A 1 298 ? 15.851 -15.159 -24.171 1.00 88.94 298 ASP A N 1
ATOM 2336 C CA . ASP A 1 298 ? 16.731 -15.742 -25.170 1.00 88.94 298 ASP A CA 1
ATOM 2337 C C . ASP A 1 298 ? 18.135 -15.920 -24.566 1.00 88.94 298 ASP A C 1
ATOM 2339 O O . ASP A 1 298 ? 18.800 -14.917 -24.287 1.00 88.94 298 ASP A O 1
ATOM 2343 N N . PRO A 1 299 ? 18.619 -17.161 -24.366 1.00 93.38 299 PRO A N 1
ATOM 2344 C CA . PRO A 1 299 ? 19.938 -17.407 -23.789 1.00 93.38 299 PRO A CA 1
ATOM 2345 C C . PRO A 1 299 ? 21.082 -16.886 -24.668 1.00 93.38 299 PRO A C 1
ATOM 2347 O O . PRO A 1 299 ? 22.185 -16.692 -24.166 1.00 93.38 299 PRO A O 1
ATOM 2350 N N . SER A 1 300 ? 20.845 -16.620 -25.960 1.00 92.12 300 SER A N 1
ATOM 2351 C CA . SER A 1 300 ? 21.847 -15.973 -26.815 1.00 92.12 300 SER A CA 1
ATOM 2352 C C . SER A 1 300 ? 22.014 -14.478 -26.515 1.00 92.12 300 SER A C 1
ATOM 2354 O O . SER A 1 300 ? 23.078 -13.919 -26.772 1.00 92.12 300 SER A O 1
ATOM 2356 N N . GLN A 1 301 ? 20.990 -13.838 -25.940 1.00 84.62 301 GLN A N 1
ATOM 2357 C CA . GLN A 1 301 ? 21.004 -12.428 -25.538 1.00 84.62 301 GLN A CA 1
ATOM 2358 C C . GLN A 1 301 ? 21.260 -12.242 -24.040 1.00 84.62 301 GLN A C 1
ATOM 2360 O O . GLN A 1 301 ? 21.840 -11.238 -23.637 1.00 84.62 301 GLN A O 1
ATOM 2365 N N . ASN A 1 302 ? 20.806 -13.191 -23.221 1.00 90.00 302 ASN A N 1
ATOM 2366 C CA . ASN A 1 302 ? 20.866 -13.135 -21.767 1.00 90.00 302 ASN A CA 1
ATOM 2367 C C . ASN A 1 302 ? 21.389 -14.458 -21.188 1.00 90.00 302 ASN A C 1
ATOM 2369 O O . ASN A 1 302 ? 20.633 -15.200 -20.561 1.00 90.00 302 ASN A O 1
ATOM 2373 N N . PRO A 1 303 ? 22.671 -14.788 -21.398 1.00 91.25 303 PRO A N 1
ATOM 2374 C CA . PRO A 1 303 ? 23.210 -16.084 -20.992 1.00 91.25 303 PRO A CA 1
ATOM 2375 C C . PRO A 1 303 ? 23.150 -16.315 -19.474 1.00 91.25 303 PRO A C 1
ATOM 2377 O O . PRO A 1 303 ? 23.069 -17.460 -19.036 1.00 91.25 303 PRO A O 1
ATOM 2380 N N . ASP A 1 304 ? 23.154 -15.242 -18.677 1.00 91.81 304 ASP A N 1
ATOM 2381 C CA . ASP A 1 304 ? 23.263 -15.313 -17.217 1.00 91.81 304 ASP A CA 1
ATOM 2382 C C . ASP A 1 304 ? 21.908 -15.385 -16.495 1.00 91.81 304 ASP A C 1
ATOM 2384 O O . ASP A 1 304 ? 21.799 -16.032 -15.446 1.00 91.81 304 ASP A O 1
ATOM 2388 N N . PHE A 1 305 ? 20.878 -14.720 -17.037 1.00 94.69 305 PHE A N 1
ATOM 2389 C CA . PHE A 1 305 ? 19.598 -14.520 -16.347 1.00 94.69 305 PHE A CA 1
ATOM 2390 C C . PHE A 1 305 ? 18.365 -14.984 -17.139 1.00 94.69 305 PHE A C 1
ATOM 2392 O O . PHE A 1 305 ? 17.240 -14.737 -16.701 1.00 94.69 305 PHE A O 1
ATOM 2399 N N . PHE A 1 306 ? 18.526 -15.646 -18.294 1.00 95.81 306 PHE A N 1
ATOM 2400 C CA . PHE A 1 306 ? 17.392 -15.995 -19.165 1.00 95.81 306 PHE A CA 1
ATOM 2401 C C . PHE A 1 306 ? 16.296 -16.823 -18.475 1.00 95.81 306 PHE A C 1
ATOM 2403 O O . PHE A 1 306 ? 15.118 -16.629 -18.794 1.00 95.81 306 PHE A O 1
ATOM 2410 N N . ASP A 1 307 ? 16.672 -17.706 -17.541 1.00 97.38 307 ASP A N 1
ATOM 2411 C CA . ASP A 1 307 ? 15.779 -18.617 -16.813 1.00 97.38 307 ASP A CA 1
ATOM 2412 C C . ASP A 1 307 ? 15.298 -18.081 -15.449 1.00 97.38 307 ASP A C 1
ATOM 2414 O O . ASP A 1 307 ? 14.560 -18.774 -14.749 1.00 97.38 307 ASP A O 1
ATOM 2418 N N . TRP A 1 308 ? 15.676 -16.856 -15.060 1.00 98.38 308 TRP A N 1
ATOM 2419 C CA . TRP A 1 308 ? 15.290 -16.246 -13.777 1.00 98.38 308 TRP A CA 1
ATOM 2420 C C . TRP A 1 308 ? 13.854 -15.698 -13.815 1.00 98.38 308 TRP A C 1
ATOM 2422 O O . TRP A 1 308 ? 13.295 -15.447 -14.887 1.00 98.38 308 TRP A O 1
ATOM 2432 N N . ASN A 1 309 ? 13.260 -15.464 -12.640 1.00 98.31 309 ASN A N 1
ATOM 2433 C CA . ASN A 1 309 ? 12.078 -14.605 -12.523 1.00 98.31 309 ASN A CA 1
ATOM 2434 C C . ASN A 1 309 ? 12.468 -13.175 -12.890 1.00 98.31 309 ASN A C 1
ATOM 2436 O O . ASN A 1 309 ? 13.481 -12.664 -12.411 1.00 98.31 309 ASN A O 1
ATOM 2440 N N . LYS A 1 310 ? 11.683 -12.529 -13.746 1.00 97.75 310 LYS A N 1
ATOM 2441 C CA . LYS A 1 310 ? 12.041 -11.247 -14.355 1.00 97.75 310 LYS A CA 1
ATOM 2442 C C . LYS A 1 310 ? 10.917 -10.260 -14.165 1.00 97.75 310 LYS A C 1
ATOM 2444 O O . LYS A 1 310 ? 9.789 -10.526 -14.569 1.00 97.75 310 LYS A O 1
ATOM 2449 N N . VAL A 1 311 ? 11.242 -9.130 -13.559 1.00 98.25 311 VAL A N 1
ATOM 2450 C CA . VAL A 1 311 ? 10.293 -8.074 -13.236 1.00 98.25 311 VAL A CA 1
ATOM 2451 C C . VAL A 1 311 ? 10.761 -6.779 -13.877 1.00 98.25 311 VAL A C 1
ATOM 2453 O O . VAL A 1 311 ? 11.903 -6.370 -13.685 1.00 98.25 311 VAL A O 1
ATOM 2456 N N . LYS A 1 312 ? 9.873 -6.106 -14.608 1.00 96.94 312 LYS A N 1
ATOM 2457 C CA . LYS A 1 312 ? 10.060 -4.721 -15.041 1.00 96.94 312 LYS A CA 1
ATOM 2458 C C . LYS A 1 312 ? 9.128 -3.826 -14.231 1.00 96.94 312 LYS A C 1
ATOM 2460 O O . LYS A 1 312 ? 7.922 -3.839 -14.464 1.00 96.94 312 LYS A O 1
ATOM 2465 N N . ILE A 1 313 ? 9.681 -3.042 -13.315 1.00 96.81 313 ILE A N 1
ATOM 2466 C CA . ILE A 1 313 ? 8.926 -2.091 -12.492 1.00 96.81 313 ILE A CA 1
ATOM 2467 C C . ILE A 1 313 ? 8.695 -0.827 -13.322 1.00 96.81 313 ILE A C 1
ATOM 2469 O O . ILE A 1 313 ? 9.655 -0.244 -13.835 1.00 96.81 313 ILE A O 1
ATOM 2473 N N . ARG A 1 314 ? 7.430 -0.431 -13.507 1.00 96.31 314 ARG A N 1
ATOM 2474 C CA . ARG A 1 314 ? 7.065 0.697 -14.373 1.00 96.31 314 ARG A CA 1
ATOM 2475 C C . ARG A 1 314 ? 7.165 2.012 -13.617 1.00 96.31 314 ARG A C 1
ATOM 2477 O O . ARG A 1 314 ? 6.624 2.157 -12.526 1.00 96.31 314 ARG A O 1
ATOM 2484 N N . TYR A 1 315 ? 7.846 2.979 -14.218 1.00 92.25 315 TYR A N 1
ATOM 2485 C CA . TYR A 1 315 ? 8.154 4.255 -13.583 1.00 92.25 315 TYR A CA 1
ATOM 2486 C C . TYR A 1 315 ? 7.078 5.301 -13.880 1.00 92.25 315 TYR A C 1
ATOM 2488 O O . TYR A 1 315 ? 6.876 5.663 -15.041 1.00 92.25 315 TYR A O 1
ATOM 2496 N N . CYS A 1 316 ? 6.402 5.802 -12.839 1.00 94.56 316 CYS A N 1
ATOM 2497 C CA . CYS A 1 316 ? 5.309 6.764 -13.008 1.00 94.56 316 CYS A CA 1
ATOM 2498 C C . CYS A 1 316 ? 5.182 7.864 -11.943 1.00 94.56 316 CYS A C 1
ATOM 2500 O O . CYS A 1 316 ? 4.231 8.642 -12.010 1.00 94.56 316 CYS A O 1
ATOM 2502 N N . ASP A 1 317 ? 6.112 7.969 -10.989 1.00 91.25 317 ASP A N 1
ATOM 2503 C CA . ASP A 1 317 ? 6.101 9.011 -9.948 1.00 91.25 317 ASP A CA 1
ATOM 2504 C C . ASP A 1 317 ? 6.875 10.277 -10.336 1.00 91.25 317 ASP A C 1
ATOM 2506 O O . ASP A 1 317 ? 6.756 11.304 -9.679 1.00 91.25 317 ASP A O 1
ATOM 2510 N N . GLY A 1 318 ? 7.695 10.220 -11.391 1.00 85.44 318 GLY A N 1
ATOM 2511 C CA . GLY A 1 318 ? 8.498 11.358 -11.851 1.00 85.44 318 GLY A CA 1
ATOM 2512 C C . GLY A 1 318 ? 9.666 11.760 -10.945 1.00 85.44 318 GLY A C 1
ATOM 2513 O O . GLY A 1 318 ? 10.391 12.692 -11.305 1.00 85.44 318 GLY A O 1
ATOM 2514 N N . GLY A 1 319 ? 9.881 11.043 -9.838 1.00 86.12 319 GLY A N 1
ATOM 2515 C CA . GLY A 1 319 ? 10.877 11.302 -8.806 1.00 86.12 319 GLY A CA 1
ATOM 2516 C C . GLY A 1 319 ? 11.833 10.134 -8.549 1.00 86.12 319 GLY A C 1
ATOM 2517 O O . GLY A 1 319 ? 12.393 10.069 -7.466 1.00 86.12 319 GLY A O 1
ATOM 2518 N N . SER A 1 320 ? 12.068 9.217 -9.496 1.00 84.06 320 SER A N 1
ATOM 2519 C CA . SER A 1 320 ? 12.928 8.029 -9.288 1.00 84.06 320 SER A CA 1
ATOM 2520 C C . SER A 1 320 ? 12.517 7.143 -8.110 1.00 84.06 320 SER A C 1
ATOM 2522 O O . SER A 1 320 ? 13.381 6.669 -7.373 1.00 84.06 320 SER A O 1
ATOM 2524 N N . PHE A 1 321 ? 11.218 6.920 -7.912 1.00 89.38 321 PHE A N 1
ATOM 2525 C CA . PHE A 1 321 ? 10.722 6.186 -6.748 1.00 89.38 321 PHE A CA 1
ATOM 2526 C C . PHE A 1 321 ? 11.217 6.785 -5.421 1.00 89.38 321 PHE A C 1
ATOM 2528 O O . PHE A 1 321 ? 11.355 6.075 -4.431 1.00 89.38 321 PHE A O 1
ATOM 2535 N N . SER A 1 322 ? 11.527 8.085 -5.401 1.00 76.88 322 SER A N 1
ATOM 2536 C CA . SER A 1 322 ? 12.012 8.772 -4.209 1.00 76.88 322 SER A CA 1
ATOM 2537 C C . SER A 1 322 ? 10.902 9.598 -3.577 1.00 76.88 322 SER A C 1
ATOM 2539 O O . SER A 1 322 ? 10.063 10.182 -4.265 1.00 76.88 322 SER A O 1
ATOM 2541 N N . GLY A 1 323 ? 10.929 9.662 -2.248 1.00 63.56 323 GLY A N 1
ATOM 2542 C CA . GLY A 1 323 ? 10.083 10.556 -1.471 1.00 63.56 323 GLY A CA 1
ATOM 2543 C C . GLY A 1 323 ? 8.598 10.184 -1.429 1.00 63.56 323 GLY A C 1
ATOM 2544 O O . GLY A 1 323 ? 8.089 9.333 -2.159 1.00 63.56 323 GLY A O 1
ATOM 2545 N N . HIS A 1 324 ? 7.915 10.856 -0.509 1.00 62.28 324 HIS A N 1
ATOM 2546 C CA . HIS A 1 324 ? 6.468 10.826 -0.319 1.00 62.28 324 HIS A CA 1
ATOM 2547 C C . HIS A 1 324 ? 6.017 12.184 0.254 1.00 62.28 324 HIS A C 1
ATOM 2549 O O . HIS A 1 324 ? 5.620 12.261 1.416 1.00 62.28 324 HIS A O 1
ATOM 2555 N N . PRO A 1 325 ? 6.172 13.304 -0.478 1.00 59.75 325 PRO A N 1
ATOM 2556 C CA . PRO A 1 325 ? 5.540 14.548 -0.057 1.00 59.75 325 PRO A CA 1
ATOM 2557 C C . PRO A 1 325 ? 4.009 14.408 -0.108 1.00 59.75 325 PRO A C 1
ATOM 2559 O O . PRO A 1 325 ? 3.472 13.565 -0.838 1.00 59.75 325 PRO A O 1
ATOM 2562 N N . ASP A 1 326 ? 3.311 15.246 0.661 1.00 50.56 326 ASP A N 1
ATOM 2563 C CA . ASP A 1 326 ? 1.861 15.427 0.534 1.00 50.56 326 ASP A CA 1
ATOM 2564 C C . ASP A 1 326 ? 1.487 15.778 -0.917 1.00 50.56 326 ASP A C 1
ATOM 2566 O O . ASP A 1 326 ? 2.305 16.333 -1.660 1.00 50.56 326 ASP A O 1
ATOM 2570 N N . SER A 1 327 ? 0.259 15.442 -1.335 1.00 58.12 327 SER A N 1
ATOM 2571 C CA . SER A 1 327 ? -0.213 15.783 -2.680 1.00 58.12 327 SER A CA 1
ATOM 2572 C C . SER A 1 327 ? -0.091 17.291 -2.915 1.00 58.12 327 SER A C 1
ATOM 2574 O O . SER A 1 327 ? -0.503 18.114 -2.095 1.00 58.12 327 SER A O 1
ATOM 2576 N N . GLU A 1 328 ? 0.509 17.675 -4.042 1.00 59.75 328 GLU A N 1
ATOM 2577 C CA . GLU A 1 328 ? 0.624 19.085 -4.398 1.00 59.75 328 GLU A CA 1
ATOM 2578 C C . GLU A 1 328 ? -0.544 19.478 -5.299 1.00 59.75 328 GLU A C 1
ATOM 2580 O O . GLU A 1 328 ? -0.659 19.001 -6.428 1.00 59.75 328 GLU A O 1
ATOM 2585 N N . PHE A 1 329 ? -1.395 20.390 -4.827 1.00 57.16 329 PHE A N 1
ATOM 2586 C CA . PHE A 1 329 ? -2.415 21.024 -5.659 1.00 57.16 329 PHE A CA 1
ATOM 2587 C C . PHE A 1 329 ? -1.889 22.359 -6.188 1.00 57.16 329 PHE A C 1
ATOM 2589 O O . PHE A 1 329 ? -1.745 23.325 -5.432 1.00 57.16 329 PHE A O 1
ATOM 2596 N N . LYS A 1 330 ? -1.582 22.440 -7.487 1.00 59.25 330 LYS A N 1
ATOM 2597 C CA . LYS A 1 330 ? -1.095 23.681 -8.114 1.00 59.25 330 LYS A CA 1
ATOM 2598 C C . LYS A 1 330 ? -1.760 23.911 -9.467 1.00 59.25 330 LYS A C 1
ATOM 2600 O O . LYS A 1 330 ? -1.845 23.016 -10.298 1.00 59.25 330 LYS A O 1
ATOM 2605 N N . ASN A 1 331 ? -2.236 25.139 -9.689 1.00 60.44 331 ASN A N 1
ATOM 2606 C CA . ASN A 1 331 ? -2.901 25.565 -10.930 1.00 60.44 331 ASN A CA 1
ATOM 2607 C C . ASN A 1 331 ? -4.097 24.681 -11.353 1.00 60.44 331 ASN A C 1
ATOM 2609 O O . ASN A 1 331 ? -4.334 24.484 -12.542 1.00 60.44 331 ASN A O 1
ATOM 2613 N N . GLY A 1 332 ? -4.853 24.138 -10.391 1.00 64.06 332 GLY A N 1
ATOM 2614 C CA . GLY A 1 332 ? -6.019 23.285 -10.663 1.00 64.06 332 GLY A CA 1
ATOM 2615 C C . GLY A 1 332 ? -5.687 21.837 -11.039 1.00 64.06 332 GLY A C 1
ATOM 2616 O O . GLY A 1 332 ? -6.596 21.093 -11.389 1.00 64.06 332 GLY A O 1
ATOM 2617 N N . THR A 1 333 ? -4.410 21.444 -10.977 1.00 66.38 333 THR A N 1
ATOM 2618 C CA . THR A 1 333 ? -3.947 20.068 -11.196 1.00 66.38 333 THR A CA 1
ATOM 2619 C C . THR A 1 333 ? -3.368 19.518 -9.894 1.00 66.38 333 THR A C 1
ATOM 2621 O O . THR A 1 333 ? -2.582 20.194 -9.225 1.00 66.38 333 THR A O 1
ATOM 2624 N N . GLU A 1 334 ? -3.779 18.308 -9.527 1.00 80.25 334 GLU A N 1
ATOM 2625 C CA . GLU A 1 334 ? -3.259 17.575 -8.372 1.00 80.25 334 GLU A CA 1
ATOM 2626 C C . GLU A 1 334 ? -2.126 16.643 -8.813 1.00 80.25 334 GLU A C 1
ATOM 2628 O O . GLU A 1 334 ? -2.242 15.980 -9.846 1.00 80.25 334 GLU A O 1
ATOM 2633 N N . PHE A 1 335 ? -1.037 16.599 -8.044 1.00 80.06 335 PHE A N 1
ATOM 2634 C CA . PHE A 1 335 ? 0.110 15.728 -8.294 1.00 80.06 335 PHE A CA 1
ATOM 2635 C C . PHE A 1 335 ? 0.349 14.767 -7.139 1.00 80.06 335 PHE A C 1
ATOM 2637 O O . PHE A 1 335 ? 0.452 15.182 -5.982 1.00 80.06 335 PHE A O 1
ATOM 2644 N N . PHE A 1 336 ? 0.548 13.496 -7.482 1.00 84.12 336 PHE A N 1
ATOM 2645 C CA . PHE A 1 336 ? 0.875 12.447 -6.526 1.00 84.12 336 PHE A CA 1
ATOM 2646 C C . PHE A 1 336 ? 2.317 11.964 -6.722 1.00 84.12 336 PHE A C 1
ATOM 2648 O O . PHE A 1 336 ? 2.598 11.043 -7.487 1.00 84.12 336 PHE A O 1
ATOM 2655 N N . PHE A 1 337 ? 3.259 12.584 -6.012 1.00 84.25 337 PHE A N 1
ATOM 2656 C CA . PHE A 1 337 ? 4.651 12.127 -5.969 1.00 84.25 337 PHE A CA 1
ATOM 2657 C C . PHE A 1 337 ? 4.790 11.000 -4.938 1.00 84.25 337 PHE A C 1
ATOM 2659 O O . PHE A 1 337 ? 5.248 11.205 -3.818 1.00 84.25 337 PHE A O 1
ATOM 2666 N N . ARG A 1 338 ? 4.329 9.796 -5.287 1.00 84.25 338 ARG A N 1
ATOM 2667 C CA . ARG A 1 338 ? 4.274 8.643 -4.367 1.00 84.25 338 ARG A CA 1
ATOM 2668 C C . ARG A 1 338 ? 5.416 7.649 -4.573 1.00 84.25 338 ARG A C 1
ATOM 2670 O O . ARG A 1 338 ? 5.235 6.464 -4.327 1.00 84.25 338 ARG A O 1
ATOM 2677 N N . GLY A 1 339 ? 6.585 8.114 -5.010 1.00 88.19 339 GLY A N 1
ATOM 2678 C CA . GLY A 1 339 ? 7.697 7.259 -5.429 1.00 88.19 339 GLY A CA 1
ATOM 2679 C C . GLY A 1 339 ? 8.087 6.178 -4.415 1.00 88.19 339 GLY A C 1
ATOM 2680 O O . GLY A 1 339 ? 8.105 4.999 -4.767 1.00 88.19 339 GLY A O 1
ATOM 2681 N N . GLN A 1 340 ? 8.319 6.566 -3.157 1.00 82.81 340 GLN A N 1
ATOM 2682 C CA . GLN A 1 340 ? 8.649 5.633 -2.071 1.00 82.81 340 GLN A CA 1
ATOM 2683 C C . GLN A 1 340 ? 7.523 4.615 -1.828 1.00 82.81 340 GLN A C 1
ATOM 2685 O O . GLN A 1 340 ? 7.770 3.423 -1.686 1.00 82.81 340 GLN A O 1
ATOM 2690 N N . VAL A 1 341 ? 6.271 5.077 -1.819 1.00 81.50 341 VAL A N 1
ATOM 2691 C CA . VAL A 1 341 ? 5.103 4.231 -1.520 1.00 81.50 341 VAL A CA 1
ATOM 2692 C C . VAL A 1 341 ? 4.802 3.262 -2.661 1.00 81.50 341 VAL A C 1
ATOM 2694 O O . VAL A 1 341 ? 4.398 2.130 -2.415 1.00 81.50 341 VAL A O 1
ATOM 2697 N N . ILE A 1 342 ? 5.040 3.667 -3.912 1.00 89.50 342 ILE A N 1
ATOM 2698 C CA . ILE A 1 342 ? 4.966 2.760 -5.060 1.00 89.50 342 ILE A CA 1
ATOM 2699 C C . ILE A 1 342 ? 6.046 1.681 -4.948 1.00 89.50 342 ILE A C 1
ATOM 2701 O O . ILE A 1 342 ? 5.753 0.516 -5.201 1.00 89.50 342 ILE A O 1
ATOM 2705 N N . TRP A 1 343 ? 7.280 2.052 -4.588 1.00 91.31 343 TRP A N 1
ATOM 2706 C CA . TRP A 1 343 ? 8.363 1.086 -4.393 1.00 91.31 343 TRP A CA 1
ATOM 2707 C C . TRP A 1 343 ? 7.996 0.036 -3.340 1.00 91.31 343 TRP A C 1
ATOM 2709 O O . TRP A 1 343 ? 8.049 -1.156 -3.641 1.00 91.31 343 TRP A O 1
ATOM 2719 N N . GLU A 1 344 ? 7.559 0.477 -2.157 1.00 84.31 344 GLU A N 1
ATOM 2720 C CA . GLU A 1 344 ? 7.118 -0.403 -1.066 1.00 84.31 344 GLU A CA 1
ATOM 2721 C C . GLU A 1 344 ? 6.005 -1.350 -1.532 1.00 84.31 344 GLU A C 1
ATOM 2723 O O . GLU A 1 344 ? 6.153 -2.566 -1.432 1.00 84.31 344 GLU A O 1
ATOM 2728 N N . ALA A 1 345 ? 4.949 -0.809 -2.151 1.00 81.81 345 ALA A N 1
ATOM 2729 C CA . ALA A 1 345 ? 3.820 -1.606 -2.625 1.00 81.81 345 ALA A CA 1
ATOM 2730 C C . ALA A 1 345 ? 4.233 -2.677 -3.650 1.00 81.81 345 ALA A C 1
ATOM 2732 O O . ALA A 1 345 ? 3.769 -3.815 -3.577 1.00 81.81 345 ALA A O 1
ATOM 2733 N N . VAL A 1 346 ? 5.125 -2.340 -4.590 1.00 91.88 346 VAL A N 1
ATOM 2734 C CA . VAL A 1 346 ? 5.625 -3.308 -5.577 1.00 91.88 346 VAL A CA 1
ATOM 2735 C C . VAL A 1 346 ? 6.501 -4.368 -4.907 1.00 91.88 346 VAL A C 1
ATOM 2737 O O . VAL A 1 346 ? 6.355 -5.547 -5.224 1.00 91.88 346 VAL A O 1
ATOM 2740 N N . MET A 1 347 ? 7.404 -3.997 -3.992 1.00 93.06 347 MET A N 1
ATOM 2741 C CA . MET A 1 347 ? 8.243 -4.979 -3.293 1.00 93.06 347 MET A CA 1
ATOM 2742 C C . MET A 1 347 ? 7.409 -5.965 -2.479 1.00 93.06 347 MET A C 1
ATOM 2744 O O . MET A 1 347 ? 7.648 -7.169 -2.565 1.00 93.06 347 MET A O 1
ATOM 2748 N N . ASP A 1 348 ? 6.415 -5.473 -1.744 1.00 79.19 348 ASP A N 1
ATOM 2749 C CA . ASP A 1 348 ? 5.534 -6.305 -0.927 1.00 79.19 348 ASP A CA 1
ATOM 2750 C C . ASP A 1 348 ? 4.764 -7.321 -1.773 1.00 79.19 348 ASP A C 1
ATOM 2752 O O . ASP A 1 348 ? 4.714 -8.513 -1.448 1.00 79.19 348 ASP A O 1
ATOM 2756 N N . GLU A 1 349 ? 4.213 -6.876 -2.904 1.00 81.69 349 GLU A N 1
ATOM 2757 C CA . GLU A 1 349 ? 3.522 -7.767 -3.828 1.00 81.69 349 GLU A CA 1
ATOM 2758 C C . GLU A 1 349 ? 4.479 -8.842 -4.364 1.00 81.69 349 GLU A C 1
ATOM 2760 O O . GLU A 1 349 ? 4.165 -10.033 -4.307 1.00 81.69 349 GLU A O 1
ATOM 2765 N N . LEU A 1 350 ? 5.689 -8.461 -4.792 1.00 91.81 350 LEU A N 1
ATOM 2766 C CA . LEU A 1 350 ? 6.697 -9.407 -5.277 1.00 91.81 350 LEU A CA 1
ATOM 2767 C C . LEU A 1 350 ? 7.125 -10.415 -4.195 1.00 91.81 350 LEU A C 1
ATOM 2769 O O . LEU A 1 350 ? 7.286 -11.606 -4.490 1.00 91.81 350 LEU A O 1
ATOM 2773 N N . LEU A 1 351 ? 7.288 -9.970 -2.944 1.00 84.69 351 LEU A N 1
ATOM 2774 C CA . LEU A 1 351 ? 7.583 -10.832 -1.793 1.00 84.69 351 LEU A CA 1
ATOM 2775 C C . LEU A 1 351 ? 6.482 -11.875 -1.587 1.00 84.69 351 LEU A C 1
ATOM 2777 O O . LEU A 1 351 ? 6.805 -13.054 -1.396 1.00 84.69 351 LEU A O 1
ATOM 2781 N N . SER A 1 352 ? 5.214 -11.465 -1.693 1.00 76.81 352 SER A N 1
ATOM 2782 C CA . SER A 1 352 ? 4.052 -12.345 -1.524 1.00 76.81 352 SER A CA 1
ATOM 2783 C C . SER A 1 352 ? 3.958 -13.436 -2.600 1.00 76.81 352 SER A C 1
ATOM 2785 O O . SER A 1 352 ? 3.570 -14.566 -2.308 1.00 76.81 352 SER A O 1
ATOM 2787 N N . ILE A 1 353 ? 4.393 -13.147 -3.831 1.00 83.31 353 ILE A N 1
ATOM 2788 C CA . ILE A 1 353 ? 4.317 -14.088 -4.963 1.00 83.31 353 ILE A CA 1
ATOM 2789 C C . ILE A 1 353 ? 5.589 -14.927 -5.163 1.00 83.31 353 ILE A C 1
ATOM 2791 O O . ILE A 1 353 ? 5.665 -15.712 -6.113 1.00 83.31 353 ILE A O 1
ATOM 2795 N N . GLY A 1 354 ? 6.582 -14.790 -4.277 1.00 89.00 354 GLY A N 1
ATOM 2796 C CA . GLY A 1 354 ? 7.705 -15.726 -4.170 1.00 89.00 354 GLY A CA 1
ATOM 2797 C C . GLY A 1 354 ? 9.101 -15.115 -4.070 1.00 89.00 354 GLY A C 1
ATOM 2798 O O . GLY A 1 354 ? 10.053 -15.870 -3.858 1.00 89.00 354 GLY A O 1
ATOM 2799 N N . LEU A 1 355 ? 9.260 -13.791 -4.177 1.00 95.06 355 LEU A N 1
ATOM 2800 C CA . LEU A 1 355 ? 10.565 -13.134 -4.005 1.00 95.06 355 LEU A CA 1
ATOM 2801 C C . LEU A 1 355 ? 11.135 -13.361 -2.591 1.00 95.06 355 LEU A C 1
ATOM 2803 O O . LEU A 1 355 ? 12.348 -13.462 -2.426 1.00 95.06 355 LEU A O 1
ATOM 2807 N N . SER A 1 356 ? 10.267 -13.557 -1.594 1.00 91.94 356 SER A N 1
ATOM 2808 C CA . SER A 1 356 ? 10.634 -13.919 -0.215 1.00 91.94 356 SER A CA 1
ATOM 2809 C C . SER A 1 356 ? 11.428 -15.229 -0.098 1.00 91.94 356 SER A C 1
ATOM 2811 O O . SER A 1 356 ? 12.119 -15.433 0.894 1.00 91.94 356 SER A O 1
ATOM 2813 N N . ASN A 1 357 ? 11.389 -16.096 -1.116 1.00 93.44 357 ASN A N 1
ATOM 2814 C CA . ASN A 1 357 ? 12.132 -17.359 -1.169 1.00 93.44 357 ASN A CA 1
ATOM 2815 C C . ASN A 1 357 ? 13.370 -17.296 -2.084 1.00 93.44 357 ASN A C 1
ATOM 2817 O O . ASN A 1 357 ? 13.942 -18.332 -2.433 1.00 93.44 357 ASN A O 1
ATOM 2821 N N . ALA A 1 358 ? 13.765 -16.103 -2.536 1.00 96.88 358 ALA A N 1
ATOM 2822 C CA . ALA A 1 358 ? 14.848 -15.948 -3.495 1.00 96.88 358 ALA A CA 1
ATOM 2823 C C . ALA A 1 358 ? 16.203 -16.370 -2.910 1.00 96.88 358 ALA A C 1
ATOM 2825 O O . ALA A 1 358 ? 16.620 -15.881 -1.865 1.00 96.88 358 ALA A O 1
ATOM 2826 N N . LYS A 1 359 ? 16.955 -17.202 -3.641 1.00 97.50 359 LYS A N 1
ATOM 2827 C CA . LYS A 1 359 ? 18.365 -17.498 -3.320 1.00 97.50 359 LYS A CA 1
ATOM 2828 C C . LYS A 1 359 ? 19.331 -16.500 -3.937 1.00 97.50 359 LYS A C 1
ATOM 2830 O O . LYS A 1 359 ? 20.442 -16.306 -3.440 1.00 97.50 359 LYS A O 1
ATOM 2835 N N . LYS A 1 360 ? 18.942 -15.906 -5.064 1.00 97.81 360 LYS A N 1
ATOM 2836 C CA . LYS A 1 360 ? 19.692 -14.848 -5.739 1.00 97.81 360 LYS A CA 1
ATOM 2837 C C . LYS A 1 360 ? 18.729 -13.780 -6.216 1.00 97.81 360 LYS A C 1
ATOM 2839 O O . LYS A 1 360 ? 17.712 -14.108 -6.822 1.00 97.81 360 LYS A O 1
ATOM 2844 N N . ALA A 1 361 ? 19.078 -12.526 -5.989 1.00 97.81 361 ALA A N 1
ATOM 2845 C CA . ALA A 1 361 ? 18.295 -11.400 -6.463 1.00 97.81 361 ALA A CA 1
ATOM 2846 C C . ALA A 1 361 ? 19.215 -10.325 -7.038 1.00 97.81 361 ALA A C 1
ATOM 2848 O O . ALA A 1 361 ? 20.267 -10.022 -6.475 1.00 97.81 361 ALA A O 1
ATOM 2849 N N . LEU A 1 362 ? 18.819 -9.759 -8.169 1.00 97.44 362 LEU A N 1
ATOM 2850 C CA . LEU A 1 362 ? 19.481 -8.632 -8.799 1.00 97.44 362 LEU A CA 1
ATOM 2851 C C . LEU A 1 362 ? 18.479 -7.490 -8.923 1.00 97.44 362 LEU A C 1
ATOM 2853 O O . LEU A 1 362 ? 17.515 -7.611 -9.677 1.00 97.44 362 LEU A O 1
ATOM 2857 N N . LEU A 1 363 ? 18.725 -6.390 -8.217 1.00 97.19 363 LEU A N 1
ATOM 2858 C CA . LEU A 1 363 ? 18.055 -5.126 -8.495 1.00 97.19 363 LEU A CA 1
ATOM 2859 C C . LEU A 1 363 ? 18.853 -4.381 -9.555 1.00 97.19 363 LEU A C 1
ATOM 2861 O O . LEU A 1 363 ? 20.067 -4.250 -9.461 1.00 97.19 363 LEU A O 1
ATOM 2865 N N . SER A 1 364 ? 18.192 -3.899 -10.586 1.00 90.69 364 SER A N 1
ATOM 2866 C CA . SER A 1 364 ? 18.808 -3.129 -11.649 1.00 90.69 364 SER A CA 1
ATOM 2867 C C . SER A 1 364 ? 17.905 -1.972 -12.022 1.00 90.69 364 SER A C 1
ATOM 2869 O O . SER A 1 364 ? 16.703 -2.008 -11.783 1.00 90.69 364 SER A O 1
ATOM 2871 N N . GLY A 1 365 ? 18.456 -0.957 -12.667 1.00 85.25 365 GLY A N 1
ATOM 2872 C CA . GLY A 1 365 ? 17.647 0.085 -13.264 1.00 85.25 365 GLY A CA 1
ATOM 2873 C C . GLY A 1 365 ? 18.474 0.968 -14.169 1.00 85.25 365 GLY A C 1
ATOM 2874 O O . GLY A 1 365 ? 19.688 1.076 -13.994 1.00 85.25 365 GLY A O 1
ATOM 2875 N N . CYS A 1 366 ? 17.798 1.584 -15.136 1.00 77.12 366 CYS A N 1
ATOM 2876 C CA . CYS A 1 366 ? 18.430 2.446 -16.125 1.00 77.12 366 CYS A CA 1
ATOM 2877 C C . CYS A 1 366 ? 18.098 3.925 -15.869 1.00 77.12 366 CYS A C 1
ATOM 2879 O O . CYS A 1 366 ? 16.941 4.258 -15.602 1.00 77.12 366 CYS A O 1
ATOM 2881 N N . SER A 1 367 ? 19.066 4.840 -15.983 1.00 80.25 367 SER A N 1
ATOM 2882 C CA . SER A 1 367 ? 18.846 6.295 -15.864 1.00 80.25 367 SER A CA 1
ATOM 2883 C C . SER A 1 367 ? 18.169 6.666 -14.526 1.00 80.25 367 SER A C 1
ATOM 2885 O O . SER A 1 367 ? 18.723 6.392 -13.463 1.00 80.25 367 SER A O 1
ATOM 2887 N N . ALA A 1 368 ? 16.961 7.239 -14.545 1.00 73.69 368 ALA A N 1
ATOM 2888 C CA . ALA A 1 368 ? 16.156 7.494 -13.348 1.00 73.69 368 ALA A CA 1
ATOM 2889 C C . ALA A 1 368 ? 15.902 6.218 -12.513 1.00 73.69 368 ALA A C 1
ATOM 2891 O O . ALA A 1 368 ? 15.919 6.279 -11.284 1.00 73.69 368 ALA A O 1
ATOM 2892 N N . GLY A 1 369 ? 15.743 5.057 -13.152 1.00 78.31 369 GLY A N 1
ATOM 2893 C CA . GLY A 1 369 ? 15.651 3.765 -12.470 1.00 78.31 369 GLY A CA 1
ATOM 2894 C C . GLY A 1 369 ? 16.989 3.295 -11.892 1.00 78.31 369 GLY A C 1
ATOM 2895 O O . GLY A 1 369 ? 17.017 2.574 -10.899 1.00 78.31 369 GLY A O 1
ATOM 2896 N N . GLY A 1 370 ? 18.113 3.741 -12.458 1.00 71.94 370 GLY A N 1
ATOM 2897 C CA . GLY A 1 370 ? 19.444 3.524 -11.889 1.00 71.94 370 GLY A CA 1
ATOM 2898 C C . GLY A 1 370 ? 19.625 4.301 -10.584 1.00 71.94 370 GLY A C 1
ATOM 2899 O O . GLY A 1 370 ? 20.074 3.736 -9.591 1.00 71.94 370 GLY A O 1
ATOM 2900 N N . LEU A 1 371 ? 19.184 5.565 -10.542 1.00 75.81 371 LEU A N 1
ATOM 2901 C CA . LEU A 1 371 ? 19.132 6.322 -9.287 1.00 75.81 371 LEU A CA 1
ATOM 2902 C C . LEU A 1 371 ? 18.198 5.653 -8.268 1.00 75.81 371 LEU A C 1
ATOM 2904 O O . LEU A 1 371 ? 18.584 5.506 -7.116 1.00 75.81 371 LEU A O 1
ATOM 2908 N N . ALA A 1 372 ? 17.017 5.193 -8.690 1.00 84.50 372 ALA A N 1
ATOM 2909 C CA . ALA A 1 372 ? 16.111 4.437 -7.822 1.00 84.50 372 ALA A CA 1
ATOM 2910 C C . ALA A 1 372 ? 16.778 3.162 -7.272 1.00 84.50 372 ALA A C 1
ATOM 2912 O O . ALA A 1 372 ? 16.664 2.861 -6.091 1.00 84.50 372 ALA A O 1
ATOM 2913 N N . THR A 1 373 ? 17.549 2.455 -8.105 1.00 84.06 373 THR A N 1
ATOM 2914 C CA . THR A 1 373 ? 18.332 1.283 -7.684 1.00 84.06 373 THR A CA 1
ATOM 2915 C C . THR A 1 373 ? 19.359 1.655 -6.622 1.00 84.06 373 THR A C 1
ATOM 2917 O O . THR A 1 373 ? 19.538 0.901 -5.676 1.00 84.06 373 THR A O 1
ATOM 2920 N N . LEU A 1 374 ? 20.024 2.808 -6.749 1.00 82.06 374 LEU A N 1
ATOM 2921 C CA . LEU A 1 374 ? 20.972 3.290 -5.744 1.00 82.06 374 LEU A CA 1
ATOM 2922 C C . LEU A 1 374 ? 20.277 3.634 -4.421 1.00 82.06 374 LEU A C 1
ATOM 2924 O O . LEU A 1 374 ? 20.797 3.289 -3.367 1.00 82.06 374 LEU A O 1
ATOM 2928 N N . ILE A 1 375 ? 19.125 4.307 -4.487 1.00 83.88 375 ILE A N 1
ATOM 2929 C CA . ILE A 1 375 ? 18.337 4.703 -3.311 1.00 83.88 375 ILE A CA 1
ATOM 2930 C C . ILE A 1 375 ? 17.864 3.467 -2.542 1.00 83.88 375 ILE A C 1
ATOM 2932 O O . ILE A 1 375 ? 18.007 3.417 -1.328 1.00 83.88 375 ILE A O 1
ATOM 2936 N N . HIS A 1 376 ? 17.352 2.467 -3.259 1.00 92.06 376 HIS A N 1
ATOM 2937 C CA . HIS A 1 376 ? 16.642 1.334 -2.666 1.00 92.06 376 HIS A CA 1
ATOM 2938 C C . HIS A 1 376 ? 17.486 0.067 -2.500 1.00 92.06 376 HIS A C 1
ATOM 2940 O O . HIS A 1 376 ? 16.963 -0.957 -2.074 1.00 92.06 376 HIS A O 1
ATOM 2946 N N . CYS A 1 377 ? 18.773 0.081 -2.864 1.00 89.69 377 CYS A N 1
ATOM 2947 C CA . CYS A 1 377 ? 19.598 -1.133 -2.845 1.00 89.69 377 CYS A CA 1
ATOM 2948 C C . CYS A 1 377 ? 19.729 -1.744 -1.443 1.00 89.69 377 CYS A C 1
ATOM 2950 O O . CYS A 1 377 ? 19.621 -2.964 -1.292 1.00 89.69 377 CYS A O 1
ATOM 2952 N N . ASP A 1 378 ? 19.963 -0.901 -0.435 1.00 84.19 378 ASP A N 1
ATOM 2953 C CA . ASP A 1 378 ? 20.135 -1.348 0.947 1.00 84.19 378 ASP A CA 1
ATOM 2954 C C . ASP A 1 378 ? 18.815 -1.927 1.477 1.00 84.19 378 ASP A C 1
ATOM 2956 O O . ASP A 1 378 ? 18.788 -3.079 1.911 1.00 84.19 378 ASP A O 1
ATOM 2960 N N . ASP A 1 379 ? 17.702 -1.208 1.299 1.00 84.25 379 ASP A N 1
ATOM 2961 C CA . ASP A 1 379 ? 16.357 -1.675 1.661 1.00 84.25 379 ASP A CA 1
ATOM 2962 C C . ASP A 1 379 ? 16.010 -2.998 0.954 1.00 84.25 379 ASP A C 1
ATOM 2964 O O . ASP A 1 379 ? 15.525 -3.946 1.572 1.00 84.25 379 ASP A O 1
ATOM 2968 N N . PHE A 1 380 ? 16.336 -3.119 -0.338 1.00 93.25 380 PHE A N 1
ATOM 2969 C CA . PHE A 1 380 ? 16.135 -4.347 -1.109 1.00 93.25 380 PHE A CA 1
ATOM 2970 C C . PHE A 1 380 ? 16.949 -5.527 -0.562 1.00 93.25 380 PHE A C 1
ATOM 2972 O O . PHE A 1 380 ? 16.477 -6.666 -0.547 1.00 93.25 380 PHE A O 1
ATOM 2979 N N . ARG A 1 381 ? 18.179 -5.282 -0.093 1.00 93.31 381 ARG A N 1
ATOM 2980 C CA . ARG A 1 381 ? 18.995 -6.309 0.568 1.00 93.31 381 ARG A CA 1
ATOM 2981 C C . ARG A 1 381 ? 18.394 -6.729 1.906 1.00 93.31 381 ARG A C 1
ATOM 2983 O O . ARG A 1 381 ? 18.484 -7.916 2.236 1.00 93.31 381 ARG A O 1
ATOM 2990 N N . GLU A 1 382 ? 17.849 -5.778 2.660 1.00 88.88 382 GLU A N 1
ATOM 2991 C CA . GLU A 1 382 ? 17.302 -5.989 4.003 1.00 88.88 382 GLU A CA 1
ATOM 2992 C C . GLU A 1 382 ? 16.003 -6.802 4.007 1.00 88.88 382 GLU A C 1
ATOM 2994 O O . GLU A 1 382 ? 15.808 -7.619 4.909 1.00 88.88 382 GLU A O 1
ATOM 2999 N N . ILE A 1 383 ? 15.140 -6.632 3.000 1.00 84.25 383 ILE A N 1
ATOM 3000 C CA . ILE A 1 383 ? 13.851 -7.345 2.915 1.00 84.25 383 ILE A CA 1
ATOM 3001 C C . ILE A 1 383 ? 13.963 -8.792 2.401 1.00 84.25 383 ILE A C 1
ATOM 3003 O O . ILE A 1 383 ? 12.994 -9.549 2.470 1.00 84.25 383 ILE A O 1
ATOM 3007 N N . LEU A 1 384 ? 15.127 -9.199 1.884 1.00 91.88 384 LEU A N 1
ATOM 3008 C CA . LEU A 1 384 ? 15.368 -10.537 1.332 1.00 91.88 384 LEU A CA 1
ATOM 3009 C C . LEU A 1 384 ? 16.015 -11.495 2.347 1.00 91.88 384 LEU A C 1
ATOM 3011 O O . LEU A 1 384 ? 16.627 -11.046 3.322 1.00 91.88 384 LEU A O 1
ATOM 3015 N N . PRO A 1 385 ? 15.954 -12.827 2.120 1.00 91.88 385 PRO A N 1
ATOM 3016 C CA . PRO A 1 385 ? 16.584 -13.797 3.010 1.00 91.88 385 PRO A CA 1
ATOM 3017 C C . PRO A 1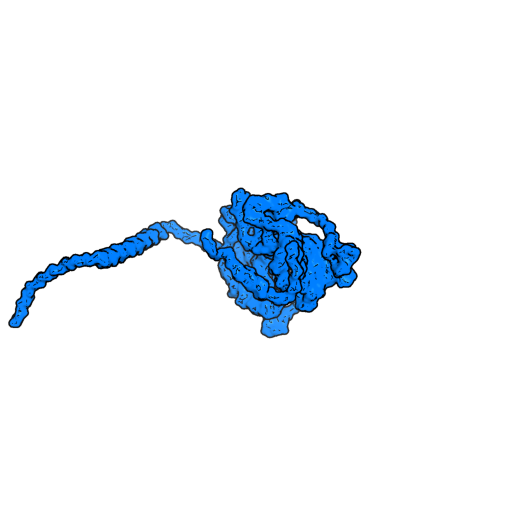 385 ? 18.057 -13.476 3.291 1.00 91.88 385 PRO A C 1
ATOM 3019 O O . PRO A 1 385 ? 18.819 -13.035 2.423 1.00 91.88 385 PRO A O 1
ATOM 3022 N N . LYS A 1 386 ? 18.494 -13.707 4.533 1.00 88.75 386 LYS A N 1
ATOM 3023 C CA . LYS A 1 386 ? 19.869 -13.382 4.951 1.00 88.75 386 LYS A CA 1
ATOM 3024 C C . LYS A 1 386 ? 20.914 -14.164 4.153 1.00 88.75 386 LYS A C 1
ATOM 3026 O O . LYS A 1 386 ? 21.985 -13.626 3.881 1.00 88.75 386 LYS A O 1
ATOM 3031 N N . ASP A 1 387 ? 20.591 -15.390 3.757 1.00 92.50 387 ASP A N 1
ATOM 3032 C CA . ASP A 1 387 ? 21.409 -16.277 2.929 1.00 92.50 387 ASP A CA 1
ATOM 3033 C C . ASP A 1 387 ? 21.265 -16.027 1.416 1.00 92.50 387 ASP A C 1
ATOM 3035 O O . ASP A 1 387 ? 22.055 -16.563 0.634 1.00 92.50 387 ASP A O 1
ATOM 3039 N N . ALA A 1 388 ? 20.320 -15.180 0.992 1.00 94.12 388 ALA A N 1
ATOM 3040 C CA . ALA A 1 388 ? 20.193 -14.780 -0.402 1.00 94.12 388 ALA A CA 1
ATOM 3041 C C . ALA A 1 388 ? 21.403 -13.948 -0.852 1.00 94.12 388 ALA A C 1
ATOM 3043 O O . ALA A 1 388 ? 21.857 -13.025 -0.168 1.00 94.12 388 ALA A O 1
ATOM 3044 N N . ASN A 1 389 ? 21.904 -14.236 -2.053 1.00 95.88 389 ASN A N 1
ATOM 3045 C CA . ASN A 1 389 ? 22.909 -13.407 -2.709 1.00 95.88 389 ASN A CA 1
ATOM 3046 C C . ASN A 1 389 ? 22.213 -12.274 -3.469 1.00 95.88 389 ASN A C 1
ATOM 3048 O O . ASN A 1 389 ? 21.682 -12.488 -4.562 1.00 95.88 389 ASN A O 1
ATOM 3052 N N . VAL A 1 390 ? 22.210 -11.086 -2.868 1.00 95.00 390 VAL A N 1
ATOM 3053 C CA . VAL A 1 390 ? 21.587 -9.886 -3.429 1.00 95.00 390 VAL A CA 1
ATOM 3054 C C . VAL A 1 390 ? 22.657 -8.979 -4.017 1.00 95.00 390 VAL A C 1
ATOM 3056 O O . VAL A 1 390 ? 23.676 -8.711 -3.379 1.00 95.00 390 VAL A O 1
ATOM 3059 N N . LYS A 1 391 ? 22.424 -8.500 -5.236 1.00 93.62 391 LYS A N 1
ATOM 3060 C CA . LYS A 1 391 ? 23.271 -7.513 -5.906 1.00 93.62 391 LYS A CA 1
ATOM 3061 C C . LYS A 1 391 ? 22.420 -6.388 -6.474 1.00 93.62 391 LYS A C 1
ATOM 3063 O O . LYS A 1 391 ? 21.262 -6.604 -6.822 1.00 93.62 391 LYS A O 1
ATOM 3068 N N . CYS A 1 392 ? 23.035 -5.223 -6.632 1.00 92.06 392 CYS A N 1
ATOM 3069 C CA . CYS A 1 392 ? 22.434 -4.084 -7.308 1.00 92.06 392 CYS A CA 1
ATOM 3070 C C . CYS A 1 392 ? 23.309 -3.663 -8.489 1.00 92.06 392 CYS A C 1
ATOM 3072 O O . CYS A 1 392 ? 24.528 -3.556 -8.355 1.00 92.06 392 CYS A O 1
ATOM 3074 N N . LEU A 1 393 ? 22.691 -3.439 -9.645 1.00 84.81 393 LEU A N 1
ATOM 3075 C CA . LEU A 1 393 ? 23.327 -2.988 -10.875 1.00 84.81 393 LEU A CA 1
ATOM 3076 C C . LEU A 1 393 ? 22.711 -1.656 -11.299 1.00 84.81 393 LEU A C 1
ATOM 3078 O O . LEU A 1 393 ? 21.650 -1.606 -11.924 1.00 84.81 393 LEU A O 1
ATOM 3082 N N . VAL A 1 394 ? 23.410 -0.580 -10.962 1.00 80.31 394 VAL A N 1
ATOM 3083 C CA . VAL A 1 394 ? 23.030 0.780 -11.339 1.00 80.31 394 VAL A CA 1
ATOM 3084 C C . VAL A 1 394 ? 23.516 1.046 -12.761 1.00 80.31 394 VAL A C 1
ATOM 3086 O O . VAL A 1 394 ? 24.701 1.273 -12.979 1.00 80.31 394 VAL A O 1
ATOM 3089 N N . ASP A 1 395 ? 22.609 1.023 -13.736 1.00 64.94 395 ASP A N 1
ATOM 3090 C CA . ASP A 1 395 ? 22.904 1.448 -15.104 1.00 64.94 395 ASP A CA 1
ATOM 3091 C C . ASP A 1 395 ? 22.510 2.920 -15.274 1.00 64.94 395 ASP A C 1
ATOM 3093 O O . ASP A 1 395 ? 21.447 3.288 -15.768 1.00 64.94 395 ASP A O 1
ATOM 3097 N N . ALA A 1 396 ? 23.361 3.810 -14.788 1.00 52.88 396 ALA A N 1
ATOM 3098 C CA . ALA A 1 396 ? 23.299 5.220 -15.135 1.00 52.88 396 ALA A CA 1
ATOM 3099 C C . ALA A 1 396 ? 24.515 5.487 -16.007 1.00 52.88 396 ALA A C 1
ATOM 3101 O O . ALA A 1 396 ? 25.621 5.181 -15.568 1.00 52.88 396 ALA A O 1
ATOM 3102 N N . GLU A 1 397 ? 24.303 5.991 -17.225 1.00 41.97 397 GLU A N 1
ATOM 3103 C CA . GLU A 1 397 ? 25.323 6.407 -18.194 1.00 41.97 397 GLU A CA 1
ATOM 3104 C C . GLU A 1 397 ? 26.696 6.677 -17.517 1.00 41.97 397 GLU A C 1
ATOM 3106 O O . GLU A 1 397 ? 26.948 7.763 -17.003 1.00 41.97 397 GLU A O 1
ATOM 3111 N N . ARG A 1 398 ? 27.556 5.635 -17.467 1.00 32.41 398 ARG A N 1
ATOM 3112 C CA . ARG A 1 398 ? 28.886 5.546 -16.804 1.00 32.41 398 ARG A CA 1
ATOM 3113 C C . ARG A 1 398 ? 29.001 5.453 -15.260 1.00 32.41 398 ARG A C 1
ATOM 3115 O O . ARG A 1 398 ? 29.805 6.188 -14.692 1.00 32.41 398 ARG A O 1
ATOM 3122 N N . THR A 1 399 ? 28.408 4.478 -14.562 1.00 34.47 399 THR A N 1
ATOM 3123 C CA . THR A 1 399 ? 29.040 3.984 -13.304 1.00 34.47 399 THR A CA 1
ATOM 3124 C C . THR A 1 399 ? 28.766 2.502 -13.022 1.00 34.47 399 THR A C 1
ATOM 3126 O O . THR A 1 399 ? 27.661 2.140 -12.651 1.00 34.47 399 THR A O 1
ATOM 3129 N N . LEU A 1 400 ? 29.786 1.640 -13.126 1.00 32.69 400 LEU A N 1
ATOM 3130 C CA . LEU A 1 400 ? 29.797 0.332 -12.456 1.00 32.69 400 LEU A CA 1
ATOM 3131 C C . LEU A 1 400 ? 30.416 0.537 -11.066 1.00 32.69 400 LEU A C 1
ATOM 3133 O O . LEU A 1 400 ? 31.587 0.902 -10.976 1.00 32.69 400 LEU A O 1
ATOM 3137 N N . LEU A 1 401 ? 29.642 0.336 -9.998 1.00 38.44 401 LEU A N 1
ATOM 3138 C CA . LEU A 1 401 ? 30.159 0.301 -8.627 1.00 38.44 401 LEU A CA 1
ATOM 3139 C C . LEU A 1 401 ? 30.356 -1.162 -8.211 1.00 38.44 401 LEU A C 1
ATOM 3141 O O . LEU A 1 401 ? 29.385 -1.899 -8.047 1.00 38.44 401 LEU A O 1
ATOM 3145 N N . GLU A 1 402 ? 31.605 -1.588 -8.017 1.00 33.06 402 GLU A N 1
ATOM 3146 C CA . GLU A 1 402 ? 31.883 -2.683 -7.081 1.00 33.06 402 GLU A CA 1
ATOM 3147 C C . GLU A 1 402 ? 31.709 -2.113 -5.670 1.00 33.06 402 GLU A C 1
ATOM 3149 O O . GLU A 1 402 ? 32.308 -1.092 -5.342 1.00 33.06 402 GLU A O 1
ATOM 3154 N N . VAL A 1 403 ? 30.839 -2.722 -4.863 1.00 38.47 403 VAL A N 1
ATOM 3155 C CA . VAL A 1 403 ? 30.377 -2.175 -3.578 1.00 38.47 403 VAL A CA 1
ATOM 3156 C C . VAL A 1 403 ? 31.242 -2.683 -2.411 1.00 38.47 403 VAL A C 1
ATOM 3158 O O . VAL A 1 403 ? 31.075 -3.830 -1.992 1.00 38.47 403 VAL A O 1
ATOM 3161 N N . PRO A 1 404 ? 32.131 -1.859 -1.823 1.00 36.47 404 PRO A N 1
ATOM 3162 C CA . PRO A 1 404 ? 32.390 -1.840 -0.385 1.00 36.47 404 PRO A CA 1
ATOM 3163 C C . PRO A 1 404 ? 31.403 -0.873 0.319 1.00 36.47 404 PRO A C 1
ATOM 3165 O O . PRO A 1 404 ? 30.674 -0.152 -0.364 1.00 36.47 404 PRO A O 1
ATOM 3168 N N . PRO A 1 405 ? 31.322 -0.861 1.667 1.00 43.72 405 PRO A N 1
ATOM 3169 C CA . PRO A 1 405 ? 30.218 -0.245 2.410 1.00 43.72 405 PRO A CA 1
ATOM 3170 C C . PRO A 1 405 ? 29.935 1.217 2.027 1.00 43.72 405 PRO A C 1
ATOM 3172 O O . PRO A 1 405 ? 30.838 2.054 1.992 1.00 43.72 405 PRO A O 1
ATOM 3175 N N . LEU A 1 406 ? 28.650 1.526 1.822 1.00 48.44 406 LEU A N 1
ATOM 3176 C CA . LEU A 1 406 ? 28.085 2.800 1.349 1.00 48.44 406 LEU A CA 1
ATOM 3177 C C . LEU A 1 406 ? 28.424 4.034 2.223 1.00 48.44 406 LEU A C 1
ATOM 3179 O O . LEU A 1 406 ? 28.168 5.176 1.831 1.00 48.44 406 LEU A O 1
ATOM 3183 N N . SER A 1 407 ? 29.056 3.848 3.390 1.00 46.16 407 SER A N 1
ATOM 3184 C CA . SER A 1 407 ? 29.372 4.931 4.332 1.00 46.16 407 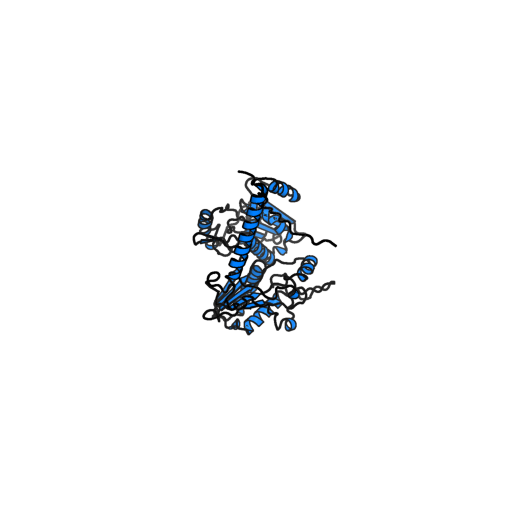SER A CA 1
ATOM 3185 C C . SER A 1 407 ? 30.339 5.981 3.782 1.00 46.16 407 SER A C 1
ATOM 3187 O O . SER A 1 407 ? 30.326 7.124 4.245 1.00 46.16 407 SER A O 1
ATOM 3189 N N . ASP A 1 408 ? 31.180 5.625 2.809 1.00 40.38 408 ASP A N 1
ATOM 3190 C CA . ASP A 1 408 ? 32.202 6.540 2.287 1.00 40.38 408 ASP A CA 1
ATOM 3191 C C . ASP A 1 408 ? 31.738 7.329 1.052 1.00 40.38 408 ASP A C 1
ATOM 3193 O O . ASP A 1 408 ? 32.190 8.456 0.843 1.00 40.38 408 ASP A O 1
ATOM 3197 N N . PHE A 1 409 ? 30.749 6.826 0.303 1.00 39.00 409 PHE A N 1
ATOM 3198 C CA . PHE A 1 409 ? 30.158 7.551 -0.829 1.00 39.00 409 PHE A CA 1
ATOM 3199 C C . PHE A 1 409 ? 29.144 8.613 -0.369 1.00 39.00 409 PHE A C 1
ATOM 3201 O O . PHE A 1 409 ? 29.122 9.730 -0.891 1.00 39.00 409 PHE A O 1
ATOM 3208 N N . ILE A 1 410 ? 28.387 8.330 0.699 1.00 45.03 410 ILE A N 1
ATOM 3209 C CA . ILE A 1 410 ? 27.473 9.302 1.323 1.00 45.03 410 ILE A CA 1
ATOM 3210 C C . ILE A 1 410 ? 28.245 10.481 1.939 1.00 45.03 410 ILE A C 1
ATOM 3212 O O . ILE A 1 410 ? 27.800 11.624 1.843 1.00 45.03 410 ILE A O 1
ATOM 3216 N N . LYS A 1 411 ? 29.454 10.262 2.480 1.00 37.38 411 LYS A N 1
ATOM 3217 C CA . LYS A 1 411 ? 30.325 11.369 2.917 1.00 37.38 411 LYS A CA 1
ATOM 3218 C C . LYS A 1 411 ? 30.725 12.285 1.763 1.00 37.38 411 LYS A C 1
ATOM 3220 O O . LYS A 1 411 ? 30.879 13.479 1.992 1.00 37.38 411 LYS A O 1
ATOM 3225 N N . MET A 1 412 ? 30.864 11.776 0.539 1.00 33.47 412 MET A N 1
ATOM 3226 C CA . MET A 1 412 ? 31.208 12.597 -0.626 1.00 33.47 412 MET A CA 1
ATOM 3227 C C . MET A 1 412 ? 30.017 13.445 -1.107 1.00 33.47 412 MET A C 1
ATOM 3229 O O . MET A 1 412 ? 30.190 14.625 -1.402 1.00 33.47 412 MET A O 1
ATOM 3233 N N . LEU A 1 413 ? 28.799 12.889 -1.103 1.00 34.66 413 LEU A N 1
ATOM 3234 C CA . LEU A 1 413 ? 27.574 13.615 -1.479 1.00 34.66 413 LEU A CA 1
ATOM 3235 C C . LEU A 1 413 ? 27.109 14.614 -0.405 1.00 34.66 413 LEU A C 1
ATOM 3237 O O . LEU A 1 413 ? 26.621 15.690 -0.735 1.00 34.66 413 LEU A O 1
ATOM 3241 N N . LEU A 1 414 ? 27.327 14.320 0.881 1.00 37.62 414 LEU A N 1
ATOM 3242 C CA . LEU A 1 414 ? 27.012 15.244 1.980 1.00 37.62 414 LEU A CA 1
ATOM 3243 C C . LEU A 1 414 ? 28.083 16.327 2.206 1.00 37.62 414 LEU A C 1
ATOM 3245 O O . LEU A 1 414 ? 27.835 17.286 2.938 1.00 37.62 414 LEU A O 1
ATOM 3249 N N . THR A 1 415 ? 29.268 16.216 1.590 1.00 35.09 415 THR A N 1
ATOM 3250 C CA . THR A 1 415 ? 30.327 17.243 1.683 1.00 35.09 415 THR A CA 1
ATOM 3251 C C . THR A 1 415 ? 30.364 18.212 0.503 1.00 35.09 415 THR A C 1
ATOM 3253 O O . THR A 1 415 ? 31.054 19.233 0.596 1.00 35.09 415 THR A O 1
ATOM 3256 N N . SER A 1 416 ? 29.571 18.003 -0.556 1.00 32.16 416 SER A N 1
ATOM 3257 C CA . SER A 1 416 ? 29.374 19.039 -1.572 1.00 32.16 416 SER A CA 1
ATOM 3258 C C . SER A 1 416 ? 28.478 20.148 -1.016 1.00 32.16 416 SER A C 1
ATOM 3260 O O . SER A 1 416 ? 27.253 20.123 -1.125 1.00 32.16 416 SER A O 1
ATOM 3262 N N . ARG A 1 417 ? 29.110 21.150 -0.398 1.00 37.34 417 ARG A N 1
ATOM 3263 C CA . ARG A 1 417 ? 28.502 22.451 -0.111 1.00 37.34 417 ARG A CA 1
ATOM 3264 C C . ARG A 1 417 ? 28.026 23.086 -1.419 1.00 37.34 417 ARG A C 1
ATOM 3266 O O . ARG A 1 417 ? 28.782 23.802 -2.066 1.00 37.34 417 ARG A O 1
ATOM 3273 N N . VAL A 1 418 ? 26.766 22.878 -1.775 1.00 32.75 418 VAL A N 1
ATOM 3274 C CA . VAL A 1 418 ? 26.072 23.683 -2.790 1.00 32.75 418 VAL A CA 1
ATOM 3275 C C . VAL A 1 418 ? 24.805 24.245 -2.166 1.00 32.75 418 VAL A C 1
ATOM 3277 O O . VAL A 1 418 ? 23.719 23.927 -2.597 1.00 32.75 418 VAL A O 1
ATOM 3280 N N . TRP A 1 419 ? 24.965 25.026 -1.096 1.00 31.70 419 TRP A N 1
ATOM 3281 C CA . TRP A 1 419 ? 24.037 26.069 -0.633 1.00 31.70 419 TRP A CA 1
ATOM 3282 C C . TRP A 1 419 ? 24.803 26.940 0.374 1.00 31.70 419 TRP A C 1
ATOM 3284 O O . TRP A 1 419 ? 24.697 26.760 1.583 1.00 31.70 419 TRP A O 1
ATOM 3294 N N . GLN A 1 420 ? 25.645 27.857 -0.113 1.00 27.78 420 GLN A N 1
ATOM 3295 C CA . GLN A 1 420 ? 26.123 28.997 0.678 1.00 27.78 420 GLN A CA 1
ATOM 3296 C C . GLN A 1 420 ? 26.572 30.151 -0.239 1.00 27.78 420 GLN A C 1
ATOM 3298 O O . GLN A 1 420 ? 27.657 30.084 -0.806 1.00 27.78 420 GLN A O 1
ATOM 3303 N N . LYS A 1 421 ? 25.756 31.224 -0.247 1.00 31.06 421 LYS A N 1
ATOM 3304 C CA . LYS A 1 421 ? 25.989 32.598 -0.766 1.00 31.06 421 LYS A CA 1
ATOM 3305 C C . LYS A 1 421 ? 26.082 32.708 -2.304 1.00 31.06 421 LYS A C 1
ATOM 3307 O O . LYS A 1 421 ? 26.792 31.932 -2.920 1.00 31.06 421 LYS A O 1
ATOM 3312 N N . ALA A 1 422 ? 25.426 33.641 -2.991 1.00 33.78 422 ALA A N 1
ATOM 3313 C CA . ALA A 1 422 ? 24.830 34.932 -2.642 1.00 33.78 422 ALA A CA 1
ATOM 3314 C C . ALA A 1 422 ? 23.541 35.163 -3.446 1.00 33.78 422 ALA A C 1
ATOM 3316 O O . ALA A 1 422 ? 23.397 34.498 -4.497 1.00 33.78 422 ALA A O 1
#

Nearest PDB structures (foldseek):
  4uzl-assembly2_B  TM=8.361E-01  e=4.024E-15  Homo sapiens
  4uyw-assembly2_B  TM=8.403E-01  e=2.979E-14  Homo sapiens
  6tv4-assembly1_A  TM=5.612E-01  e=4.801E-15  Homo sapiens
  7bn5-assembly1_A  TM=5.542E-01  e=1.306E-14  Homo sapiens
  6zuv-assembly1_A  TM=5.473E-01  e=2.339E-13  Homo sapiens

pLDDT: mean 80.57, std 19.09, range [27.78, 98.69]

Solvent-accessible surface area (backbone atoms only — not comparable to full-atom values): 22743 Å² total; per-residue (Å²): 135,88,83,86,76,89,78,90,78,91,77,88,74,82,76,49,77,68,55,51,50,51,51,52,52,55,49,51,52,52,53,51,52,51,48,51,53,57,57,59,61,71,75,71,83,88,72,81,78,70,78,76,78,56,34,51,57,43,63,49,87,58,20,76,86,67,65,18,25,9,22,57,65,31,53,43,39,30,27,65,46,82,30,42,84,93,18,54,45,24,39,39,39,34,29,42,49,76,63,70,44,93,44,73,68,51,38,57,55,33,31,80,30,44,51,6,11,52,87,58,41,73,61,53,44,72,61,57,55,83,55,12,67,48,54,91,69,12,74,88,43,28,41,22,21,31,33,44,38,58,44,20,33,36,47,44,45,63,31,68,66,99,64,70,58,86,74,97,58,77,48,30,53,19,9,37,44,38,49,54,50,50,51,53,51,46,36,74,77,49,54,57,66,29,52,32,38,35,41,25,15,38,66,31,11,15,53,26,32,64,74,41,40,64,60,57,51,67,77,35,46,88,85,30,51,67,48,70,46,52,66,34,24,9,22,59,66,32,59,66,58,67,48,79,45,83,31,42,86,93,18,55,46,24,37,38,41,35,30,42,50,78,61,71,46,91,46,71,68,50,38,59,57,32,31,78,31,46,51,5,12,48,88,58,43,73,93,73,79,87,61,55,57,84,53,12,66,47,54,92,71,12,74,88,44,26,41,22,22,31,33,43,39,57,46,19,30,35,47,38,48,42,56,68,63,77,72,47,76,54,97,93,43,69,36,30,41,18,9,36,42,38,49,51,55,51,50,52,53,44,36,74,78,49,52,55,66,25,53,31,38,36,42,26,12,35,47,30,11,8,54,26,32,64,72,43,39,64,61,57,51,67,76,36,44,89,86,28,52,67,48,66,48,42,45,33,99,90,50,90,74,85,82,70,78,67,73,64,59,52,53,56,66,75,61,61,84,85,83,79,90,132

Radius of gyration: 30.35 Å; Cα contacts (8 Å, |Δi|>4): 832; chains: 1; bounding box: 60×98×100 Å

Foldseek 3Di:
DDDDDDDDDDDPDDDDPVRVVVVVVVVVVVVVVVVVVVVVVVPDDDDDPDPPLWFFWDFQPCCVVLVNAFFQRAGWTKTKDAFDDPQNQAEEEEEEADAAQDDPVSSVVLCVAQQRHVVRDDRIDHDAACQDLDCVRNVPPNRHIYMYGRHGLRQLLPDDDPDFDDDPHTTDNRSVSSVVSHLVRVCVVRNQSHQEYEYEYEQSPLLNLVVCQVVSCVSHDPNHHYYYARLQAFFQRAHWDKDKDAFDDPANQEEEEEEEDDAAQDDPVSSVVLCVAQQRHVVHDDPDDADAACQDLPCVRNVPDNRHIYMYGGHGLRQLLDDFDDWDCDPNGTTGNRSVSNVSSVVVVVCVVRQQSHQEYEYEYAASPLVNLVVCVVVSCVSHDPNHHYYYYRHYPDDDDPDDPPPVVVVVVVPPPPDDDD

Secondary structure (DSSP, 8-state):
----------------HHHHHHHHHHHHHHHHHHHHHHHHTTS-S---PPPP-EEEEEE-TTHHHHT---TTSPPPEEEEE---GGGTTEEEEEE-------SHHHHHHHHTSTTT-GGGS-SEEE--GGG-S-TTT-TTTTTSEEEEEPP-SSSTT----SS--EESEE----HHHHHHHHHHHHHHHTGGG-SEEEEEESTHHHHHHHHHHHHHHHSS-TTSEEEEEES---TTSPPP-EEEE---GGGTTEEEEEEPP-----SHHHHHHHHTSTTT-GGGS-SS----GGG-S-TTT-TTTTTSEEEEEPP-SSSTT---PPPEEETTEEE---HHHHHHHHHHHHHHTTGGG-SEEEEEEETHHHHHHHHHHHHHHHSS-TTSEEEEEEESTT-----S-THHHHHHHHH-------

InterPro domains:
  IPR004963 Pectinacetylesterase/NOTUM [PF03283] (53-232)
  IPR004963 Pectinacetylesterase/NOTUM [PTHR21562] (39-232)

Mean predicted aligned error: 17.34 Å

Sequence (422 aa):
MANHRFQSLKWWRKLTRREWTIAAASLSILFFTLSFITHSNRYSNNSMTPPSDLIPFTPLSNAQQKSAFCLDGSLPGYHLQKGFGSGSDKWVLHIEGGGWCNSIETCSFRQTTKLGSSRFMEHEVQFFGILSSDPSQNPDFFDWNKVKIRYCDGGSFSGHPDSEFKNGTEFFFRGQVIWEAVMDELLSIGLSNAKKALLSGCSAGGLATLIHCDDFREILPKDANVKCLVDAVCLDGSLPGYHLQKGFGSGSDKWVLHIEGGGWCNSIETCSFRQTTKLGSSRFMEHEVQFFGILSSDPSQNPDFFDWNKVKIRYCDGGSFSGHPDSEFKNGTEFFFRGQVIWEAVMDELLSIGLSNAKKALLSGCSAGGLATLIHCDDFREILPKDANVKCLVDAERTLLEVPPLSDFIKMLLTSRVWQKA

Organism: NCBI:txid62892